Protein AF-0000000083322445 (afdb_homodimer)

Radius of gyration: 27.55 Å; Cα contacts (8 Å, |Δi|>4): 1233; chains: 2; bounding box: 50×74×55 Å

Organism: Lactobacillus gasseri (NCBI:txid1596)

pLDDT: mean 95.84, std 4.79, range [69.06, 98.88]

InterPro domains:
  IPR000150 Cof family [TIGR00099] (4-263)
  IPR006379 HAD-superfamily hydrolase, subfamily IIB [TIGR01484] (4-236)
  IPR023214 HAD superfamily [G3DSA:3.40.50.1000] (3-263)
  IPR036412 HAD-like superfamily [SSF56784] (1-267)

Sequence (536 aa):
MIKLIALDTDGTLLNSENKILPSTKAAIKKALDQGIKVVLCSGRPIAGLAHFMKELGIEGDNQYAVTLNGAITRNADGKIMTQDLVNNELYRELTKFAKEQKVPFNIVDPDSRIITADHDVDYFELLQAWENTAPLFIRTPDEMPNDFQISKGCFVGDKALLDQFEPILRAKFGQDLYIVRADDHFLECLHPNVNKGSGLKELGKKIGVSTDEMMAFGDERNDISMFDIVGTAVAMGNGSQEAKDHADFVTASNDDDGIAKALDKFVFMIKLIALDTDGTLLNSENKILPSTKAAIKKALDQGIKVVLCSGRPIAGLAHFMKELGIEGDNQYAVTLNGAITRNADGKIMTQDLVNNELYRELTKFAKEQKVPFNIVDPDSRIITADHDVDYFELLQAWENTAPLFIRTPDEMPNDFQISKGCFVGDKALLDQFEPILRAKFGQDLYIVRADDHFLECLHPNVNKGSGLKELGKKIGVSTDEMMAFGDERNDISMFDIVGTAVAMGNGSQEAKDHADFVTASNDDDGIAKALDKFVF

Foldseek 3Di:
DAQEEEEEQPQTCAAPVGDGDPLNLVLLVVCVVVNREYEYQYLAACLLCLVVCVVSVQADQLHKYQYNQQQWIHHNVGHTQDHFWAWLVVVQVVLVVCVVLVWFKWFQANVRAIEHQDPPHDPVSVVSCVSSVHDYYHDHSVRDDNGGTTQKMKTFDAQVSCVVCVVVCCVVCVVQWDWDDPDSTIIMTGGNQGHSQSSVCSNCVRNVHAQLNYEYEDAEPSCLSNLVGHNFYEYEPNHDPVSVVSGPYYAYTSVPSRNSVVCVVPPD/DAQEEEEEQPFTCAAPVGDGDPLNLVLLVVCVVVNREYEYQYLAACLLCLVVCVVSVQADQQHKYQYNQQQWIHHNVGHTQDHFWAWLVVVQVVLVVCVVLVFFKWFQANVRAIEHQDPPHDPVSVVSCVSSVHDYYHDHSVRDDNGGTTQKMKTFDAQVVCVVCVVVCCVVCVVQWDWDDPDSTIIMTGGNQGHSQSSVCSNCVRNVHAQLNYEYEDAEDSCLSNLVGHNFYEYEPNHDPVSVVSGPYYFYTSVPSRNSVVCVVPPD

Nearest PDB structures (foldseek):
  3mpo-assembly2_B  TM=9.526E-01  e=1.558E-34  Levilactobacillus brevis ATCC 367
  1rkq-assembly2_B  TM=8.877E-01  e=1.226E-33  Escherichia coli
  3mpo-assembly3_C  TM=9.533E-01  e=1.358E-31  Levilactobacillus brevis ATCC 367
  3niw-assembly1_A  TM=8.645E-01  e=8.411E-30  Bacteroides thetaiotaomicron
  4qjb-assembly2_B  TM=8.734E-01  e=1.546E-24  Plasmodium falciparum 3D7

Structure (mmCIF, N/CA/C/O backbone):
data_AF-0000000083322445-model_v1
#
loop_
_entity.id
_entity.type
_entity.pdbx_description
1 polymer 'Sugar phosphatase YidA'
#
loop_
_atom_site.group_PDB
_atom_site.id
_atom_site.type_symbol
_atom_site.label_atom_id
_atom_site.label_alt_id
_atom_site.label_comp_id
_atom_site.label_asym_id
_atom_site.label_entity_id
_atom_site.label_seq_id
_atom_site.pdbx_PDB_ins_code
_atom_site.Cartn_x
_atom_site.Cartn_y
_atom_site.Cartn_z
_atom_site.occupancy
_atom_site.B_iso_or_equiv
_atom_site.auth_seq_id
_atom_site.auth_comp_id
_atom_site.auth_asym_id
_atom_site.auth_atom_id
_atom_site.pdbx_PDB_model_num
ATOM 1 N N . MET A 1 1 ? 13.703 39.5 16.469 1 92.12 1 MET A N 1
ATOM 2 C CA . MET A 1 1 ? 14.453 38.25 16.516 1 92.12 1 MET A CA 1
ATOM 3 C C . MET A 1 1 ? 13.555 37.062 16.188 1 92.12 1 MET A C 1
ATOM 5 O O . MET A 1 1 ? 12.406 37.031 16.641 1 92.12 1 MET A O 1
ATOM 9 N N . ILE A 1 2 ? 14 36.219 15.414 1 97.94 2 ILE A N 1
ATOM 10 C CA . ILE A 1 2 ? 13.227 35.031 15.008 1 97.94 2 ILE A CA 1
ATOM 11 C C . ILE A 1 2 ? 13.133 34.062 16.172 1 97.94 2 ILE A C 1
ATOM 13 O O . ILE A 1 2 ? 14.148 33.688 16.781 1 97.94 2 ILE A O 1
ATOM 17 N N . LYS A 1 3 ? 11.945 33.656 16.453 1 98.56 3 LYS A N 1
ATOM 18 C CA . LYS A 1 3 ? 11.727 32.719 17.562 1 98.56 3 LYS A CA 1
ATOM 19 C C . LYS A 1 3 ? 11.172 31.391 17.062 1 98.56 3 LYS A C 1
ATOM 21 O O . LYS A 1 3 ? 11.164 30.406 17.797 1 98.56 3 LYS A O 1
ATOM 26 N N . LEU A 1 4 ? 10.695 31.359 15.875 1 98.81 4 LEU A N 1
ATOM 27 C CA . LEU A 1 4 ? 10.094 30.172 15.305 1 98.81 4 LEU A CA 1
ATOM 28 C C . LEU A 1 4 ? 10.367 30.078 13.805 1 98.81 4 LEU A C 1
ATOM 30 O O . LEU A 1 4 ? 10.219 31.062 13.086 1 98.81 4 LEU A O 1
ATOM 34 N N . ILE A 1 5 ? 10.836 28.938 13.383 1 98.88 5 ILE A N 1
ATOM 35 C CA . ILE A 1 5 ? 11.078 28.625 11.977 1 98.88 5 ILE A CA 1
ATOM 36 C C . ILE A 1 5 ? 10.094 27.562 11.5 1 98.88 5 ILE A C 1
ATOM 38 O O . ILE A 1 5 ? 10.102 26.438 12 1 98.88 5 ILE A O 1
ATOM 42 N N . ALA A 1 6 ? 9.227 27.891 10.594 1 98.88 6 ALA A N 1
ATOM 43 C CA . ALA A 1 6 ? 8.273 26.969 9.984 1 98.88 6 ALA A CA 1
ATOM 44 C C . ALA A 1 6 ? 8.789 26.438 8.648 1 98.88 6 ALA A C 1
ATOM 46 O O . ALA A 1 6 ? 9.172 27.219 7.773 1 98.88 6 ALA A O 1
ATOM 47 N N . LEU A 1 7 ? 8.789 25.156 8.5 1 98.81 7 LEU A N 1
ATOM 48 C CA . LEU A 1 7 ? 9.328 24.531 7.301 1 98.81 7 LEU A CA 1
ATOM 49 C C . LEU A 1 7 ? 8.273 23.656 6.625 1 98.81 7 LEU A C 1
ATOM 51 O O . LEU A 1 7 ? 7.77 22.703 7.227 1 98.81 7 LEU A O 1
ATOM 55 N N . ASP A 1 8 ? 7.961 23.969 5.402 1 98.19 8 ASP A N 1
ATOM 56 C CA . ASP A 1 8 ? 7.312 22.953 4.57 1 98.19 8 ASP A CA 1
ATOM 57 C C . ASP A 1 8 ? 8.195 21.719 4.426 1 98.19 8 ASP A C 1
ATOM 59 O O . ASP A 1 8 ? 9.406 21.781 4.641 1 98.19 8 ASP A O 1
ATOM 63 N N . THR A 1 9 ? 7.543 20.578 4.062 1 96.69 9 THR A N 1
ATOM 64 C CA . THR A 1 9 ? 8.297 19.328 4.047 1 96.69 9 THR A CA 1
ATOM 65 C C . THR A 1 9 ? 8.695 18.953 2.621 1 96.69 9 THR A C 1
ATOM 67 O O . THR A 1 9 ? 9.859 19.078 2.242 1 96.69 9 THR A O 1
ATOM 70 N N . ASP A 1 10 ? 7.723 18.719 1.801 1 93.19 10 ASP A N 1
ATOM 71 C CA . ASP A 1 10 ? 7.977 18.234 0.443 1 93.19 10 ASP A CA 1
ATOM 72 C C . ASP A 1 10 ? 8.438 19.391 -0.459 1 93.19 10 ASP A C 1
ATOM 74 O O . ASP A 1 10 ? 7.742 20.391 -0.583 1 93.19 10 ASP A O 1
ATOM 78 N N . GLY A 1 11 ? 9.617 19.203 -1.006 1 96.06 11 GLY A N 1
ATOM 79 C CA . GLY A 1 11 ? 10.156 20.234 -1.891 1 96.06 11 GLY A CA 1
ATOM 80 C C . GLY A 1 11 ? 10.859 21.344 -1.148 1 96.06 11 GLY A C 1
ATOM 81 O O . GLY A 1 11 ? 11.414 22.266 -1.77 1 96.06 11 GLY A O 1
ATOM 82 N N . THR A 1 12 ? 10.875 21.266 0.156 1 98.38 12 THR A N 1
ATOM 83 C CA . THR A 1 12 ? 11.477 22.281 1.001 1 98.38 12 THR A CA 1
ATOM 84 C C . THR A 1 12 ? 12.477 21.656 1.975 1 98.38 12 THR A C 1
ATOM 86 O O . THR A 1 12 ? 13.688 21.688 1.731 1 98.38 12 THR A O 1
ATOM 89 N N . LEU A 1 13 ? 11.984 20.984 3.002 1 98.56 13 LEU A N 1
ATOM 90 C CA . LEU A 1 13 ? 12.859 20.281 3.936 1 98.56 13 LEU A CA 1
ATOM 91 C C . LEU A 1 13 ? 13.594 19.141 3.24 1 98.56 13 LEU A C 1
ATOM 93 O O . LEU A 1 13 ? 14.789 18.938 3.459 1 98.56 13 LEU A O 1
ATOM 97 N N . LEU A 1 14 ? 12.805 18.453 2.41 1 97.94 14 LEU A N 1
ATOM 98 C CA . LEU A 1 14 ? 13.344 17.281 1.731 1 97.94 14 LEU A CA 1
ATOM 99 C C . LEU A 1 14 ? 13.914 17.641 0.367 1 97.94 14 LEU A C 1
ATOM 101 O O . LEU A 1 14 ? 13.305 18.422 -0.375 1 97.94 14 LEU A O 1
ATOM 105 N N . ASN A 1 15 ? 15.055 17.078 0.041 1 97.81 15 ASN A N 1
ATOM 106 C CA . ASN A 1 15 ? 15.625 17.281 -1.285 1 97.81 15 ASN A CA 1
ATOM 107 C C . ASN A 1 15 ? 14.945 16.422 -2.332 1 97.81 15 ASN A C 1
ATOM 109 O O . ASN A 1 15 ? 13.906 15.805 -2.059 1 97.81 15 ASN A O 1
ATOM 113 N N . SER A 1 16 ? 15.477 16.391 -3.547 1 95.56 16 SER A N 1
ATOM 114 C CA . SER A 1 16 ? 14.844 15.695 -4.66 1 95.56 16 SER A CA 1
ATOM 115 C C . SER A 1 16 ? 14.883 14.188 -4.453 1 95.56 16 SER A C 1
ATOM 117 O O . SER A 1 16 ? 14.164 13.445 -5.125 1 95.56 16 SER A O 1
ATOM 119 N N . GLU A 1 17 ? 15.711 13.727 -3.477 1 92.75 17 GLU A N 1
ATOM 120 C CA . GLU A 1 17 ? 15.789 12.312 -3.127 1 92.75 17 GLU A CA 1
ATOM 121 C C . GLU A 1 17 ? 14.992 12.016 -1.858 1 92.75 17 GLU A C 1
ATOM 123 O O . GLU A 1 17 ? 15.141 10.945 -1.266 1 92.75 17 GLU A O 1
ATOM 128 N N . ASN A 1 18 ? 14.266 13.016 -1.4 1 94.25 18 ASN A N 1
ATOM 129 C CA . ASN A 1 18 ? 13.43 12.891 -0.215 1 94.25 18 ASN A CA 1
ATOM 130 C C . ASN A 1 18 ? 14.258 12.688 1.047 1 94.25 18 ASN A C 1
ATOM 132 O O . ASN A 1 18 ? 13.875 11.93 1.938 1 94.25 18 ASN A O 1
ATOM 136 N N . LYS A 1 19 ? 15.367 13.258 1.021 1 96.5 19 LYS A N 1
ATOM 137 C CA . LYS A 1 19 ? 16.266 13.211 2.174 1 96.5 19 LYS A CA 1
ATOM 138 C C . LYS A 1 19 ? 16.516 14.609 2.729 1 96.5 19 LYS A C 1
ATOM 140 O O . LYS A 1 19 ? 16.391 15.602 2.01 1 96.5 19 LYS A O 1
ATOM 145 N N . ILE A 1 20 ? 16.844 14.656 4.012 1 98.5 20 ILE A N 1
ATOM 146 C CA . ILE A 1 20 ? 17.266 15.914 4.629 1 98.5 20 ILE A CA 1
ATOM 147 C C . ILE A 1 20 ? 18.766 16.109 4.445 1 98.5 20 ILE A C 1
ATOM 149 O O . ILE A 1 20 ? 19.562 15.234 4.805 1 98.5 20 ILE A O 1
ATOM 153 N N . LEU A 1 21 ? 19.141 17.25 3.918 1 98.44 21 LEU A N 1
ATOM 154 C CA . LEU A 1 21 ? 20.562 17.531 3.688 1 98.44 21 LEU A CA 1
ATOM 155 C C . LEU A 1 21 ? 21.312 17.688 5.008 1 98.44 21 LEU A C 1
ATOM 157 O O . LEU A 1 21 ? 20.766 18.234 5.973 1 98.44 21 LEU A O 1
ATOM 161 N N . PRO A 1 22 ? 22.578 17.297 5.016 1 98.38 22 PRO A N 1
ATOM 162 C CA . PRO A 1 22 ? 23.391 17.5 6.223 1 98.38 22 PRO A CA 1
ATOM 163 C C . PRO A 1 22 ? 23.469 18.953 6.656 1 98.38 22 PRO A C 1
ATOM 165 O O . PRO A 1 22 ? 23.422 19.25 7.852 1 98.38 22 PRO A O 1
ATOM 168 N N . SER A 1 23 ? 23.594 19.828 5.707 1 98.62 23 SER A N 1
ATOM 169 C CA . SER A 1 23 ? 23.656 21.25 6.016 1 98.62 23 SER A CA 1
ATOM 170 C C . SER A 1 23 ? 22.375 21.734 6.711 1 98.62 23 SER A C 1
ATOM 172 O O . SER A 1 23 ? 22.438 22.547 7.633 1 98.62 23 SER A O 1
ATOM 174 N N . THR A 1 24 ? 21.297 21.219 6.258 1 98.62 24 THR A N 1
ATOM 175 C CA . THR A 1 24 ? 20.016 21.562 6.859 1 98.62 24 THR A CA 1
ATOM 176 C C . THR A 1 24 ? 19.922 21.047 8.289 1 98.62 24 THR A C 1
ATOM 178 O O . THR A 1 24 ? 19.5 21.766 9.195 1 98.62 24 THR A O 1
ATOM 181 N N . LYS A 1 25 ? 20.328 19.844 8.508 1 98.56 25 LYS A N 1
ATOM 182 C CA . LYS A 1 25 ? 20.344 19.266 9.844 1 98.56 25 LYS A CA 1
ATOM 183 C C . LYS A 1 25 ? 21.172 20.109 10.805 1 98.56 25 LYS A C 1
ATOM 185 O O . LYS A 1 25 ? 20.734 20.391 11.922 1 98.56 25 LYS A O 1
ATOM 190 N N . ALA A 1 26 ? 22.312 20.469 10.32 1 98.56 26 ALA A N 1
ATOM 191 C CA . ALA A 1 26 ? 23.203 21.266 11.148 1 98.56 26 ALA A CA 1
ATOM 192 C C . ALA A 1 26 ? 22.594 22.625 11.477 1 98.56 26 ALA A C 1
ATOM 194 O O . ALA A 1 26 ? 22.672 23.094 12.609 1 98.56 26 ALA A O 1
ATOM 195 N N . ALA A 1 27 ? 22.031 23.234 10.523 1 98.69 27 ALA A N 1
ATOM 196 C CA . ALA A 1 27 ? 21.422 24.547 10.719 1 98.69 27 ALA A CA 1
ATOM 197 C C . ALA A 1 27 ? 20.25 24.469 11.688 1 98.69 27 ALA A C 1
ATOM 199 O O . ALA A 1 27 ? 20.094 25.344 12.539 1 98.69 27 ALA A O 1
ATOM 200 N N . ILE A 1 28 ? 19.422 23.453 11.57 1 98.62 28 ILE A N 1
ATOM 201 C CA . ILE A 1 28 ? 18.266 23.281 12.445 1 98.62 28 ILE A CA 1
ATOM 202 C C . ILE A 1 28 ? 18.734 23.016 13.875 1 98.62 28 ILE A C 1
ATOM 204 O O . ILE A 1 28 ? 18.172 23.578 14.82 1 98.62 28 ILE A O 1
ATOM 208 N N . LYS A 1 29 ? 19.734 22.203 13.977 1 98.38 29 LYS A N 1
ATOM 209 C CA . LYS A 1 29 ? 20.297 21.953 15.305 1 98.38 29 LYS A CA 1
ATOM 210 C C . LYS A 1 29 ? 20.781 23.25 15.945 1 98.38 29 LYS A C 1
ATOM 212 O O . LYS A 1 29 ? 20.547 23.484 17.141 1 98.38 29 LYS A O 1
ATOM 217 N N . LYS A 1 30 ? 21.5 24.016 15.18 1 98.5 30 LYS A N 1
ATOM 218 C CA . LYS A 1 30 ? 21.984 25.297 15.664 1 98.5 30 LYS A CA 1
ATOM 219 C C . LYS A 1 30 ? 20.844 26.188 16.141 1 98.5 30 LYS A C 1
ATOM 221 O O . LYS A 1 30 ? 20.922 26.828 17.188 1 98.5 30 LYS A O 1
ATOM 226 N N . ALA A 1 31 ? 19.766 26.219 15.406 1 98.5 31 ALA A N 1
ATOM 227 C CA . ALA A 1 31 ? 18.578 27 15.773 1 98.5 31 ALA A CA 1
ATOM 228 C C . ALA A 1 31 ? 17.969 26.484 17.078 1 98.5 31 ALA A C 1
ATOM 230 O O . ALA A 1 31 ? 17.672 27.266 17.984 1 98.5 31 ALA A O 1
ATOM 231 N N . LEU A 1 32 ? 17.766 25.172 17.156 1 98.25 32 LEU A N 1
ATOM 232 C CA . LEU A 1 32 ? 17.188 24.562 18.359 1 98.25 32 LEU A CA 1
ATOM 233 C C . LEU A 1 32 ? 18.047 24.859 19.578 1 98.25 32 LEU A C 1
ATOM 235 O O . LEU A 1 32 ? 17.516 25.156 20.656 1 98.25 32 LEU A O 1
ATOM 239 N N . ASP A 1 33 ? 19.375 24.812 19.375 1 97.69 33 ASP A N 1
ATOM 240 C CA . ASP A 1 33 ? 20.312 25.078 20.469 1 97.69 33 ASP A CA 1
ATOM 241 C C . ASP A 1 33 ? 20.172 26.516 20.969 1 97.69 33 ASP A C 1
ATOM 243 O O . ASP A 1 33 ? 20.516 26.828 22.109 1 97.69 33 ASP A O 1
ATOM 247 N N . GLN A 1 34 ? 19.688 27.359 20.156 1 97.5 34 GLN A N 1
ATOM 248 C CA . GLN A 1 34 ? 19.531 28.766 20.516 1 97.5 34 GLN A CA 1
ATOM 249 C C . GLN A 1 34 ? 18.141 29.031 21.078 1 97.5 34 GLN A C 1
ATOM 251 O O . GLN A 1 34 ? 17.766 30.188 21.328 1 97.5 34 GLN A O 1
ATOM 256 N N . GLY A 1 35 ? 17.359 28 21.156 1 96.88 35 GLY A N 1
ATOM 257 C CA . GLY A 1 35 ? 16.047 28.125 21.75 1 96.88 35 GLY A CA 1
ATOM 258 C C . GLY A 1 35 ? 14.969 28.484 20.734 1 96.88 35 GLY A C 1
ATOM 259 O O . GLY A 1 35 ? 13.828 28.75 21.109 1 96.88 35 GLY A O 1
ATOM 260 N N . ILE A 1 36 ? 15.312 28.547 19.484 1 98.31 36 ILE A N 1
ATOM 261 C CA . ILE A 1 36 ? 14.336 28.812 18.422 1 98.31 36 ILE A CA 1
ATOM 262 C C . ILE A 1 36 ? 13.516 27.547 18.156 1 98.31 36 ILE A C 1
ATOM 264 O O . ILE A 1 36 ? 14.062 26.453 18.078 1 98.31 36 ILE A O 1
ATOM 268 N N . LYS A 1 37 ? 12.242 27.688 18.062 1 98.56 37 LYS A N 1
ATOM 269 C CA . LYS A 1 37 ? 11.391 26.562 17.719 1 98.56 37 LYS A CA 1
ATOM 270 C C . LYS A 1 37 ? 11.438 26.281 16.219 1 98.56 37 LYS A C 1
ATOM 272 O O . LYS A 1 37 ? 11.445 27.203 15.406 1 98.56 37 LYS A O 1
ATOM 277 N N . VAL A 1 38 ? 11.523 25.016 15.883 1 98.69 38 VAL A N 1
ATOM 278 C CA . VAL A 1 38 ? 11.438 24.594 14.492 1 98.69 38 VAL A CA 1
ATOM 279 C C . VAL A 1 38 ? 10.195 23.734 14.281 1 98.69 38 VAL A C 1
ATOM 281 O O . VAL A 1 38 ? 10.047 22.688 14.898 1 98.69 38 VAL A O 1
ATOM 284 N N . VAL A 1 39 ? 9.328 24.188 13.391 1 98.69 39 VAL A N 1
ATOM 285 C CA . VAL A 1 39 ? 8.008 23.578 13.219 1 98.69 39 VAL A CA 1
ATOM 286 C C . VAL A 1 39 ? 7.859 23.062 11.789 1 98.69 39 VAL A C 1
ATOM 288 O O . VAL A 1 39 ? 7.91 23.844 10.836 1 98.69 39 VAL A O 1
ATOM 291 N N . LEU A 1 40 ? 7.711 21.781 11.648 1 98.25 40 LEU A N 1
ATOM 292 C CA . LEU A 1 40 ? 7.328 21.25 10.336 1 98.25 40 LEU A CA 1
ATOM 293 C C . LEU A 1 40 ? 5.863 21.562 10.039 1 98.25 40 LEU A C 1
ATOM 295 O O . LEU A 1 40 ? 4.988 21.281 10.867 1 98.25 40 LEU A O 1
ATOM 299 N N . CYS A 1 41 ? 5.652 22.172 8.93 1 97.62 41 CYS A N 1
ATOM 300 C CA . CYS A 1 41 ? 4.32 22.516 8.453 1 97.62 41 CYS A CA 1
ATOM 301 C C . CYS A 1 41 ? 3.992 21.766 7.164 1 97.62 41 CYS A C 1
ATOM 303 O O . CYS A 1 41 ? 4.465 22.141 6.09 1 97.62 41 CYS A O 1
ATOM 305 N N . SER A 1 42 ? 3.082 20.828 7.23 1 95 42 SER A N 1
ATOM 306 C CA . SER A 1 42 ? 2.926 19.891 6.125 1 95 42 SER A CA 1
ATOM 307 C C . SER A 1 42 ? 1.472 19.453 5.973 1 95 42 SER A C 1
ATOM 309 O O . SER A 1 42 ? 0.666 19.625 6.891 1 95 42 SER A O 1
ATOM 311 N N . GLY A 1 43 ? 1.142 19.031 4.812 1 91.69 43 GLY A N 1
ATOM 312 C CA . GLY A 1 43 ? -0.136 18.375 4.59 1 91.69 43 GLY A CA 1
ATOM 313 C C . GLY A 1 43 ? -0.187 16.969 5.16 1 91.69 43 GLY A C 1
ATOM 314 O O . GLY A 1 43 ? -1.267 16.391 5.305 1 91.69 43 GLY A O 1
ATOM 315 N N . ARG A 1 44 ? 0.895 16.375 5.562 1 87.69 44 ARG A N 1
ATOM 316 C CA . ARG A 1 44 ? 0.99 15.023 6.117 1 87.69 44 ARG A CA 1
ATOM 317 C C . ARG A 1 44 ? 0.443 14.977 7.539 1 87.69 44 ARG A C 1
ATOM 319 O O . ARG A 1 44 ? 0.603 15.93 8.305 1 87.69 44 ARG A O 1
ATOM 326 N N . PRO A 1 45 ? -0.204 13.828 7.867 1 88.62 45 PRO A N 1
ATOM 327 C CA . PRO A 1 45 ? -0.451 13.609 9.297 1 88.62 45 PRO A CA 1
ATOM 328 C C . PRO A 1 45 ? 0.835 13.398 10.094 1 88.62 45 PRO A C 1
ATOM 330 O O . PRO A 1 45 ? 1.912 13.266 9.508 1 88.62 45 PRO A O 1
ATOM 333 N N . ILE A 1 46 ? 0.767 13.414 11.367 1 90.62 46 ILE A N 1
ATOM 334 C CA . ILE A 1 46 ? 1.938 13.312 12.227 1 90.62 46 ILE A CA 1
ATOM 335 C C . ILE A 1 46 ? 2.658 11.992 11.961 1 90.62 46 ILE A C 1
ATOM 337 O O . ILE A 1 46 ? 3.889 11.922 12.031 1 90.62 46 ILE A O 1
ATOM 341 N N . ALA A 1 47 ? 1.911 11.016 11.57 1 84.38 47 ALA A N 1
ATOM 342 C CA . ALA A 1 47 ? 2.508 9.711 11.266 1 84.38 47 ALA A CA 1
ATOM 343 C C . ALA A 1 47 ? 3.512 9.82 10.125 1 84.38 47 ALA A C 1
ATOM 345 O O . ALA A 1 47 ? 4.508 9.094 10.094 1 84.38 47 ALA A O 1
ATOM 346 N N . GLY A 1 48 ? 3.312 10.727 9.25 1 84.88 48 GLY A N 1
ATOM 347 C CA . GLY A 1 48 ? 4.207 10.93 8.117 1 84.88 48 GLY A CA 1
ATOM 348 C C . GLY A 1 48 ? 5.336 11.898 8.414 1 84.88 48 GLY A C 1
ATOM 349 O O . GLY A 1 48 ? 6.238 12.078 7.59 1 84.88 48 GLY A O 1
ATOM 350 N N . LEU A 1 49 ? 5.379 12.477 9.586 1 90.94 49 LEU A N 1
ATOM 351 C CA . LEU A 1 49 ? 6.34 13.531 9.891 1 90.94 49 LEU A CA 1
ATOM 352 C C . LEU A 1 49 ? 7.25 13.117 11.039 1 90.94 49 LEU A C 1
ATOM 354 O O . LEU A 1 49 ? 8.367 13.633 11.172 1 90.94 49 LEU A O 1
ATOM 358 N N . ALA A 1 50 ? 6.762 12.266 11.859 1 90.88 50 ALA A N 1
ATOM 359 C CA . ALA A 1 50 ? 7.395 11.945 13.141 1 90.88 50 ALA A CA 1
ATOM 360 C C . ALA A 1 50 ? 8.852 11.531 12.938 1 90.88 50 ALA A C 1
ATOM 362 O O . ALA A 1 50 ? 9.727 11.93 13.711 1 90.88 50 ALA A O 1
ATOM 363 N N . HIS A 1 51 ? 9.125 10.766 11.93 1 91.56 51 HIS A N 1
ATOM 364 C CA . HIS A 1 51 ? 10.492 10.281 11.719 1 91.56 51 HIS A CA 1
ATOM 365 C C . HIS A 1 51 ? 11.414 11.422 11.297 1 91.56 51 HIS A C 1
ATOM 367 O O . HIS A 1 51 ? 12.594 11.43 11.664 1 91.56 51 HIS A O 1
ATOM 373 N N . PHE A 1 52 ? 10.93 12.359 10.57 1 96.25 52 PHE A N 1
ATOM 374 C CA . PHE A 1 52 ? 11.727 13.523 10.211 1 96.25 52 PHE A CA 1
ATOM 375 C C . PHE A 1 52 ? 11.992 14.398 11.43 1 96.25 52 PHE A C 1
ATOM 377 O O . PHE A 1 52 ? 13.102 14.922 11.594 1 96.25 52 PHE A O 1
ATOM 384 N N . MET A 1 53 ? 10.984 14.562 12.242 1 97.44 53 MET A N 1
ATOM 385 C CA . MET A 1 53 ? 11.156 15.336 13.469 1 97.44 53 MET A CA 1
ATOM 386 C C . MET A 1 53 ? 12.234 14.719 14.352 1 97.44 53 MET A C 1
ATOM 388 O O . MET A 1 53 ? 13.109 15.43 14.852 1 97.44 53 MET A O 1
ATOM 392 N N . LYS A 1 54 ? 12.164 13.438 14.445 1 96.88 54 LYS A N 1
ATOM 393 C CA . LYS A 1 54 ? 13.18 12.727 15.227 1 96.88 54 LYS A CA 1
ATOM 394 C C . LYS A 1 54 ? 14.57 12.922 14.633 1 96.88 54 LYS A C 1
ATOM 396 O O . LYS A 1 54 ? 15.531 13.18 15.359 1 96.88 54 LYS A O 1
ATOM 401 N N . GLU A 1 55 ? 14.625 12.812 13.359 1 97.56 55 GLU A N 1
ATOM 402 C CA . GLU A 1 55 ? 15.891 12.977 12.648 1 97.56 55 GLU A CA 1
ATOM 403 C C . GLU A 1 55 ? 16.484 14.359 12.875 1 97.56 55 GLU A C 1
ATOM 405 O O . GLU A 1 55 ? 17.703 14.531 12.906 1 97.56 55 GLU A O 1
ATOM 410 N N . LEU A 1 56 ? 15.672 15.32 13.109 1 98.38 56 LEU A N 1
ATOM 411 C CA . LEU A 1 56 ? 16.094 16.719 13.234 1 98.38 56 LEU A CA 1
ATOM 412 C C . LEU A 1 56 ? 16.266 17.109 14.695 1 98.38 56 LEU A C 1
ATOM 414 O O . LEU A 1 56 ? 16.719 18.203 15 1 98.38 56 LEU A O 1
ATOM 418 N N . GLY A 1 57 ? 15.883 16.25 15.562 1 97.44 57 GLY A N 1
ATOM 419 C CA . GLY A 1 57 ? 15.953 16.547 16.984 1 97.44 57 GLY A CA 1
ATOM 420 C C . GLY A 1 57 ? 14.82 17.438 17.469 1 97.44 57 GLY A C 1
ATOM 421 O O . GLY A 1 57 ? 14.945 18.109 18.484 1 97.44 57 GLY A O 1
ATOM 422 N N . ILE A 1 58 ? 13.766 17.5 16.703 1 97.94 58 ILE A N 1
ATOM 423 C CA . ILE A 1 58 ? 12.562 18.219 17.109 1 97.94 58 ILE A CA 1
ATOM 424 C C . ILE A 1 58 ? 11.727 17.359 18.047 1 97.94 58 ILE A C 1
ATOM 426 O O . ILE A 1 58 ? 10.883 16.578 17.594 1 97.94 58 ILE A O 1
ATOM 430 N N . GLU A 1 59 ? 11.953 17.484 19.281 1 96.12 59 GLU A N 1
ATOM 431 C CA . GLU A 1 59 ? 11.375 16.578 20.281 1 96.12 59 GLU A CA 1
ATOM 432 C C . GLU A 1 59 ? 10.961 17.344 21.531 1 96.12 59 GLU A C 1
ATOM 434 O O . GLU A 1 59 ? 11.398 18.469 21.766 1 96.12 59 GLU A O 1
ATOM 439 N N . GLY A 1 60 ? 10.078 16.719 22.266 1 94 60 GLY A N 1
ATOM 440 C CA . GLY A 1 60 ? 9.695 17.266 23.562 1 94 60 GLY A CA 1
ATOM 441 C C . GLY A 1 60 ? 8.438 18.109 23.5 1 94 60 GLY A C 1
ATOM 442 O O . GLY A 1 60 ? 7.879 18.328 22.422 1 94 60 GLY A O 1
ATOM 443 N N . ASP A 1 61 ? 8.016 18.625 24.641 1 95.06 61 ASP A N 1
ATOM 444 C CA . ASP A 1 61 ? 6.734 19.312 24.766 1 95.06 61 ASP A CA 1
ATOM 445 C C . ASP A 1 61 ? 6.863 20.781 24.375 1 95.06 61 ASP A C 1
ATOM 447 O O . ASP A 1 61 ? 5.867 21.516 24.328 1 95.06 61 ASP A O 1
ATOM 451 N N . ASN A 1 62 ? 8.047 21.172 24 1 96.5 62 ASN A N 1
ATOM 452 C CA . ASN A 1 62 ? 8.25 22.562 23.625 1 96.5 62 ASN A CA 1
ATOM 453 C C . ASN A 1 62 ? 8.586 22.703 22.141 1 96.5 62 ASN A C 1
ATOM 455 O O . ASN A 1 62 ? 9.086 23.734 21.703 1 96.5 62 ASN A O 1
ATOM 459 N N . GLN A 1 63 ? 8.484 21.703 21.406 1 98 63 GLN A N 1
ATOM 460 C CA . GLN A 1 63 ? 8.562 21.688 19.953 1 98 63 GLN A CA 1
ATOM 461 C C . GLN A 1 63 ? 7.23 21.266 19.344 1 98 63 GLN A C 1
ATOM 463 O O . GLN A 1 63 ? 6.418 20.609 20 1 98 63 GLN A O 1
ATOM 468 N N . TYR A 1 64 ? 7.027 21.672 18.109 1 98.19 64 TYR A N 1
ATOM 469 C CA . TYR A 1 64 ? 5.668 21.562 17.578 1 98.19 64 TYR A CA 1
ATOM 470 C C . TYR A 1 64 ? 5.684 21.172 16.109 1 98.19 64 TYR A C 1
ATOM 472 O O . TYR A 1 64 ? 6.734 21.188 15.469 1 98.19 64 TYR A O 1
ATOM 480 N N . ALA A 1 65 ? 4.527 20.781 15.633 1 97.94 65 ALA A N 1
ATOM 481 C CA . ALA A 1 65 ? 4.266 20.531 14.219 1 97.94 65 ALA A CA 1
ATOM 482 C C . ALA A 1 65 ? 2.881 21.031 13.82 1 97.94 65 ALA A C 1
ATOM 484 O O . ALA A 1 65 ? 1.947 21 14.625 1 97.94 65 ALA A O 1
ATOM 485 N N . VAL A 1 66 ? 2.812 21.562 12.672 1 97.81 66 VAL A N 1
ATOM 486 C CA . VAL A 1 66 ? 1.556 21.875 12 1 97.81 66 VAL A CA 1
ATOM 487 C C . VAL A 1 66 ? 1.245 20.797 10.953 1 97.81 66 VAL A C 1
ATOM 489 O O . VAL A 1 66 ? 1.928 20.703 9.938 1 97.81 66 VAL A O 1
ATOM 492 N N . THR A 1 67 ? 0.183 20.016 11.203 1 95.12 67 THR A N 1
ATOM 493 C CA . THR A 1 67 ? -0.103 18.844 10.375 1 95.12 67 THR A CA 1
ATOM 494 C C . THR A 1 67 ? -1.4 19.047 9.594 1 95.12 67 THR A C 1
ATOM 496 O O . THR A 1 67 ? -2.193 19.938 9.914 1 95.12 67 THR A O 1
ATOM 499 N N . LEU A 1 68 ? -1.513 18.281 8.523 1 93.5 68 LEU A N 1
ATOM 500 C CA . LEU A 1 68 ? -2.744 18.266 7.742 1 93.5 68 LEU A CA 1
ATOM 501 C C . LEU A 1 68 ? -3.104 19.672 7.262 1 93.5 68 LEU A C 1
ATOM 503 O O . LEU A 1 68 ? -4.227 20.141 7.477 1 93.5 68 LEU A O 1
ATOM 507 N N . ASN A 1 69 ? -2.086 20.328 6.801 1 93.12 69 ASN A N 1
ATOM 508 C CA . ASN A 1 69 ? -2.193 21.672 6.215 1 93.12 69 ASN A CA 1
ATOM 509 C C . ASN A 1 69 ? -2.684 22.688 7.23 1 93.12 69 ASN A C 1
ATOM 511 O O . ASN A 1 69 ? -3.268 23.703 6.863 1 93.12 69 ASN A O 1
ATOM 515 N N . GLY A 1 70 ? -2.543 22.344 8.492 1 96 70 GLY A N 1
ATOM 516 C CA . GLY A 1 70 ? -2.936 23.281 9.523 1 96 70 GLY A CA 1
ATOM 517 C C . GLY A 1 70 ? -4.164 22.844 10.297 1 96 70 GLY A C 1
ATOM 518 O O . GLY A 1 70 ? -4.562 23.5 11.266 1 96 70 GLY A O 1
ATOM 519 N N . ALA A 1 71 ? -4.723 21.75 9.961 1 97.06 71 ALA A N 1
ATOM 520 C CA . ALA A 1 71 ? -5.938 21.281 10.617 1 97.06 71 ALA A CA 1
ATOM 521 C C . ALA A 1 71 ? -5.668 20.922 12.078 1 97.06 71 ALA A C 1
ATOM 523 O O . ALA A 1 71 ? -6.535 21.094 12.938 1 97.06 71 ALA A O 1
ATOM 524 N N . ILE A 1 72 ? -4.5 20.391 12.258 1 97.19 72 ILE A N 1
ATOM 525 C CA . ILE A 1 72 ? -4.129 20 13.617 1 97.19 72 ILE A CA 1
ATOM 526 C C . ILE A 1 72 ? -2.693 20.422 13.906 1 97.19 72 ILE A C 1
ATOM 528 O O . ILE A 1 72 ? -1.782 20.125 13.125 1 97.19 72 ILE A O 1
ATOM 532 N N . THR A 1 73 ? -2.496 21.141 14.953 1 97.88 73 THR A N 1
ATOM 533 C CA . THR A 1 73 ? -1.16 21.422 15.469 1 97.88 73 THR A CA 1
ATOM 534 C C . THR A 1 73 ? -0.913 20.641 16.766 1 97.88 73 THR A C 1
ATOM 536 O O . THR A 1 73 ? -1.838 20.422 17.547 1 97.88 73 THR A O 1
ATOM 539 N N . ARG A 1 74 ? 0.282 20.219 16.906 1 96.75 74 ARG A N 1
ATOM 540 C CA . ARG A 1 74 ? 0.636 19.391 18.047 1 96.75 74 ARG A CA 1
ATOM 541 C C . ARG A 1 74 ? 2.039 19.719 18.547 1 96.75 74 ARG A C 1
ATOM 543 O O . ARG A 1 74 ? 2.871 20.219 17.797 1 96.75 74 ARG A O 1
ATOM 550 N N . ASN A 1 75 ? 2.236 19.453 19.828 1 97.06 75 ASN A N 1
ATOM 551 C CA . ASN A 1 75 ? 3.635 19.422 20.25 1 97.06 75 ASN A CA 1
ATOM 552 C C . ASN A 1 75 ? 4.293 18.094 19.891 1 97.06 75 ASN A C 1
ATOM 554 O O . ASN A 1 75 ? 3.619 17.156 19.453 1 97.06 75 ASN A O 1
ATOM 558 N N . ALA A 1 76 ? 5.602 18 20.031 1 95.62 76 ALA A N 1
ATOM 559 C CA . ALA A 1 76 ? 6.363 16.844 19.562 1 95.62 76 ALA A CA 1
ATOM 560 C C . ALA A 1 76 ? 6.086 15.609 20.422 1 95.62 76 ALA A C 1
ATOM 562 O O . ALA A 1 76 ? 6.375 14.484 20.016 1 95.62 76 ALA A O 1
ATOM 563 N N . ASP A 1 77 ? 5.469 15.812 21.547 1 94.25 77 ASP A N 1
ATOM 564 C CA . ASP A 1 77 ? 5.117 14.695 22.406 1 94.25 77 ASP A CA 1
ATOM 565 C C . ASP A 1 77 ? 3.719 14.172 22.094 1 94.25 77 ASP A C 1
ATOM 567 O O . ASP A 1 77 ? 3.283 13.164 22.656 1 94.25 77 ASP A O 1
ATOM 571 N N . GLY A 1 78 ? 3.027 14.883 21.266 1 92.75 78 GLY A N 1
ATOM 572 C CA . GLY A 1 78 ? 1.78 14.32 20.766 1 92.75 78 GLY A CA 1
ATOM 573 C C . GLY A 1 78 ? 0.556 15.094 21.219 1 92.75 78 GLY A C 1
ATOM 574 O O . GLY A 1 78 ? -0.554 14.844 20.75 1 92.75 78 GLY A O 1
ATOM 575 N N . LYS A 1 79 ? 0.699 16.031 22.125 1 94.81 79 LYS A N 1
ATOM 576 C CA . LYS A 1 79 ? -0.439 16.797 22.609 1 94.81 79 LYS A CA 1
ATOM 577 C C . LYS A 1 79 ? -0.979 17.719 21.516 1 94.81 79 LYS A C 1
ATOM 579 O O . LYS A 1 79 ? -0.222 18.469 20.891 1 94.81 79 LYS A O 1
ATOM 584 N N . ILE A 1 80 ? -2.271 17.703 21.359 1 95.81 80 ILE A N 1
ATOM 585 C CA . ILE A 1 80 ? -2.914 18.594 20.391 1 95.81 80 ILE A CA 1
ATOM 586 C C . ILE A 1 80 ? -2.959 20.016 20.938 1 95.81 80 ILE A C 1
ATOM 588 O O . ILE A 1 80 ? -3.404 20.234 22.062 1 95.81 80 ILE A O 1
ATOM 592 N N . MET A 1 81 ? -2.48 20.938 20.141 1 97.12 81 MET A N 1
ATOM 593 C CA . MET A 1 81 ? -2.488 22.344 20.531 1 97.12 81 MET A CA 1
ATOM 594 C C . MET A 1 81 ? -3.727 23.062 20 1 97.12 81 MET A C 1
ATOM 596 O O . MET A 1 81 ? -4.352 23.859 20.703 1 97.12 81 MET A O 1
ATOM 600 N N . THR A 1 82 ? -4.023 22.844 18.734 1 97.12 82 THR A N 1
ATOM 601 C CA . THR A 1 82 ? -5.191 23.391 18.062 1 97.12 82 THR A CA 1
ATOM 602 C C . THR A 1 82 ? -5.746 22.406 17.047 1 97.12 82 THR A C 1
ATOM 604 O O . THR A 1 82 ? -5.031 21.5 16.594 1 97.12 82 THR A O 1
ATOM 607 N N . GLN A 1 83 ? -7.02 22.5 16.766 1 97.06 83 GLN A N 1
ATOM 608 C CA . GLN A 1 83 ? -7.605 21.641 15.734 1 97.06 83 GLN A CA 1
ATOM 609 C C . GLN A 1 83 ? -8.805 22.328 15.086 1 97.06 83 GLN A C 1
ATOM 611 O O . GLN A 1 83 ? -9.594 22.984 15.758 1 97.06 83 GLN A O 1
ATOM 616 N N . ASP A 1 84 ? -8.883 22.328 13.859 1 97.88 84 ASP A N 1
ATOM 617 C CA . ASP A 1 84 ? -10.016 22.672 13.008 1 97.88 84 ASP A CA 1
ATOM 618 C C . ASP A 1 84 ? -10.5 21.469 12.203 1 97.88 84 ASP A C 1
ATOM 620 O O . ASP A 1 84 ? -9.867 21.094 11.211 1 97.88 84 ASP A O 1
ATOM 624 N N . LEU A 1 85 ? -11.633 20.938 12.641 1 98.12 85 LEU A N 1
ATOM 625 C CA . LEU A 1 85 ? -12.078 19.672 12.078 1 98.12 85 LEU A CA 1
ATOM 626 C C . LEU A 1 85 ? -13.359 19.859 11.266 1 98.12 85 LEU A C 1
ATOM 628 O O . LEU A 1 85 ? -14.055 20.859 11.422 1 98.12 85 LEU A O 1
ATOM 632 N N . VAL A 1 86 ? -13.594 18.984 10.359 1 98.31 86 VAL A N 1
ATOM 633 C CA . VAL A 1 86 ? -14.836 18.906 9.586 1 98.31 86 VAL A CA 1
ATOM 634 C C . VAL A 1 86 ? -15.914 18.203 10.414 1 98.31 86 VAL A C 1
ATOM 636 O O . VAL A 1 86 ? -15.68 17.125 10.961 1 98.31 86 VAL A O 1
ATOM 639 N N . ASN A 1 87 ? -17.078 18.812 10.539 1 97.81 87 ASN A N 1
ATOM 640 C CA . ASN A 1 87 ? -18.109 18.266 11.422 1 97.81 87 ASN A CA 1
ATOM 641 C C . ASN A 1 87 ? -18.766 17.031 10.828 1 97.81 87 ASN A C 1
ATOM 643 O O . ASN A 1 87 ? -18.531 16.688 9.664 1 97.81 87 ASN A O 1
ATOM 647 N N . ASN A 1 88 ? -19.531 16.391 11.648 1 98.06 88 ASN A N 1
ATOM 648 C CA . ASN A 1 88 ? -20.141 15.125 11.273 1 98.06 88 ASN A CA 1
ATOM 649 C C . ASN A 1 88 ? -21.109 15.289 10.102 1 98.06 88 ASN A C 1
ATOM 651 O O . ASN A 1 88 ? -21.172 14.422 9.227 1 98.06 88 ASN A O 1
ATOM 655 N N . GLU A 1 89 ? -21.844 16.328 10.055 1 98.06 89 GLU A N 1
ATOM 656 C CA . GLU A 1 89 ? -22.797 16.562 8.977 1 98.06 89 GLU A CA 1
ATOM 657 C C . GLU A 1 89 ? -22.109 16.594 7.617 1 98.06 89 GLU A C 1
ATOM 659 O O . GLU A 1 89 ? -22.547 15.914 6.684 1 98.06 89 GLU A O 1
ATOM 664 N N . LEU A 1 90 ? -21.062 17.312 7.547 1 98.25 90 LEU A N 1
ATOM 665 C CA . LEU A 1 90 ? -20.328 17.422 6.293 1 98.25 90 LEU A CA 1
ATOM 666 C C . LEU A 1 90 ? -19.641 16.094 5.953 1 98.25 90 LEU A C 1
ATOM 668 O O . LEU A 1 90 ? -19.578 15.711 4.785 1 98.25 90 LEU A O 1
ATOM 672 N N . TYR A 1 91 ? -19.188 15.391 6.984 1 98.44 91 TYR A N 1
ATOM 673 C CA . TYR A 1 91 ? -18.609 14.062 6.781 1 98.44 91 TYR A CA 1
ATOM 674 C C . TYR A 1 91 ? -19.625 13.133 6.117 1 98.44 91 TYR A C 1
ATOM 676 O O . TYR A 1 91 ? -19.312 12.477 5.125 1 98.44 91 TYR A O 1
ATOM 684 N N . ARG A 1 92 ? -20.781 13.094 6.613 1 98.62 92 ARG A N 1
ATOM 685 C CA . ARG A 1 92 ? -21.859 12.258 6.074 1 98.62 92 ARG A CA 1
ATOM 686 C C . ARG A 1 92 ? -22.203 12.672 4.652 1 98.62 92 ARG A C 1
ATOM 688 O O . ARG A 1 92 ? -22.391 11.82 3.777 1 98.62 92 ARG A O 1
ATOM 695 N N . GLU A 1 93 ? -22.266 13.961 4.402 1 98.5 93 GLU A N 1
ATOM 696 C CA . GLU A 1 93 ? -22.609 14.469 3.074 1 98.5 93 GLU A CA 1
ATOM 697 C C . GLU A 1 93 ? -21.531 14.109 2.057 1 98.5 93 GLU A C 1
ATOM 699 O O . GLU A 1 93 ? -21.844 13.727 0.926 1 98.5 93 GLU A O 1
ATOM 704 N N . LEU A 1 94 ? -20.281 14.266 2.465 1 98.75 94 LEU A N 1
ATOM 705 C CA . LEU A 1 94 ? -19.188 13.922 1.579 1 98.75 94 LEU A CA 1
ATOM 706 C C . LEU A 1 94 ? -19.219 12.445 1.215 1 98.75 94 LEU A C 1
ATOM 708 O O . LEU A 1 94 ? -19.016 12.086 0.052 1 98.75 94 LEU A O 1
ATOM 712 N N . THR A 1 95 ? -19.469 11.617 2.232 1 98.69 95 THR A N 1
ATOM 713 C CA . THR A 1 95 ? -19.516 10.172 2.012 1 98.69 95 THR A CA 1
ATOM 714 C C . THR A 1 95 ? -20.641 9.82 1.043 1 98.69 95 THR A C 1
ATOM 716 O O . THR A 1 95 ? -20.438 9.047 0.104 1 98.69 95 THR A O 1
ATOM 719 N N . LYS A 1 96 ? -21.797 10.406 1.259 1 98.56 96 LYS A N 1
ATOM 720 C CA . LYS A 1 96 ? -22.953 10.18 0.39 1 98.56 96 LYS A CA 1
ATOM 721 C C . LYS A 1 96 ? -22.672 10.664 -1.03 1 98.56 96 LYS A C 1
ATOM 723 O O . LYS A 1 96 ? -22.984 9.969 -2 1 98.56 96 LYS A O 1
ATOM 728 N N . PHE A 1 97 ? -22.094 11.789 -1.127 1 98.69 97 PHE A N 1
ATOM 729 C CA . PHE A 1 97 ? -21.781 12.391 -2.422 1 98.69 97 PHE A CA 1
ATOM 730 C C . PHE A 1 97 ? -20.812 11.523 -3.203 1 98.69 97 PHE A C 1
ATOM 732 O O . PHE A 1 97 ? -20.969 11.328 -4.41 1 98.69 97 PHE A O 1
ATOM 739 N N . ALA A 1 98 ? -19.812 11.023 -2.561 1 98.56 98 ALA A N 1
ATOM 740 C CA . ALA A 1 98 ? -18.828 10.148 -3.186 1 98.56 98 ALA A CA 1
ATOM 741 C C . ALA A 1 98 ? -19.484 8.906 -3.781 1 98.56 98 ALA A C 1
ATOM 743 O O . ALA A 1 98 ? -19.172 8.516 -4.906 1 98.56 98 ALA A O 1
ATOM 744 N N . LYS A 1 99 ? -20.375 8.359 -2.998 1 97.75 99 LYS A N 1
ATOM 745 C CA . LYS A 1 99 ? -21.109 7.18 -3.459 1 97.75 99 LYS A CA 1
ATOM 746 C C . LYS A 1 99 ? -21.953 7.5 -4.688 1 97.75 99 LYS A C 1
ATOM 748 O O . LYS A 1 99 ? -21.938 6.746 -5.664 1 97.75 99 LYS A O 1
ATOM 753 N N . GLU A 1 100 ? -22.609 8.586 -4.652 1 97.81 100 GLU A N 1
ATOM 754 C CA . GLU A 1 100 ? -23.469 9.008 -5.754 1 97.81 100 GLU A CA 1
ATOM 755 C C . GLU A 1 100 ? -22.672 9.25 -7.023 1 97.81 100 GLU A C 1
ATOM 757 O O . GLU A 1 100 ? -23.109 8.922 -8.125 1 97.81 100 GLU A O 1
ATOM 762 N N . GLN A 1 101 ? -21.5 9.828 -6.898 1 97.75 101 GLN A N 1
ATOM 763 C CA . GLN A 1 101 ? -20.656 10.203 -8.039 1 97.75 101 GLN A CA 1
ATOM 764 C C . GLN A 1 101 ? -19.734 9.055 -8.438 1 97.75 101 GLN A C 1
ATOM 766 O O . GLN A 1 101 ? -19.016 9.156 -9.43 1 97.75 101 GLN A O 1
ATOM 771 N N . LYS A 1 102 ? -19.719 7.965 -7.625 1 96.69 102 LYS A N 1
ATOM 772 C CA . LYS A 1 102 ? -18.891 6.785 -7.867 1 96.69 102 LYS A CA 1
ATOM 773 C C . LYS A 1 102 ? -17.406 7.141 -7.891 1 96.69 102 LYS A C 1
ATOM 775 O O . LYS A 1 102 ? -16.688 6.734 -8.797 1 96.69 102 LYS A O 1
ATOM 780 N N . VAL A 1 103 ? -16.984 7.98 -6.98 1 98.19 103 VAL A N 1
ATOM 781 C CA . VAL A 1 103 ? -15.594 8.344 -6.781 1 98.19 103 VAL A CA 1
ATOM 782 C C . VAL A 1 103 ? -15.102 7.801 -5.441 1 98.19 103 VAL A C 1
ATOM 784 O O . VAL A 1 103 ? -15.742 8.016 -4.406 1 98.19 103 VAL A O 1
ATOM 787 N N . PRO A 1 104 ? -14.031 7.062 -5.434 1 97.56 104 PRO A N 1
ATOM 788 C CA . PRO A 1 104 ? -13.523 6.535 -4.164 1 97.56 104 PRO A CA 1
ATOM 789 C C . PRO A 1 104 ? -13.242 7.629 -3.139 1 97.56 104 PRO A C 1
ATOM 791 O O . PRO A 1 104 ? -12.758 8.703 -3.494 1 97.56 104 PRO A O 1
ATOM 794 N N . PHE A 1 105 ? -13.625 7.324 -1.867 1 98.19 105 PHE A N 1
ATOM 795 C CA . PHE A 1 105 ? -13.555 8.344 -0.828 1 98.19 105 PHE A CA 1
ATOM 796 C C . PHE A 1 105 ? -13.164 7.727 0.51 1 98.19 105 PHE A C 1
ATOM 798 O O . PHE A 1 105 ? -13.703 6.688 0.901 1 98.19 105 PHE A O 1
ATOM 805 N N . ASN A 1 106 ? -12.227 8.312 1.193 1 97.19 106 ASN A N 1
ATOM 806 C CA . ASN A 1 106 ? -11.867 7.973 2.566 1 97.19 106 ASN A CA 1
ATOM 807 C C . ASN A 1 106 ? -11.672 9.227 3.416 1 97.19 106 ASN A C 1
ATOM 809 O O . ASN A 1 106 ? -11.641 10.344 2.891 1 97.19 106 ASN A O 1
ATOM 813 N N . ILE A 1 107 ? -11.609 9.008 4.707 1 96.62 107 ILE A N 1
ATOM 814 C CA . ILE A 1 107 ? -11.312 10.117 5.605 1 96.62 107 ILE A CA 1
ATOM 815 C C . ILE A 1 107 ? -10.078 9.789 6.441 1 96.62 107 ILE A C 1
ATOM 817 O O . ILE A 1 107 ? -9.664 8.633 6.527 1 96.62 107 ILE A O 1
ATOM 821 N N . VAL A 1 108 ? -9.492 10.805 6.926 1 93.81 108 VAL A N 1
ATOM 822 C CA . VAL A 1 108 ? -8.469 10.734 7.965 1 93.81 108 VAL A CA 1
ATOM 823 C C . VAL A 1 108 ? -9 11.359 9.25 1 93.81 108 VAL A C 1
ATOM 825 O O . VAL A 1 108 ? -9.516 12.484 9.242 1 93.81 108 VAL A O 1
ATOM 828 N N . ASP A 1 109 ? -8.914 10.602 10.25 1 92.44 109 ASP A N 1
ATOM 829 C CA . ASP A 1 109 ? -9.414 11.164 11.508 1 92.44 109 ASP A CA 1
ATOM 830 C C . ASP A 1 109 ? -8.289 11.812 12.305 1 92.44 109 ASP A C 1
ATOM 832 O O . ASP A 1 109 ? -7.133 11.812 11.875 1 92.44 109 ASP A O 1
ATOM 836 N N . PRO A 1 110 ? -8.578 12.484 13.445 1 90 110 PRO A N 1
ATOM 837 C CA . PRO A 1 110 ? -7.57 13.234 14.188 1 90 110 PRO A CA 1
ATOM 838 C C . PRO A 1 110 ? -6.43 12.352 14.695 1 90 110 PRO A C 1
ATOM 840 O O . PRO A 1 110 ? -5.336 12.852 14.969 1 90 110 PRO A O 1
ATOM 843 N N . ASP A 1 111 ? -6.684 11.109 14.797 1 85.5 111 ASP A N 1
ATOM 844 C CA . ASP A 1 111 ? -5.66 10.172 15.242 1 85.5 111 ASP A CA 1
ATOM 845 C C . ASP A 1 111 ? -4.938 9.539 14.055 1 85.5 111 ASP A C 1
ATOM 847 O O . ASP A 1 111 ? -4.242 8.531 14.211 1 85.5 111 ASP A O 1
ATOM 851 N N . SER A 1 112 ? -5.145 10.039 12.898 1 86.56 112 SER A N 1
ATOM 852 C CA . SER A 1 112 ? -4.457 9.664 11.672 1 86.56 112 SER A CA 1
ATOM 853 C C . SER A 1 112 ? -4.965 8.328 11.148 1 86.56 112 SER A C 1
ATOM 855 O O . SER A 1 112 ? -4.309 7.688 10.32 1 86.56 112 SER A O 1
ATOM 857 N N . ARG A 1 113 ? -6.098 7.906 11.688 1 91 113 ARG A N 1
ATOM 858 C CA . ARG A 1 113 ? -6.688 6.695 11.133 1 91 113 ARG A CA 1
ATOM 859 C C . ARG A 1 113 ? -7.309 6.969 9.766 1 91 113 ARG A C 1
ATOM 861 O O . ARG A 1 113 ? -7.922 8.016 9.555 1 91 113 ARG A O 1
ATOM 868 N N . ILE A 1 114 ? -7.129 6.008 8.836 1 93.56 114 ILE A N 1
ATOM 869 C CA . ILE A 1 114 ? -7.781 6.07 7.527 1 93.56 114 ILE A CA 1
ATOM 870 C C . ILE A 1 114 ? -9.031 5.199 7.535 1 93.56 114 ILE A C 1
ATOM 872 O O . ILE A 1 114 ? -8.969 4.004 7.828 1 93.56 114 ILE A O 1
ATOM 876 N N . ILE A 1 115 ? -10.148 5.797 7.211 1 96.06 115 ILE A N 1
ATOM 877 C CA . ILE A 1 115 ? -11.445 5.133 7.293 1 96.06 115 ILE A CA 1
ATOM 878 C C . ILE A 1 115 ? -12.203 5.324 5.984 1 96.06 115 ILE A C 1
ATOM 880 O O . ILE A 1 115 ? -12.234 6.422 5.426 1 96.06 115 ILE A O 1
ATOM 884 N N . THR A 1 116 ? -12.758 4.309 5.414 1 97.38 116 THR A N 1
ATOM 885 C CA . THR A 1 116 ? -13.609 4.406 4.23 1 97.38 116 THR A CA 1
ATOM 886 C C . THR A 1 116 ? -14.875 3.568 4.402 1 97.38 116 THR A C 1
ATOM 888 O O . THR A 1 116 ? -14.883 2.592 5.152 1 97.38 116 THR A O 1
ATOM 891 N N . ALA A 1 117 ? -15.93 4 3.75 1 97.81 117 ALA A N 1
ATOM 892 C CA . ALA A 1 117 ? -17.172 3.225 3.715 1 97.81 117 ALA A CA 1
ATOM 893 C C . ALA A 1 117 ? -17.156 2.238 2.551 1 97.81 117 ALA A C 1
ATOM 895 O O . ALA A 1 117 ? -18.047 1.393 2.441 1 97.81 117 ALA A O 1
ATOM 896 N N . ASP A 1 118 ? -16.234 2.35 1.712 1 95.81 118 ASP A N 1
ATOM 897 C CA . ASP A 1 118 ? -16.172 1.542 0.498 1 95.81 118 ASP A CA 1
ATOM 898 C C . ASP A 1 118 ? -15.734 0.113 0.811 1 95.81 118 ASP A C 1
ATOM 900 O O . ASP A 1 118 ? -14.781 -0.098 1.563 1 95.81 118 ASP A O 1
ATOM 904 N N . HIS A 1 119 ? -16.453 -0.799 0.233 1 96.19 119 HIS A N 1
ATOM 905 C CA . HIS A 1 119 ? -16.062 -2.199 0.351 1 96.19 119 HIS A CA 1
ATOM 906 C C . HIS A 1 119 ? -15.211 -2.633 -0.835 1 96.19 119 HIS A C 1
ATOM 908 O O . HIS A 1 119 ? -14.602 -3.709 -0.81 1 96.19 119 HIS A O 1
ATOM 914 N N . ASP A 1 120 ? -15.227 -1.892 -1.864 1 94.62 120 ASP A N 1
ATOM 915 C CA . ASP A 1 120 ? -14.25 -1.952 -2.947 1 94.62 120 ASP A CA 1
ATOM 916 C C . ASP A 1 120 ? -13.203 -0.847 -2.809 1 94.62 120 ASP A C 1
ATOM 918 O O . ASP A 1 120 ? -13.422 0.278 -3.266 1 94.62 120 ASP A O 1
ATOM 922 N N . VAL A 1 121 ? -12.148 -1.194 -2.168 1 93.12 121 VAL A N 1
ATOM 923 C CA . VAL A 1 121 ? -11.172 -0.186 -1.777 1 93.12 121 VAL A CA 1
ATOM 924 C C . VAL A 1 121 ? -10.25 0.123 -2.957 1 93.12 121 VAL A C 1
ATOM 926 O O . VAL A 1 121 ? -9.594 -0.773 -3.49 1 93.12 121 VAL A O 1
ATOM 929 N N . ASP A 1 122 ? -10.219 1.348 -3.273 1 91.62 122 ASP A N 1
ATOM 930 C CA . ASP A 1 122 ? -9.43 1.797 -4.418 1 91.62 122 ASP A CA 1
ATOM 931 C C . ASP A 1 122 ? -7.93 1.723 -4.117 1 91.62 122 ASP A C 1
ATOM 933 O O . ASP A 1 122 ? -7.516 1.895 -2.969 1 91.62 122 ASP A O 1
ATOM 937 N N . TYR A 1 123 ? -7.215 1.569 -5.137 1 88.06 123 TYR A N 1
ATOM 938 C CA . TYR A 1 123 ? -5.762 1.464 -5.055 1 88.06 123 TYR A CA 1
ATOM 939 C C . TYR A 1 123 ? -5.168 2.67 -4.336 1 88.06 123 TYR A C 1
ATOM 941 O O . TYR A 1 123 ? -4.25 2.527 -3.525 1 88.06 123 TYR A O 1
ATOM 949 N N . PHE A 1 124 ? -5.672 3.775 -4.613 1 89.62 124 PHE A N 1
ATOM 950 C CA . PHE A 1 124 ? -5.086 4.988 -4.059 1 89.62 124 PHE A CA 1
ATOM 951 C C . PHE A 1 124 ? -5.461 5.148 -2.588 1 89.62 124 PHE A C 1
ATOM 953 O O . PHE A 1 124 ? -4.746 5.801 -1.826 1 89.62 124 PHE A O 1
ATOM 960 N N . GLU A 1 125 ? -6.566 4.562 -2.15 1 89.75 125 GLU A N 1
ATOM 961 C CA . GLU A 1 125 ? -6.863 4.5 -0.722 1 89.75 125 GLU A CA 1
ATOM 962 C C . GLU A 1 125 ? -5.848 3.627 0.013 1 89.75 125 GLU A C 1
ATOM 964 O O . GLU A 1 125 ? -5.402 3.973 1.109 1 89.75 125 GLU A O 1
ATOM 969 N N . LEU A 1 126 ? -5.551 2.594 -0.634 1 86.94 126 LEU A N 1
ATOM 970 C CA . LEU A 1 126 ? -4.574 1.673 -0.068 1 86.94 126 LEU A CA 1
ATOM 971 C C . LEU A 1 126 ? -3.201 2.332 0.035 1 86.94 126 LEU A C 1
ATOM 973 O O . LEU A 1 126 ? -2.52 2.199 1.053 1 86.94 126 LEU A O 1
ATOM 977 N N . LEU A 1 127 ? -2.895 2.936 -1.034 1 82.12 127 LEU A N 1
ATOM 978 C CA . LEU A 1 127 ? -1.611 3.627 -1.079 1 82.12 127 LEU A CA 1
ATOM 979 C C . LEU A 1 127 ? -1.499 4.637 0.058 1 82.12 127 LEU A C 1
ATOM 981 O O . LEU A 1 127 ? -0.457 4.73 0.711 1 82.12 127 LEU A O 1
ATOM 985 N N . GLN A 1 128 ? -2.504 5.324 0.266 1 83.25 128 GLN A N 1
ATOM 986 C CA . GLN A 1 128 ? -2.508 6.309 1.342 1 83.25 128 GLN A CA 1
ATOM 987 C C . GLN A 1 128 ? -2.303 5.645 2.699 1 83.25 128 GLN A C 1
ATOM 989 O O . GLN A 1 128 ? -1.529 6.133 3.525 1 83.25 128 GLN A O 1
ATOM 994 N N . ALA A 1 129 ? -3.035 4.645 2.926 1 83.06 129 ALA A N 1
ATOM 995 C CA . ALA A 1 129 ? -2.914 3.92 4.188 1 83.06 129 ALA A CA 1
ATOM 996 C C . ALA A 1 129 ? -1.508 3.355 4.363 1 83.06 129 ALA A C 1
ATOM 998 O O . ALA A 1 129 ? -0.926 3.445 5.449 1 83.06 129 ALA A O 1
ATOM 999 N N . TRP A 1 130 ? -1.011 2.828 3.305 1 76.88 130 TRP A N 1
ATOM 1000 C CA . TRP A 1 130 ? 0.324 2.238 3.328 1 76.88 130 TRP A CA 1
ATOM 1001 C C . TRP A 1 130 ? 1.379 3.291 3.65 1 76.88 130 TRP A C 1
ATOM 1003 O O . TRP A 1 130 ? 2.24 3.074 4.504 1 76.88 130 TRP A O 1
ATOM 1013 N N . GLU A 1 131 ? 1.316 4.41 3.004 1 71.31 131 GLU A N 1
ATOM 1014 C CA . GLU A 1 131 ? 2.287 5.484 3.188 1 71.31 131 GLU A CA 1
ATOM 1015 C C . GLU A 1 131 ? 2.262 6.012 4.621 1 71.31 131 GLU A C 1
ATOM 1017 O O . GLU A 1 131 ? 3.283 6.465 5.137 1 71.31 131 GLU A O 1
ATOM 1022 N N . ASN A 1 132 ? 1.165 5.863 5.246 1 69.06 132 ASN A N 1
ATOM 1023 C CA . ASN A 1 132 ? 1.018 6.387 6.598 1 69.06 132 ASN A CA 1
ATOM 1024 C C . ASN A 1 132 ? 1.219 5.301 7.648 1 69.06 132 ASN A C 1
ATOM 1026 O O . ASN A 1 132 ? 1.071 5.551 8.844 1 69.06 132 ASN A O 1
ATOM 1030 N N . THR A 1 133 ? 1.605 4.078 7.168 1 69.19 133 THR A N 1
ATOM 1031 C CA . THR A 1 133 ? 1.791 2.916 8.031 1 69.19 133 THR A CA 1
ATOM 1032 C C . THR A 1 133 ? 0.608 2.756 8.977 1 69.19 133 THR A C 1
ATOM 1034 O O . THR A 1 133 ? 0.793 2.52 10.18 1 69.19 133 THR A O 1
ATOM 1037 N N . ALA A 1 134 ? -0.547 3.059 8.508 1 69.94 134 ALA A N 1
ATOM 1038 C CA . ALA A 1 134 ? -1.759 3.02 9.32 1 69.94 134 ALA A CA 1
ATOM 1039 C C . ALA A 1 134 ? -2.719 1.942 8.828 1 69.94 134 ALA A C 1
ATOM 1041 O O . ALA A 1 134 ? -2.779 1.66 7.629 1 69.94 134 ALA A O 1
ATOM 1042 N N . PRO A 1 135 ? -3.393 1.246 9.867 1 77.44 135 PRO A N 1
ATOM 1043 C CA . PRO A 1 135 ? -4.473 0.359 9.43 1 77.44 135 PRO A CA 1
ATOM 1044 C C . PRO A 1 135 ? -5.594 1.105 8.711 1 77.44 135 PRO A C 1
ATOM 1046 O O . PRO A 1 135 ? -5.77 2.309 8.914 1 77.44 135 PRO A O 1
ATOM 1049 N N . LEU A 1 136 ? -6.254 0.41 7.766 1 92.12 136 LEU A N 1
ATOM 1050 C CA . LEU A 1 136 ? -7.445 0.9 7.082 1 92.12 136 LEU A CA 1
ATOM 1051 C C . LEU A 1 136 ? -8.711 0.329 7.715 1 92.12 136 LEU A C 1
ATOM 1053 O O . LEU A 1 136 ? -8.805 -0.878 7.949 1 92.12 136 LEU A O 1
ATOM 1057 N N . PHE A 1 137 ? -9.602 1.187 8.062 1 95.69 137 PHE A N 1
ATOM 1058 C CA . PHE A 1 137 ? -10.859 0.772 8.664 1 95.69 137 PHE A CA 1
ATOM 1059 C C . PHE A 1 137 ? -12.016 0.946 7.691 1 95.69 137 PHE A C 1
ATOM 1061 O O . PHE A 1 137 ? -12.125 1.979 7.027 1 95.69 137 PHE A O 1
ATOM 1068 N N . ILE A 1 138 ? -12.797 -0.052 7.633 1 97.31 138 ILE A N 1
ATOM 1069 C CA . ILE A 1 138 ? -14.008 0.01 6.82 1 97.31 138 ILE A CA 1
ATOM 1070 C C . ILE A 1 138 ? -15.211 0.306 7.715 1 97.31 138 ILE A C 1
ATOM 1072 O O . ILE A 1 138 ? -15.68 -0.567 8.445 1 97.31 138 ILE A O 1
ATOM 1076 N N . ARG A 1 139 ? -15.672 1.543 7.66 1 98.12 139 ARG A N 1
ATOM 1077 C CA . ARG A 1 139 ? -16.812 1.999 8.453 1 98.12 139 ARG A CA 1
ATOM 1078 C C . ARG A 1 139 ? -17.656 2.986 7.672 1 98.12 139 ARG A C 1
ATOM 1080 O O . ARG A 1 139 ? -17.141 3.859 6.98 1 98.12 139 ARG A O 1
ATOM 1087 N N . THR A 1 140 ? -18.969 2.814 7.797 1 97.75 140 THR A N 1
ATOM 1088 C CA . THR A 1 140 ? -19.859 3.875 7.355 1 97.75 140 THR A CA 1
ATOM 1089 C C . THR A 1 140 ? -19.984 4.957 8.422 1 97.75 140 THR A C 1
ATOM 1091 O O . THR A 1 140 ? -19.672 4.719 9.594 1 97.75 140 THR A O 1
ATOM 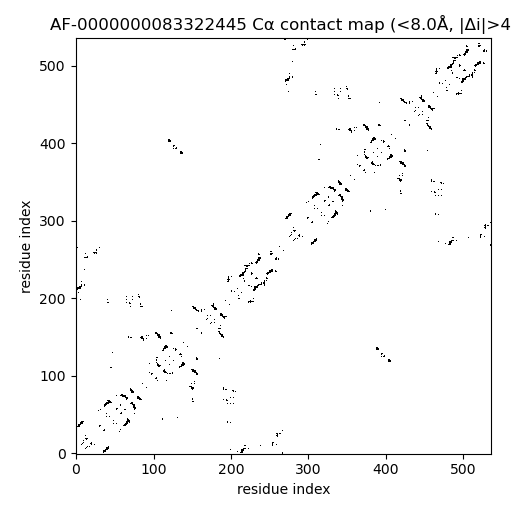1094 N N . PRO A 1 141 ? -20.422 6.18 7.957 1 98 141 PRO A N 1
ATOM 1095 C CA . PRO A 1 141 ? -20.641 7.211 8.977 1 98 141 PRO A CA 1
ATOM 1096 C C . PRO A 1 141 ? -21.578 6.758 10.086 1 98 141 PRO A C 1
ATOM 1098 O O . PRO A 1 141 ? -21.422 7.152 11.242 1 98 141 PRO A O 1
ATOM 1101 N N . ASP A 1 142 ? -22.531 5.902 9.797 1 97.88 142 ASP A N 1
ATOM 1102 C CA . ASP A 1 142 ? -23.516 5.434 10.773 1 97.88 142 ASP A CA 1
ATOM 1103 C C . ASP A 1 142 ? -22.859 4.531 11.82 1 97.88 142 ASP A C 1
ATOM 1105 O O . ASP A 1 142 ? -23.406 4.316 12.898 1 97.88 142 ASP A O 1
ATOM 1109 N N . GLU A 1 143 ? -21.734 3.951 11.508 1 97.56 143 GLU A N 1
ATOM 1110 C CA . GLU A 1 143 ? -21.016 3.078 12.43 1 97.56 143 GLU A CA 1
ATOM 1111 C C . GLU A 1 143 ? -20.094 3.879 13.336 1 97.56 143 GLU A C 1
ATOM 1113 O O . GLU A 1 143 ? -19.438 3.316 14.219 1 97.56 143 GLU A O 1
ATOM 1118 N N . MET A 1 144 ? -20.047 5.191 13.102 1 96.88 144 MET A N 1
ATOM 1119 C CA . MET A 1 144 ? -19.234 6.094 13.898 1 96.88 144 MET A CA 1
ATOM 1120 C C . MET A 1 144 ? -20.078 6.855 14.906 1 96.88 144 MET A C 1
ATOM 1122 O O . MET A 1 144 ? -21.297 6.969 14.742 1 96.88 144 MET A O 1
ATOM 1126 N N . PRO A 1 145 ? -19.438 7.367 15.945 1 96.19 145 PRO A N 1
ATOM 1127 C CA . PRO A 1 145 ? -20.203 8.188 16.891 1 96.19 145 PRO A CA 1
ATOM 1128 C C . PRO A 1 145 ? -20.906 9.367 16.219 1 96.19 145 PRO A C 1
ATOM 1130 O O . PRO A 1 145 ? -20.406 9.906 15.227 1 96.19 145 PRO A O 1
ATOM 1133 N N . ASN A 1 146 ? -22.016 9.805 16.766 1 94.44 146 ASN A N 1
ATOM 1134 C CA . ASN A 1 146 ? -22.812 10.883 16.203 1 94.44 146 ASN A CA 1
ATOM 1135 C C . ASN A 1 146 ? -22.047 12.203 16.203 1 94.44 146 ASN A C 1
ATOM 1137 O O . ASN A 1 146 ? -22.359 13.109 15.422 1 94.44 146 ASN A O 1
ATOM 1141 N N . ASP A 1 147 ? -21.141 12.344 17.094 1 95.69 147 ASP A N 1
ATOM 1142 C CA . ASP A 1 147 ? -20.375 13.586 17.188 1 95.69 147 ASP A CA 1
ATOM 1143 C C . ASP A 1 147 ? -19 13.438 16.547 1 95.69 147 ASP A C 1
ATOM 1145 O O . ASP A 1 147 ? -18.109 14.25 16.797 1 95.69 147 ASP A O 1
ATOM 1149 N N . PHE A 1 148 ? -18.875 12.391 15.766 1 96.94 148 PHE A N 1
ATOM 1150 C CA . PHE A 1 148 ? -17.594 12.109 15.109 1 96.94 148 PHE A CA 1
ATOM 1151 C C . PHE A 1 148 ? -17.219 13.227 14.148 1 96.94 148 PHE A C 1
ATOM 1153 O O . PHE A 1 148 ? -18.062 13.703 13.383 1 96.94 148 PHE A O 1
ATOM 1160 N N . GLN A 1 149 ? -15.945 13.75 14.258 1 97.81 149 GLN A N 1
ATOM 1161 C CA . GLN A 1 149 ? -15.391 14.75 13.352 1 97.81 149 GLN A CA 1
ATOM 1162 C C . GLN A 1 149 ? -14.125 14.227 12.672 1 97.81 149 GLN A C 1
ATOM 1164 O O . GLN A 1 149 ? -13.445 13.352 13.203 1 97.81 149 GLN A O 1
ATOM 1169 N N . ILE A 1 150 ? -13.867 14.773 11.508 1 97.5 150 ILE A N 1
ATOM 1170 C CA . ILE A 1 150 ? -12.719 14.266 10.766 1 97.5 150 ILE A CA 1
ATOM 1171 C C . ILE A 1 150 ? -11.734 15.406 10.492 1 97.5 150 ILE A C 1
ATOM 1173 O O . ILE A 1 150 ? -12.125 16.578 10.438 1 97.5 150 ILE A O 1
ATOM 1177 N N . SER A 1 151 ? -10.477 15.047 10.359 1 96.25 151 SER A N 1
ATOM 1178 C CA . SER A 1 151 ? -9.469 16.047 10.016 1 96.25 151 SER A CA 1
ATOM 1179 C C . SER A 1 151 ? -9.555 16.422 8.539 1 96.25 151 SER A C 1
ATOM 1181 O O . SER A 1 151 ? -9.367 17.578 8.18 1 96.25 151 SER A O 1
ATOM 1183 N N . LYS A 1 152 ? -9.82 15.398 7.727 1 96.62 152 LYS A N 1
ATOM 1184 C CA . LYS A 1 152 ? -10.016 15.688 6.309 1 96.62 152 LYS A CA 1
ATOM 1185 C C . LYS A 1 152 ? -10.703 14.523 5.605 1 96.62 152 LYS A C 1
ATOM 1187 O O . LYS A 1 152 ? -10.641 13.383 6.062 1 96.62 152 LYS A O 1
ATOM 1192 N N . GLY A 1 153 ? -11.445 14.898 4.582 1 97.44 153 GLY A N 1
ATOM 1193 C CA . GLY A 1 153 ? -11.891 13.945 3.58 1 97.44 153 GLY A CA 1
ATOM 1194 C C . GLY A 1 153 ? -10.984 13.891 2.363 1 97.44 153 GLY A C 1
ATOM 1195 O O . GLY A 1 153 ? -10.383 14.898 1.987 1 97.44 153 GLY A O 1
ATOM 1196 N N . CYS A 1 154 ? -10.969 12.727 1.765 1 97.19 154 CYS A N 1
ATOM 1197 C CA . CYS A 1 154 ? -10.078 12.547 0.624 1 97.19 154 CYS A CA 1
ATOM 1198 C C . CYS A 1 154 ? -10.781 11.781 -0.498 1 97.19 154 CYS A C 1
ATOM 1200 O O . CYS A 1 154 ? -11.094 10.602 -0.351 1 97.19 154 CYS A O 1
ATOM 1202 N N . PHE A 1 155 ? -11 12.477 -1.573 1 98.44 155 PHE A N 1
ATOM 1203 C CA . PHE A 1 155 ? -11.367 11.805 -2.812 1 98.44 155 PHE A CA 1
ATOM 1204 C C . PHE A 1 155 ? -10.125 11.352 -3.568 1 98.44 155 PHE A C 1
ATOM 1206 O O . PHE A 1 155 ? -9.172 12.125 -3.732 1 98.44 155 PHE A O 1
ATOM 1213 N N . VAL A 1 156 ? -10.195 10.094 -4.047 1 96.81 156 VAL A N 1
ATOM 1214 C CA . VAL A 1 156 ? -8.984 9.555 -4.66 1 96.81 156 VAL A CA 1
ATOM 1215 C C . VAL A 1 156 ? -9.32 8.938 -6.016 1 96.81 156 VAL A C 1
ATOM 1217 O O . VAL A 1 156 ? -10.484 8.625 -6.289 1 96.81 156 VAL A O 1
ATOM 1220 N N . GLY A 1 157 ? -8.32 8.836 -6.906 1 94.62 157 GLY A N 1
ATOM 1221 C CA . GLY A 1 157 ? -8.477 8.242 -8.227 1 94.62 157 GLY A CA 1
ATOM 1222 C C . GLY A 1 157 ? -7.418 8.703 -9.211 1 94.62 157 GLY A C 1
ATOM 1223 O O . GLY A 1 157 ? -6.504 9.445 -8.852 1 94.62 157 GLY A O 1
ATOM 1224 N N . ASP A 1 158 ? -7.469 8.195 -10.406 1 93.62 158 ASP A N 1
ATOM 1225 C CA . ASP A 1 158 ? -6.527 8.641 -11.422 1 93.62 158 ASP A CA 1
ATOM 1226 C C . ASP A 1 158 ? -6.73 10.125 -11.742 1 93.62 158 ASP A C 1
ATOM 1228 O O . ASP A 1 158 ? -7.762 10.703 -11.398 1 93.62 158 ASP A O 1
ATOM 1232 N N . LYS A 1 159 ? -5.762 10.695 -12.352 1 96.25 159 LYS A N 1
ATOM 1233 C CA . LYS A 1 159 ? -5.75 12.125 -12.625 1 96.25 159 LYS A CA 1
ATOM 1234 C C . LYS A 1 159 ? -6.969 12.539 -13.445 1 96.25 159 LYS A C 1
ATOM 1236 O O . LYS A 1 159 ? -7.605 13.555 -13.148 1 96.25 159 LYS A O 1
ATOM 1241 N N . ALA A 1 160 ? -7.266 11.797 -14.484 1 97.25 160 ALA A N 1
ATOM 1242 C CA . ALA A 1 160 ? -8.375 12.148 -15.375 1 97.25 160 ALA A CA 1
ATOM 1243 C C . ALA A 1 160 ? -9.695 12.172 -14.617 1 97.25 160 ALA A C 1
ATOM 1245 O O . ALA A 1 160 ? -10.508 13.078 -14.797 1 97.25 160 ALA A O 1
ATOM 1246 N N . LEU A 1 161 ? -9.922 11.203 -13.797 1 96.88 161 LEU A N 1
ATOM 1247 C CA . LEU A 1 161 ? -11.133 11.117 -13 1 96.88 161 LEU A CA 1
ATOM 1248 C C . LEU A 1 161 ? -11.273 12.336 -12.086 1 96.88 161 LEU A C 1
ATOM 1250 O O . LEU A 1 161 ? -12.32 12.977 -12.047 1 96.88 161 LEU A O 1
ATOM 1254 N N . LEU A 1 162 ? -10.227 12.672 -11.375 1 97.75 162 LEU A N 1
ATOM 1255 C CA . LEU A 1 162 ? -10.305 13.75 -10.398 1 97.75 162 LEU A CA 1
ATOM 1256 C C . LEU A 1 162 ? -10.391 15.109 -11.094 1 97.75 162 LEU A C 1
ATOM 1258 O O . LEU A 1 162 ? -11.031 16.031 -10.586 1 97.75 162 LEU A O 1
ATOM 1262 N N . ASP A 1 163 ? -9.734 15.227 -12.258 1 97.81 163 ASP A N 1
ATOM 1263 C CA . ASP A 1 163 ? -9.859 16.453 -13.039 1 97.81 163 ASP A CA 1
ATOM 1264 C C . ASP A 1 163 ? -11.312 16.734 -13.391 1 97.81 163 ASP A C 1
ATOM 1266 O O . ASP A 1 163 ? -11.766 17.891 -13.344 1 97.81 163 ASP A O 1
ATOM 1270 N N . GLN A 1 164 ? -11.992 15.711 -13.781 1 97.94 164 GLN A N 1
ATOM 1271 C CA . GLN A 1 164 ? -13.398 15.844 -14.141 1 97.94 164 GLN A CA 1
ATOM 1272 C C . GLN A 1 164 ? -14.266 16.062 -12.906 1 97.94 164 GLN A C 1
ATOM 1274 O O . GLN A 1 164 ? -15.258 16.797 -12.961 1 97.94 164 GLN A O 1
ATOM 1279 N N . PHE A 1 165 ? -13.93 15.547 -11.844 1 98.25 165 PHE A N 1
ATOM 1280 C CA . PHE A 1 165 ? -14.734 15.523 -10.625 1 98.25 165 PHE A CA 1
ATOM 1281 C C . PHE A 1 165 ? -14.539 16.812 -9.828 1 98.25 165 PHE A C 1
ATOM 1283 O O . PHE A 1 165 ? -15.477 17.281 -9.18 1 98.25 165 PHE A O 1
ATOM 1290 N N . GLU A 1 166 ? -13.375 17.391 -9.797 1 98.19 166 GLU A N 1
ATOM 1291 C CA . GLU A 1 166 ? -13.016 18.5 -8.922 1 98.19 166 GLU A CA 1
ATOM 1292 C C . GLU A 1 166 ? -13.969 19.688 -9.102 1 98.19 166 GLU A C 1
ATOM 1294 O O . GLU A 1 166 ? -14.469 20.234 -8.125 1 98.19 166 GLU A O 1
ATOM 1299 N N . PRO A 1 167 ? -14.297 20.109 -10.344 1 98.19 167 PRO A N 1
ATOM 1300 C CA . PRO A 1 167 ? -15.227 21.234 -10.477 1 98.19 167 PRO A CA 1
ATOM 1301 C C . PRO A 1 167 ? -16.594 20.938 -9.867 1 98.19 167 PRO A C 1
ATOM 1303 O O . PRO A 1 167 ? -17.234 21.844 -9.32 1 98.19 167 PRO A O 1
ATOM 1306 N N . ILE A 1 168 ? -17.031 19.75 -9.969 1 98.44 168 ILE A N 1
ATOM 1307 C CA . ILE A 1 168 ? -18.312 19.328 -9.414 1 98.44 168 ILE A CA 1
ATOM 1308 C C . ILE A 1 168 ? -18.266 19.406 -7.891 1 98.44 168 ILE A C 1
ATOM 1310 O O . ILE A 1 168 ? -19.203 19.922 -7.266 1 98.44 168 ILE A O 1
ATOM 1314 N N . LEU A 1 169 ? -17.203 18.922 -7.305 1 98.62 169 LEU A N 1
ATOM 1315 C CA . LEU A 1 169 ? -17.016 18.969 -5.859 1 98.62 169 LEU A CA 1
ATOM 1316 C C . LEU A 1 169 ? -17 20.406 -5.352 1 98.62 169 LEU A C 1
ATOM 1318 O O . LEU A 1 169 ? -17.656 20.734 -4.359 1 98.62 169 LEU A O 1
ATOM 1322 N N . ARG A 1 170 ? -16.234 21.266 -6.012 1 97.94 170 ARG A N 1
ATOM 1323 C CA . ARG A 1 170 ? -16.109 22.656 -5.602 1 97.94 170 ARG A CA 1
ATOM 1324 C C . ARG A 1 170 ? -17.438 23.391 -5.695 1 97.94 170 ARG A C 1
ATOM 1326 O O . ARG A 1 170 ? -17.75 24.25 -4.867 1 97.94 170 ARG A O 1
ATOM 1333 N N . ALA A 1 171 ? -18.188 23.094 -6.691 1 98.06 171 ALA A N 1
ATOM 1334 C CA . ALA A 1 171 ? -19.5 23.719 -6.848 1 98.06 171 ALA A CA 1
ATOM 1335 C C . ALA A 1 171 ? -20.406 23.375 -5.676 1 98.06 171 ALA A C 1
ATOM 1337 O O . ALA A 1 171 ? -21.172 24.219 -5.211 1 98.06 171 ALA A O 1
ATOM 1338 N N . LYS A 1 172 ? -20.266 22.203 -5.207 1 98 172 LYS A N 1
ATOM 1339 C CA . LYS A 1 172 ? -21.172 21.734 -4.172 1 98 172 LYS A CA 1
ATOM 1340 C C . LYS A 1 172 ? -20.688 22.141 -2.781 1 98 172 LYS A C 1
ATOM 1342 O O . LYS A 1 172 ? -21.484 22.516 -1.923 1 98 172 LYS A O 1
ATOM 1347 N N . PHE A 1 173 ? -19.375 22.031 -2.537 1 98.25 173 PHE A N 1
ATOM 1348 C CA . PHE A 1 173 ? -18.891 22.109 -1.166 1 98.25 173 PHE A CA 1
ATOM 1349 C C . PHE A 1 173 ? -17.906 23.266 -1.004 1 98.25 173 PHE A C 1
ATOM 1351 O O . PHE A 1 173 ? -17.438 23.531 0.102 1 98.25 173 PHE A O 1
ATOM 1358 N N . GLY A 1 174 ? -17.562 23.969 -2.057 1 96.44 174 GLY A N 1
ATOM 1359 C CA . GLY A 1 174 ? -16.5 24.969 -2.055 1 96.44 174 GLY A CA 1
ATOM 1360 C C . GLY A 1 174 ? -16.75 26.094 -1.08 1 96.44 174 GLY A C 1
ATOM 1361 O O . GLY A 1 174 ? -15.812 26.781 -0.656 1 96.44 174 GLY A O 1
ATOM 1362 N N . GLN A 1 175 ? -17.969 26.359 -0.671 1 95.94 175 GLN A N 1
ATOM 1363 C CA . GLN A 1 175 ? -18.297 27.422 0.272 1 95.94 175 GLN A CA 1
ATOM 1364 C C . GLN A 1 175 ? -18.156 26.938 1.714 1 95.94 175 GLN A C 1
ATOM 1366 O O . GLN A 1 175 ? -18 27.75 2.631 1 95.94 175 GLN A O 1
ATOM 1371 N N . ASP A 1 176 ? -18.219 25.688 1.916 1 97.38 176 ASP A N 1
ATOM 1372 C CA . ASP A 1 176 ? -18.297 25.109 3.26 1 97.38 176 ASP A CA 1
ATOM 1373 C C . ASP A 1 176 ? -16.969 24.484 3.662 1 97.38 176 ASP A C 1
ATOM 1375 O O . ASP A 1 176 ? -16.703 24.25 4.848 1 97.38 176 ASP A O 1
ATOM 1379 N N . LEU A 1 177 ? -16.125 24.188 2.66 1 97.75 177 LEU A N 1
ATOM 1380 C CA . LEU A 1 177 ? -14.891 23.453 2.918 1 97.75 177 LEU A CA 1
ATOM 1381 C C . LEU A 1 177 ? -13.719 24.078 2.18 1 97.75 177 LEU A C 1
ATOM 1383 O O . LEU A 1 177 ? -13.906 24.766 1.167 1 97.75 177 LEU A O 1
ATOM 1387 N N . TYR A 1 178 ? -12.508 23.906 2.723 1 94.62 178 TYR A N 1
ATOM 1388 C CA . TYR A 1 178 ? -11.266 24.141 2 1 94.62 178 TYR A CA 1
ATOM 1389 C C . TYR A 1 178 ? -10.883 22.938 1.157 1 94.62 178 TYR A C 1
ATOM 1391 O O . TYR A 1 178 ? -10.594 21.859 1.694 1 94.62 178 TYR A O 1
ATOM 1399 N N . ILE A 1 179 ? -10.969 23.078 -0.157 1 95.12 179 ILE A N 1
ATOM 1400 C CA . ILE A 1 179 ? -10.703 21.969 -1.067 1 95.12 179 ILE A CA 1
ATOM 1401 C C . ILE A 1 179 ? -9.336 22.156 -1.722 1 95.12 179 ILE A C 1
ATOM 1403 O O . ILE A 1 179 ? -9.07 23.188 -2.346 1 95.12 179 ILE A O 1
ATOM 1407 N N . VAL A 1 180 ? -8.5 21.125 -1.557 1 91.25 180 VAL A N 1
ATOM 1408 C CA . VAL A 1 180 ? -7.125 21.219 -2.041 1 91.25 180 VAL A CA 1
ATOM 1409 C C . VAL A 1 180 ? -6.789 19.984 -2.883 1 91.25 180 VAL A C 1
ATOM 1411 O O . VAL A 1 180 ? -7.066 18.859 -2.477 1 91.25 180 VAL A O 1
ATOM 1414 N N . ARG A 1 181 ? -6.266 20.219 -4.051 1 91.56 181 ARG A N 1
ATOM 1415 C CA . ARG A 1 181 ? -5.668 19.156 -4.84 1 91.56 181 ARG A CA 1
ATOM 1416 C C . ARG A 1 181 ? -4.242 18.859 -4.383 1 91.56 181 ARG A C 1
ATOM 1418 O O . ARG A 1 181 ? -3.299 19.531 -4.816 1 91.56 181 ARG A O 1
ATOM 1425 N N . ALA A 1 182 ? -4.055 17.891 -3.574 1 86.5 182 ALA A N 1
ATOM 1426 C CA . ALA A 1 182 ? -2.746 17.594 -2.992 1 86.5 182 ALA A CA 1
ATOM 1427 C C . ALA A 1 182 ? -1.781 17.062 -4.051 1 86.5 182 ALA A C 1
ATOM 1429 O O . ALA A 1 182 ? -0.584 17.359 -4.008 1 86.5 182 ALA A O 1
ATOM 1430 N N . ASP A 1 183 ? -2.197 16.25 -4.926 1 86.62 183 ASP A N 1
ATOM 1431 C CA . ASP A 1 183 ? -1.472 15.789 -6.105 1 86.62 183 ASP A CA 1
ATOM 1432 C C . ASP A 1 183 ? -2.43 15.242 -7.16 1 86.62 183 ASP A C 1
ATOM 1434 O O . ASP A 1 183 ? -3.635 15.5 -7.102 1 86.62 183 ASP A O 1
ATOM 1438 N N . ASP A 1 184 ? -1.928 14.539 -8.117 1 92.81 184 ASP A N 1
ATOM 1439 C CA . ASP A 1 184 ? -2.729 14.086 -9.25 1 92.81 184 ASP A CA 1
ATOM 1440 C C . ASP A 1 184 ? -3.803 13.094 -8.797 1 92.81 184 ASP A C 1
ATOM 1442 O O . ASP A 1 184 ? -4.801 12.891 -9.5 1 92.81 184 ASP A O 1
ATOM 1446 N N . HIS A 1 185 ? -3.688 12.516 -7.621 1 94.88 185 HIS A N 1
ATOM 1447 C CA . HIS A 1 185 ? -4.539 11.383 -7.277 1 94.88 185 HIS A CA 1
ATOM 1448 C C . HIS A 1 185 ? -5.297 11.633 -5.98 1 94.88 185 HIS A C 1
ATOM 1450 O O . HIS A 1 185 ? -6.059 10.773 -5.523 1 94.88 185 HIS A O 1
ATOM 1456 N N . PHE A 1 186 ? -5.152 12.859 -5.438 1 94.31 186 PHE A N 1
ATOM 1457 C CA . PHE A 1 186 ? -5.754 13.148 -4.145 1 94.31 186 PHE A CA 1
ATOM 1458 C C . PHE A 1 186 ? -6.414 14.523 -4.148 1 94.31 186 PHE A C 1
ATOM 1460 O O . PHE A 1 186 ? -5.75 15.531 -4.387 1 94.31 186 PHE A O 1
ATOM 1467 N N . LEU A 1 187 ? -7.652 14.555 -3.916 1 96.75 187 LEU A N 1
ATOM 1468 C CA . LEU A 1 187 ? -8.469 15.75 -3.74 1 96.75 187 LEU A CA 1
ATOM 1469 C C . LEU A 1 187 ? -9.055 15.805 -2.332 1 96.75 187 LEU A C 1
ATOM 1471 O O . LEU A 1 187 ? -9.914 14.992 -1.981 1 96.75 187 LEU A O 1
ATOM 1475 N N . GLU A 1 188 ? -8.602 16.797 -1.59 1 96.44 188 GLU A N 1
ATOM 1476 C CA . GLU A 1 188 ? -8.844 16.781 -0.15 1 96.44 188 GLU A CA 1
ATOM 1477 C C . GLU A 1 188 ? -9.82 17.875 0.269 1 96.44 188 GLU A C 1
ATOM 1479 O O . GLU A 1 188 ? -9.852 18.953 -0.338 1 96.44 188 GLU A O 1
ATOM 1484 N N . CYS A 1 189 ? -10.617 17.562 1.242 1 98 189 CYS A N 1
ATOM 1485 C CA . CYS A 1 189 ? -11.586 18.484 1.832 1 98 189 CYS A CA 1
ATOM 1486 C C . CYS A 1 189 ? -11.289 18.703 3.311 1 98 189 CYS A C 1
ATOM 1488 O O . CYS A 1 189 ? -11.336 17.766 4.105 1 98 189 CYS A O 1
ATOM 1490 N N . LEU A 1 190 ? -11.047 19.891 3.652 1 97.81 190 LEU A N 1
ATOM 1491 C CA . LEU A 1 190 ? -10.727 20.266 5.031 1 97.81 190 LEU A CA 1
ATOM 1492 C C . LEU A 1 190 ? -11.648 21.375 5.523 1 97.81 190 LEU A C 1
ATOM 1494 O O . LEU A 1 190 ? -12.406 21.938 4.746 1 97.81 190 LEU A O 1
ATOM 1498 N N . HIS A 1 191 ? -11.57 21.609 6.863 1 98.06 191 HIS A N 1
ATOM 1499 C CA . HIS A 1 191 ? -12.297 22.734 7.438 1 98.06 191 HIS A CA 1
ATOM 1500 C C . HIS A 1 191 ? -11.961 24.047 6.723 1 98.06 191 HIS A C 1
ATOM 1502 O O . HIS A 1 191 ? -10.805 24.266 6.336 1 98.06 191 HIS A O 1
ATOM 1508 N N . PRO A 1 192 ? -12.906 24.906 6.547 1 95.88 192 PRO A N 1
ATOM 1509 C CA . PRO A 1 192 ? -12.672 26.109 5.754 1 95.88 192 PRO A CA 1
ATOM 1510 C C . PRO A 1 192 ? -11.609 27.016 6.367 1 95.88 192 PRO A C 1
ATOM 1512 O O . PRO A 1 192 ? -10.977 27.797 5.652 1 95.88 192 PRO A O 1
ATOM 1515 N N . ASN A 1 193 ? -11.367 26.906 7.574 1 95.56 193 ASN A N 1
ATOM 1516 C CA . ASN A 1 193 ? -10.375 27.75 8.25 1 95.56 193 ASN A CA 1
ATOM 1517 C C . ASN A 1 193 ? -8.961 27.203 8.07 1 95.56 193 ASN A C 1
ATOM 1519 O O . ASN A 1 193 ? -7.984 27.844 8.438 1 95.56 193 ASN A O 1
ATOM 1523 N N . VAL A 1 194 ? -8.914 26.062 7.449 1 96.38 194 VAL A N 1
ATOM 1524 C CA . VAL A 1 194 ? -7.641 25.359 7.438 1 96.38 194 VAL A CA 1
ATOM 1525 C C . VAL A 1 194 ? -6.777 25.859 6.285 1 96.38 194 VAL A C 1
ATOM 1527 O O . VAL A 1 194 ? -7.25 25.984 5.152 1 96.38 194 VAL A O 1
ATOM 1530 N N . ASN A 1 195 ? -5.613 26.172 6.547 1 94.19 195 ASN A N 1
ATOM 1531 C CA . ASN A 1 195 ? -4.43 26.281 5.707 1 94.19 195 ASN A CA 1
ATOM 1532 C C . ASN A 1 195 ? -3.154 26.359 6.543 1 94.19 195 ASN A C 1
ATOM 1534 O O . ASN A 1 195 ? -3.215 26.484 7.766 1 94.19 195 ASN A O 1
ATOM 1538 N N . LYS A 1 196 ? -2.061 26.25 5.863 1 96.19 196 LYS A N 1
ATOM 1539 C CA . LYS A 1 196 ? -0.815 26.203 6.625 1 96.19 196 LYS A CA 1
ATOM 1540 C C . LYS A 1 196 ? -0.622 27.484 7.438 1 96.19 196 LYS A C 1
ATOM 1542 O O . LYS A 1 196 ? -0.193 27.438 8.594 1 96.19 196 LYS A O 1
ATOM 1547 N N . GLY A 1 197 ? -0.966 28.641 6.906 1 97.38 197 GLY A N 1
ATOM 1548 C CA . GLY A 1 197 ? -0.818 29.922 7.578 1 97.38 197 GLY A CA 1
ATOM 1549 C C . GLY A 1 197 ? -1.686 30.062 8.812 1 97.38 197 GLY A C 1
ATOM 1550 O O . GLY A 1 197 ? -1.201 30.438 9.883 1 97.38 197 GLY A O 1
ATOM 1551 N N . SER A 1 198 ? -2.951 29.781 8.688 1 97.25 198 SER A N 1
ATOM 1552 C CA . SER A 1 198 ? -3.859 29.875 9.82 1 97.25 198 SER A CA 1
ATOM 1553 C C . SER A 1 198 ? -3.445 28.938 10.945 1 97.25 198 SER A C 1
ATOM 1555 O O . SER A 1 198 ? -3.496 29.297 12.125 1 97.25 198 SER A O 1
ATOM 1557 N N . GLY A 1 199 ? -3.043 27.688 10.594 1 97.75 199 GLY A N 1
ATOM 1558 C CA . GLY A 1 199 ? -2.543 26.75 11.586 1 97.75 199 GLY A CA 1
ATOM 1559 C C . GLY A 1 199 ? -1.333 27.281 12.344 1 97.75 199 GLY A C 1
ATOM 1560 O O . GLY A 1 199 ? -1.278 27.188 13.57 1 97.75 199 GLY A O 1
ATOM 1561 N N . LEU A 1 200 ? -0.418 27.859 11.578 1 98.31 200 LEU A N 1
ATOM 1562 C CA . LEU A 1 200 ? 0.793 28.422 12.172 1 98.31 200 LEU A CA 1
ATOM 1563 C C . LEU A 1 200 ? 0.462 29.594 13.086 1 98.31 200 LEU A C 1
ATOM 1565 O O . LEU A 1 200 ? 1.013 29.703 14.18 1 98.31 200 LEU A O 1
ATOM 1569 N N . LYS A 1 201 ? -0.406 30.406 12.648 1 98.5 201 LYS A N 1
ATOM 1570 C CA . LYS A 1 201 ? -0.832 31.562 13.43 1 98.5 201 LYS A CA 1
ATOM 1571 C C . LYS A 1 201 ? -1.49 31.125 14.734 1 98.5 201 LYS A C 1
ATOM 1573 O O . LYS A 1 201 ? -1.185 31.672 15.805 1 98.5 201 LYS A O 1
ATOM 1578 N N . GLU A 1 202 ? -2.379 30.203 14.656 1 98.25 202 GLU A N 1
ATOM 1579 C CA . GLU A 1 202 ? -3.055 29.688 15.852 1 98.25 202 GLU A CA 1
ATOM 1580 C C . GLU A 1 202 ? -2.059 29.078 16.828 1 98.25 202 GLU A C 1
ATOM 1582 O O . GLU A 1 202 ? -2.154 29.297 18.031 1 98.25 202 GLU A O 1
ATOM 1587 N N . LEU A 1 203 ? -1.14 28.328 16.281 1 98.38 203 LEU A N 1
ATOM 1588 C CA . LEU A 1 203 ? -0.105 27.75 17.141 1 98.38 203 LEU A CA 1
ATOM 1589 C C . LEU A 1 203 ? 0.703 28.844 17.828 1 98.38 203 LEU A C 1
ATOM 1591 O O . LEU A 1 203 ? 0.931 28.781 19.031 1 98.38 203 LEU A O 1
ATOM 1595 N N . GLY A 1 204 ? 1.139 29.812 17.047 1 98.44 204 GLY A N 1
ATOM 1596 C CA . GLY A 1 204 ? 1.872 30.922 17.609 1 98.44 204 GLY A CA 1
ATOM 1597 C C . GLY A 1 204 ? 1.159 31.578 18.781 1 98.44 204 GLY A C 1
ATOM 1598 O O . GLY A 1 204 ? 1.77 31.844 19.828 1 98.44 204 GLY A O 1
ATOM 1599 N N . LYS A 1 205 ? -0.114 31.828 18.625 1 98.12 205 LYS A N 1
ATOM 1600 C CA . LYS A 1 205 ? -0.925 32.406 19.672 1 98.12 205 LYS A CA 1
ATOM 1601 C C . LYS A 1 205 ? -0.907 31.547 20.938 1 98.12 205 LYS A C 1
ATOM 1603 O O . LYS A 1 205 ? -0.806 32.062 22.047 1 98.12 205 LYS A O 1
ATOM 1608 N N . LYS A 1 206 ? -0.974 30.281 20.781 1 97.69 206 LYS A N 1
ATOM 1609 C CA . LYS A 1 206 ? -1.011 29.344 21.906 1 97.69 206 LYS A CA 1
ATOM 1610 C C . LYS A 1 206 ? 0.315 29.328 22.656 1 97.69 206 LYS A C 1
ATOM 1612 O O . LYS A 1 206 ? 0.341 29.141 23.875 1 97.69 206 LYS A O 1
ATOM 1617 N N . ILE A 1 207 ? 1.386 29.562 21.922 1 97.75 207 ILE A N 1
ATOM 1618 C CA . ILE A 1 207 ? 2.676 29.328 22.562 1 97.75 207 ILE A CA 1
ATOM 1619 C C . ILE A 1 207 ? 3.369 30.672 22.812 1 97.75 207 ILE A C 1
ATOM 1621 O O . ILE A 1 207 ? 4.496 30.703 23.312 1 97.75 207 ILE A O 1
ATOM 1625 N N . GLY A 1 208 ? 2.74 31.734 22.391 1 97.81 208 GLY A N 1
ATOM 1626 C CA . GLY A 1 208 ? 3.232 33.062 22.703 1 97.81 208 GLY A CA 1
ATOM 1627 C C . GLY A 1 208 ? 4.301 33.562 21.75 1 97.81 208 GLY A C 1
ATOM 1628 O O . GLY A 1 208 ? 5.238 34.25 22.156 1 97.81 208 GLY A O 1
ATOM 1629 N N . VAL A 1 209 ? 4.223 33.188 20.5 1 98.38 209 VAL A N 1
ATOM 1630 C CA . VAL A 1 209 ? 5.133 33.688 19.469 1 98.38 209 VAL A CA 1
ATOM 1631 C C . VAL A 1 209 ? 4.355 34.5 18.438 1 98.38 209 VAL A C 1
ATOM 1633 O O . VAL A 1 209 ? 3.42 34 17.812 1 98.38 209 VAL A O 1
ATOM 1636 N N . SER A 1 210 ? 4.691 35.719 18.266 1 98.12 210 SER A N 1
ATOM 1637 C CA . SER A 1 210 ? 4.012 36.562 17.297 1 98.12 210 SER A CA 1
ATOM 1638 C C . SER A 1 210 ? 4.48 36.281 15.875 1 98.12 210 SER A C 1
ATOM 1640 O O . SER A 1 210 ? 5.578 35.781 15.672 1 98.12 210 SER A O 1
ATOM 1642 N N . THR A 1 211 ? 3.693 36.625 14.906 1 97.94 211 THR A N 1
ATOM 1643 C CA . THR A 1 211 ? 3.982 36.281 13.516 1 97.94 211 THR A CA 1
ATOM 1644 C C . THR A 1 211 ? 5.227 37.031 13.031 1 97.94 211 THR A C 1
ATOM 1646 O O . THR A 1 211 ? 5.969 36.5 12.188 1 97.94 211 THR A O 1
ATOM 1649 N N . ASP A 1 212 ? 5.453 38.219 13.586 1 97.88 212 ASP A N 1
ATOM 1650 C CA . ASP A 1 212 ? 6.629 39 13.188 1 97.88 212 ASP A CA 1
ATOM 1651 C C . ASP A 1 212 ? 7.914 38.312 13.672 1 97.88 212 ASP A C 1
ATOM 1653 O O . ASP A 1 212 ? 9.008 38.656 13.203 1 97.88 212 ASP A O 1
ATOM 1657 N N . GLU A 1 213 ? 7.773 37.375 14.562 1 98.5 213 GLU A N 1
ATOM 1658 C CA . GLU A 1 213 ? 8.914 36.656 15.102 1 98.5 213 GLU A CA 1
ATOM 1659 C C . GLU A 1 213 ? 9.094 35.312 14.391 1 98.5 213 GLU A C 1
ATOM 1661 O O . GLU A 1 213 ? 9.945 34.5 14.781 1 98.5 213 GLU A O 1
ATOM 1666 N N . MET A 1 214 ? 8.336 35.062 13.328 1 98.75 214 MET A N 1
ATOM 1667 C CA . MET A 1 214 ? 8.359 33.781 12.625 1 98.75 214 MET A CA 1
ATOM 1668 C C . MET A 1 214 ? 9.039 33.938 11.266 1 98.75 214 MET A C 1
ATOM 1670 O O . MET A 1 214 ? 8.914 34.969 10.609 1 98.75 214 MET A O 1
ATOM 1674 N N . MET A 1 215 ? 9.742 32.906 10.898 1 98.81 215 MET A N 1
ATOM 1675 C CA . MET A 1 215 ? 10.281 32.719 9.555 1 98.81 215 MET A CA 1
ATOM 1676 C C . MET A 1 215 ? 9.703 31.453 8.922 1 98.81 215 MET A C 1
ATOM 1678 O O . MET A 1 215 ? 9.555 30.422 9.594 1 98.81 215 MET A O 1
ATOM 1682 N N . ALA A 1 216 ? 9.305 31.5 7.684 1 98.88 216 ALA A N 1
ATOM 1683 C CA . ALA A 1 216 ? 8.703 30.344 7.02 1 98.88 216 ALA A CA 1
ATOM 1684 C C . ALA A 1 216 ? 9.43 30.031 5.711 1 98.88 216 ALA A C 1
ATOM 1686 O O . ALA A 1 216 ? 9.852 30.953 4.992 1 98.88 216 ALA A O 1
ATOM 1687 N N . PHE A 1 217 ? 9.609 28.781 5.465 1 98.88 217 PHE A N 1
ATOM 1688 C CA . PHE A 1 217 ? 10.156 28.281 4.211 1 98.88 217 PHE A CA 1
ATOM 1689 C C . PHE A 1 217 ? 9.109 27.484 3.445 1 98.88 217 PHE A C 1
ATOM 1691 O O . PHE A 1 217 ? 8.391 26.656 4.031 1 98.88 217 PHE A O 1
ATOM 1698 N N . GLY A 1 218 ? 8.984 27.672 2.168 1 98.5 218 GLY A N 1
ATOM 1699 C CA . GLY A 1 218 ? 8.07 26.938 1.317 1 98.5 218 GLY A CA 1
ATOM 1700 C C . GLY A 1 218 ? 8.422 27.016 -0.156 1 98.5 218 GLY A C 1
ATOM 1701 O O . GLY A 1 218 ? 9.344 27.75 -0.539 1 98.5 218 GLY A O 1
ATOM 1702 N N . ASP A 1 219 ? 7.715 26.188 -0.986 1 97.69 219 ASP A N 1
ATOM 1703 C CA . ASP A 1 219 ? 8.07 26.156 -2.4 1 97.69 219 ASP A CA 1
ATOM 1704 C C . ASP A 1 219 ? 6.832 26.266 -3.285 1 97.69 219 ASP A C 1
ATOM 1706 O O . ASP A 1 219 ? 6.941 26.531 -4.48 1 97.69 219 ASP A O 1
ATOM 1710 N N . GLU A 1 220 ? 5.684 26.016 -2.695 1 94.19 220 GLU A N 1
ATOM 1711 C CA . GLU A 1 220 ? 4.508 25.938 -3.559 1 94.19 220 GLU A CA 1
ATOM 1712 C C . GLU A 1 220 ? 3.389 26.844 -3.066 1 94.19 220 GLU A C 1
ATOM 1714 O O . GLU A 1 220 ? 3.533 27.516 -2.045 1 94.19 220 GLU A O 1
ATOM 1719 N N . ARG A 1 221 ? 2.256 26.859 -3.803 1 91.06 221 ARG A N 1
ATOM 1720 C CA . ARG A 1 221 ? 1.115 27.734 -3.586 1 91.06 221 ARG A CA 1
ATOM 1721 C C . ARG A 1 221 ? 0.541 27.547 -2.186 1 91.06 221 ARG A C 1
ATOM 1723 O O . ARG A 1 221 ? 0.109 28.516 -1.555 1 91.06 221 ARG A O 1
ATOM 1730 N N . ASN A 1 222 ? 0.519 26.359 -1.656 1 90.12 222 ASN A N 1
ATOM 1731 C CA . ASN A 1 222 ? -0.08 26.094 -0.35 1 90.12 222 ASN A CA 1
ATOM 1732 C C . ASN A 1 222 ? 0.772 26.672 0.778 1 90.12 222 ASN A C 1
ATOM 1734 O O . ASN A 1 222 ? 0.326 26.75 1.925 1 90.12 222 ASN A O 1
ATOM 1738 N N . ASP A 1 223 ? 1.913 27.172 0.431 1 96.19 223 ASP A N 1
ATOM 1739 C CA . ASP A 1 223 ? 2.785 27.781 1.431 1 96.19 223 ASP A CA 1
ATOM 1740 C C . ASP A 1 223 ? 2.545 29.281 1.528 1 96.19 223 ASP A C 1
ATOM 1742 O O . ASP A 1 223 ? 2.98 29.938 2.484 1 96.19 223 ASP A O 1
ATOM 1746 N N . ILE A 1 224 ? 1.901 29.844 0.585 1 96.88 224 ILE A N 1
ATOM 1747 C CA . ILE A 1 224 ? 1.719 31.281 0.51 1 96.88 224 ILE A CA 1
ATOM 1748 C C . ILE A 1 224 ? 0.958 31.781 1.741 1 96.88 224 ILE A C 1
ATOM 1750 O O . ILE A 1 224 ? 1.232 32.875 2.258 1 96.88 224 ILE A O 1
ATOM 1754 N N . SER A 1 225 ? 0.087 30.953 2.223 1 96.31 225 SER A N 1
ATOM 1755 C CA . SER A 1 225 ? -0.652 31.344 3.42 1 96.31 225 SER A CA 1
ATOM 1756 C C . SER A 1 225 ? 0.281 31.516 4.609 1 96.31 225 SER A C 1
ATOM 1758 O O . SER A 1 225 ? 0.019 32.344 5.492 1 96.31 225 SER A O 1
ATOM 1760 N N . MET A 1 226 ? 1.324 30.766 4.695 1 97.75 226 MET A N 1
ATOM 1761 C CA . MET A 1 226 ? 2.334 30.984 5.73 1 97.75 226 MET A CA 1
ATOM 1762 C C . MET A 1 226 ? 3.125 32.25 5.469 1 97.75 226 MET A C 1
ATOM 1764 O O . MET A 1 226 ? 3.357 33.031 6.387 1 97.75 226 MET A O 1
ATOM 1768 N N . PHE A 1 227 ? 3.469 32.5 4.172 1 98.44 227 PHE A N 1
ATOM 1769 C CA . PHE A 1 227 ? 4.266 33.656 3.785 1 98.44 227 PHE A CA 1
ATOM 1770 C C . PHE A 1 227 ? 3.545 34.938 4.137 1 98.44 227 PHE A C 1
ATOM 1772 O O . PHE A 1 227 ? 4.168 35.906 4.594 1 98.44 227 PHE A O 1
ATOM 1779 N N . ASP A 1 228 ? 2.316 34.906 4.051 1 97.81 228 ASP A N 1
ATOM 1780 C CA . ASP A 1 228 ? 1.506 36.094 4.207 1 97.81 228 ASP A CA 1
ATOM 1781 C C . ASP A 1 228 ? 1.445 36.531 5.668 1 97.81 228 ASP A C 1
ATOM 1783 O O . ASP A 1 228 ? 1.111 37.688 5.965 1 97.81 228 ASP A O 1
ATOM 1787 N N . ILE A 1 229 ? 1.816 35.719 6.543 1 97.5 229 ILE A N 1
ATOM 1788 C CA . ILE A 1 229 ? 1.55 36.094 7.93 1 97.5 229 ILE A CA 1
ATOM 1789 C C . ILE A 1 229 ? 2.867 36.219 8.695 1 97.5 229 ILE A C 1
ATOM 1791 O O . ILE A 1 229 ? 2.928 36.875 9.734 1 97.5 229 ILE A O 1
ATOM 1795 N N . VAL A 1 230 ? 3.939 35.656 8.242 1 98.56 230 VAL A N 1
ATOM 1796 C CA . VAL A 1 230 ? 5.168 35.594 9.023 1 98.56 230 VAL A CA 1
ATOM 1797 C C . VAL A 1 230 ? 5.984 36.875 8.797 1 98.56 230 VAL A C 1
ATOM 1799 O O . VAL A 1 230 ? 5.766 37.594 7.82 1 98.56 230 VAL A O 1
ATOM 1802 N N . GLY A 1 231 ? 6.91 37.094 9.695 1 98.31 231 GLY A N 1
ATOM 1803 C CA . GLY A 1 231 ? 7.805 38.25 9.57 1 98.31 231 GLY A CA 1
ATOM 1804 C C . GLY A 1 231 ? 8.812 38.094 8.453 1 98.31 231 GLY A C 1
ATOM 1805 O O . GLY A 1 231 ? 9.242 39.094 7.855 1 98.31 231 GLY A O 1
ATOM 1806 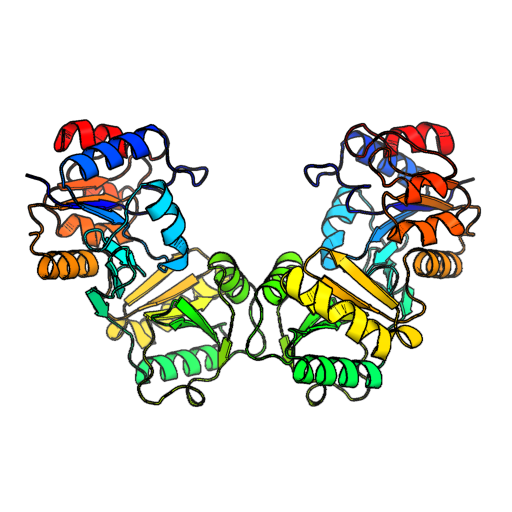N N . THR A 1 232 ? 9.25 36.906 8.156 1 98.56 232 THR A N 1
ATOM 1807 C CA . THR A 1 232 ? 10.203 36.625 7.082 1 98.56 232 THR A CA 1
ATOM 1808 C C . THR A 1 232 ? 9.766 35.406 6.293 1 98.56 232 THR A C 1
ATOM 1810 O O . THR A 1 232 ? 9.742 34.281 6.832 1 98.56 232 THR A O 1
ATOM 1813 N N . ALA A 1 233 ? 9.445 35.594 5.059 1 98.81 233 ALA A N 1
ATOM 1814 C CA . ALA A 1 233 ? 9.047 34.531 4.164 1 98.81 233 ALA A CA 1
ATOM 1815 C C . ALA A 1 233 ? 10.156 34.188 3.18 1 98.81 233 ALA A C 1
ATOM 1817 O O . ALA A 1 233 ? 10.664 35.062 2.473 1 98.81 233 ALA A O 1
ATOM 1818 N N . VAL A 1 234 ? 10.547 32.906 3.129 1 98.88 234 VAL A N 1
ATOM 1819 C CA . VAL A 1 234 ? 11.625 32.469 2.256 1 98.88 234 VAL A CA 1
ATOM 1820 C C . VAL A 1 234 ? 11.109 31.438 1.27 1 98.88 234 VAL A C 1
ATOM 1822 O O . VAL A 1 234 ? 10.617 30.375 1.675 1 98.88 234 VAL A O 1
ATOM 1825 N N . ALA A 1 235 ? 11.219 31.625 0.01 1 98.88 235 ALA A N 1
ATOM 1826 C CA . ALA A 1 235 ? 10.875 30.656 -1.027 1 98.88 235 ALA A CA 1
ATOM 1827 C C . ALA A 1 235 ? 12.117 29.891 -1.478 1 98.88 235 ALA A C 1
ATOM 1829 O O . ALA A 1 235 ? 13.195 30.469 -1.638 1 98.88 235 ALA A O 1
ATOM 1830 N N . MET A 1 236 ? 11.883 28.656 -1.67 1 98.81 236 MET A N 1
ATOM 1831 C CA . MET A 1 236 ? 12.969 27.812 -2.164 1 98.81 236 MET A CA 1
ATOM 1832 C C . MET A 1 236 ? 13.266 28.109 -3.629 1 98.81 236 MET A C 1
ATOM 1834 O O . MET A 1 236 ? 12.352 28.422 -4.402 1 98.81 236 MET A O 1
ATOM 1838 N N . GLY A 1 237 ? 14.531 27.938 -3.982 1 98.69 237 GLY A N 1
ATOM 1839 C CA . GLY A 1 237 ? 14.93 28.156 -5.359 1 98.69 237 GLY A CA 1
ATOM 1840 C C . GLY A 1 237 ? 14.188 27.281 -6.348 1 98.69 237 GLY A C 1
ATOM 1841 O O . GLY A 1 237 ? 13.938 27.688 -7.484 1 98.69 237 GLY A O 1
ATOM 1842 N N . ASN A 1 238 ? 13.852 26.141 -5.91 1 98.5 238 ASN A N 1
ATOM 1843 C CA . ASN A 1 238 ? 13.109 25.203 -6.754 1 98.5 238 ASN A CA 1
ATOM 1844 C C . ASN A 1 238 ? 11.609 25.484 -6.707 1 98.5 238 ASN A C 1
ATOM 1846 O O . ASN A 1 238 ? 10.82 24.766 -7.332 1 98.5 238 ASN A O 1
ATOM 1850 N N . GLY A 1 239 ? 11.164 26.453 -6.02 1 97.5 239 GLY A N 1
ATOM 1851 C CA . GLY A 1 239 ? 9.75 26.703 -5.828 1 97.5 239 GLY A CA 1
ATOM 1852 C C . GLY A 1 239 ? 9.086 27.328 -7.035 1 97.5 239 GLY A C 1
ATOM 1853 O O . GLY A 1 239 ? 9.758 27.734 -7.984 1 97.5 239 GLY A O 1
ATOM 1854 N N . SER A 1 240 ? 7.828 27.375 -7.008 1 96.88 240 SER A N 1
ATOM 1855 C CA . SER A 1 240 ? 7.047 27.984 -8.07 1 96.88 240 SER A CA 1
ATOM 1856 C C . SER A 1 240 ? 7.238 29.5 -8.102 1 96.88 240 SER A C 1
ATOM 1858 O O . SER A 1 240 ? 7.598 30.094 -7.086 1 96.88 240 SER A O 1
ATOM 1860 N N . GLN A 1 241 ? 6.988 30.047 -9.258 1 97.88 241 GLN A N 1
ATOM 1861 C CA . GLN A 1 241 ? 7.066 31.5 -9.375 1 97.88 241 GLN A CA 1
ATOM 1862 C C . GLN A 1 241 ? 6.059 32.188 -8.453 1 97.88 241 GLN A C 1
ATOM 1864 O O . GLN A 1 241 ? 6.352 33.219 -7.863 1 97.88 241 GLN A O 1
ATOM 1869 N N . GLU A 1 242 ? 4.973 31.594 -8.328 1 97.25 242 GLU A N 1
ATOM 1870 C CA . GLU A 1 242 ? 3.936 32.156 -7.461 1 97.25 242 GLU A CA 1
ATOM 1871 C C . GLU A 1 242 ? 4.414 32.25 -6.016 1 97.25 242 GLU A C 1
ATOM 1873 O O . GLU A 1 242 ? 4.191 33.25 -5.34 1 97.25 242 GLU A O 1
ATOM 1878 N N . ALA A 1 243 ? 4.988 31.234 -5.547 1 97.5 243 ALA A N 1
ATOM 1879 C CA . ALA A 1 243 ? 5.527 31.234 -4.191 1 97.5 243 ALA A CA 1
ATOM 1880 C C . ALA A 1 243 ? 6.625 32.281 -4.043 1 97.5 243 ALA A C 1
ATOM 1882 O O . ALA A 1 243 ? 6.66 33.031 -3.055 1 97.5 243 ALA A O 1
ATOM 1883 N N . LYS A 1 244 ? 7.496 32.375 -5.02 1 98.5 244 LYS A N 1
ATOM 1884 C CA . LYS A 1 244 ? 8.602 33.312 -5 1 98.5 244 LYS A CA 1
ATOM 1885 C C . LYS A 1 244 ? 8.094 34.75 -4.969 1 98.5 244 LYS A C 1
ATOM 1887 O O . LYS A 1 244 ? 8.672 35.594 -4.293 1 98.5 244 LYS A O 1
ATOM 1892 N N . ASP A 1 245 ? 7.016 34.969 -5.637 1 98.12 245 ASP A N 1
ATOM 1893 C CA . ASP A 1 245 ? 6.445 36.312 -5.711 1 98.12 245 ASP A CA 1
ATOM 1894 C C . ASP A 1 245 ? 5.895 36.75 -4.355 1 98.12 245 ASP A C 1
ATOM 1896 O O . ASP A 1 245 ? 5.703 37.938 -4.113 1 98.12 245 ASP A O 1
ATOM 1900 N N . HIS A 1 246 ? 5.684 35.844 -3.473 1 97.94 246 HIS A N 1
ATOM 1901 C CA . HIS A 1 246 ? 5.094 36.156 -2.174 1 97.94 246 HIS A CA 1
ATOM 1902 C C . HIS A 1 246 ? 6.141 36.094 -1.067 1 97.94 246 HIS A C 1
ATOM 1904 O O . HIS A 1 246 ? 5.812 36.25 0.112 1 97.94 246 HIS A O 1
ATOM 1910 N N . ALA A 1 247 ? 7.355 35.906 -1.436 1 98.56 247 ALA A N 1
ATOM 1911 C CA . ALA A 1 247 ? 8.406 35.75 -0.436 1 98.56 247 ALA A CA 1
ATOM 1912 C C . ALA A 1 247 ? 9.219 37 -0.264 1 98.56 247 ALA A C 1
ATOM 1914 O O . ALA A 1 247 ? 9.266 37.844 -1.167 1 98.56 247 ALA A O 1
ATOM 1915 N N . ASP A 1 248 ? 9.852 37.188 0.849 1 98.44 248 ASP A N 1
ATOM 1916 C CA . ASP A 1 248 ? 10.781 38.281 1.104 1 98.44 248 ASP A CA 1
ATOM 1917 C C . ASP A 1 248 ? 12.156 37.969 0.515 1 98.44 248 ASP A C 1
ATOM 1919 O O . ASP A 1 248 ? 12.93 38.875 0.216 1 98.44 248 ASP A O 1
ATOM 1923 N N . PHE A 1 249 ? 12.453 36.688 0.363 1 98.62 249 PHE A N 1
ATOM 1924 C CA . PHE A 1 249 ? 13.75 36.219 -0.108 1 98.62 249 PHE A CA 1
ATOM 1925 C C . PHE A 1 249 ? 13.617 34.875 -0.823 1 98.62 249 PHE A C 1
ATOM 1927 O O . PHE A 1 249 ? 12.836 34.031 -0.411 1 98.62 249 PHE A O 1
ATOM 1934 N N . VAL A 1 250 ? 14.32 34.75 -1.881 1 98.88 250 VAL A N 1
ATOM 1935 C CA . VAL A 1 250 ? 14.438 33.469 -2.57 1 98.88 250 VAL A CA 1
ATOM 1936 C C . VAL A 1 250 ? 15.812 32.875 -2.301 1 98.88 250 VAL A C 1
ATOM 1938 O O . VAL A 1 250 ? 16.844 33.438 -2.666 1 98.88 250 VAL A O 1
ATOM 1941 N N . THR A 1 251 ? 15.812 31.797 -1.647 1 98.75 251 THR A N 1
ATOM 1942 C CA . THR A 1 251 ? 17.078 31.125 -1.335 1 98.75 251 THR A CA 1
ATOM 1943 C C . THR A 1 251 ? 17.438 30.125 -2.424 1 98.75 251 THR A C 1
ATOM 1945 O O . THR A 1 251 ? 16.828 30.109 -3.494 1 98.75 251 THR A O 1
ATOM 1948 N N . ALA A 1 252 ? 18.516 29.328 -2.188 1 98.62 252 ALA A N 1
ATOM 1949 C CA . ALA A 1 252 ? 18.906 28.281 -3.115 1 98.62 252 ALA A CA 1
ATOM 1950 C C . ALA A 1 252 ? 17.906 27.125 -3.082 1 98.62 252 ALA A C 1
ATOM 1952 O O . ALA A 1 252 ? 16.953 27.141 -2.301 1 98.62 252 ALA A O 1
ATOM 1953 N N . SER A 1 253 ? 18.125 26.109 -3.871 1 98.69 253 SER A N 1
ATOM 1954 C CA . SER A 1 253 ? 17.172 25.016 -3.992 1 98.69 253 SER A CA 1
ATOM 1955 C C . SER A 1 253 ? 17.281 24.047 -2.814 1 98.69 253 SER A C 1
ATOM 1957 O O . SER A 1 253 ? 18.219 24.125 -2.023 1 98.69 253 SER A O 1
ATOM 1959 N N . ASN A 1 254 ? 16.297 23.156 -2.754 1 98.5 254 ASN A N 1
ATOM 1960 C CA . ASN A 1 254 ? 16.281 22.125 -1.721 1 98.5 254 ASN A CA 1
ATOM 1961 C C . ASN A 1 254 ? 17.406 21.094 -1.937 1 98.5 254 ASN A C 1
ATOM 1963 O O . ASN A 1 254 ? 17.672 20.281 -1.06 1 98.5 254 ASN A O 1
ATOM 1967 N N . ASP A 1 255 ? 18.109 21.219 -3.023 1 98.5 255 ASP A N 1
ATOM 1968 C CA . ASP A 1 255 ? 19.266 20.375 -3.301 1 98.5 255 ASP A CA 1
ATOM 1969 C C . ASP A 1 255 ? 20.562 21.141 -3.072 1 98.5 255 ASP A C 1
ATOM 1971 O O . ASP A 1 255 ? 21.656 20.547 -3.088 1 98.5 255 ASP A O 1
ATOM 1975 N N . ASP A 1 256 ? 20.5 22.422 -2.84 1 98.44 256 ASP A N 1
ATOM 1976 C CA . ASP A 1 256 ? 21.688 23.266 -2.834 1 98.44 256 ASP A CA 1
ATOM 1977 C C . ASP A 1 256 ? 21.781 24.078 -1.536 1 98.44 256 ASP A C 1
ATOM 1979 O O . ASP A 1 256 ? 22.078 25.266 -1.559 1 98.44 256 ASP A O 1
ATOM 1983 N N . ASP A 1 257 ? 21.391 23.469 -0.442 1 98.38 257 ASP A N 1
ATOM 1984 C CA . ASP A 1 257 ? 21.578 23.984 0.914 1 98.38 257 ASP A CA 1
ATOM 1985 C C . ASP A 1 257 ? 20.75 25.25 1.146 1 98.38 257 ASP A C 1
ATOM 1987 O O . ASP A 1 257 ? 21.156 26.141 1.896 1 98.38 257 ASP A O 1
ATOM 1991 N N . GLY A 1 258 ? 19.672 25.344 0.498 1 98.75 258 GLY A N 1
ATOM 1992 C CA . GLY A 1 258 ? 18.844 26.531 0.538 1 98.75 258 GLY A CA 1
ATOM 1993 C C . GLY A 1 258 ? 18.438 26.938 1.945 1 98.75 258 GLY A C 1
ATOM 1994 O O . GLY A 1 258 ? 18.516 28.109 2.307 1 98.75 258 GLY A O 1
ATOM 1995 N N . ILE A 1 259 ? 18 26 2.766 1 98.81 259 ILE A N 1
ATOM 1996 C CA . ILE A 1 259 ? 17.547 26.297 4.121 1 98.81 259 ILE A CA 1
ATOM 1997 C C . ILE A 1 259 ? 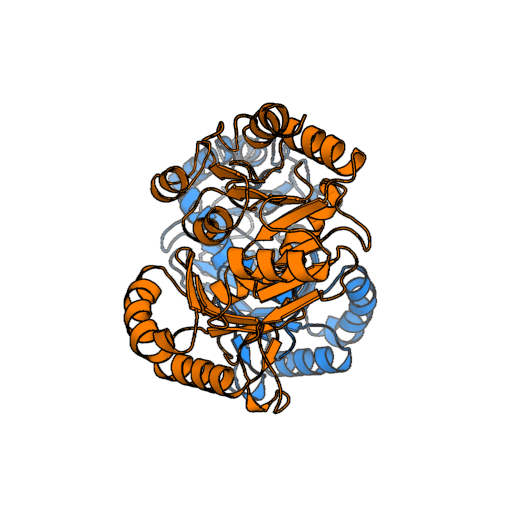18.734 26.812 4.953 1 98.81 259 ILE A C 1
ATOM 1999 O O . ILE A 1 259 ? 18.625 27.844 5.609 1 98.81 259 ILE A O 1
ATOM 2003 N N . ALA A 1 260 ? 19.859 26.125 4.883 1 98.81 260 ALA A N 1
ATOM 2004 C CA . ALA A 1 260 ? 21.047 26.5 5.66 1 98.81 260 ALA A CA 1
ATOM 2005 C C . ALA A 1 260 ? 21.531 27.906 5.285 1 98.81 260 ALA A C 1
ATOM 2007 O O . ALA A 1 260 ? 21.844 28.703 6.16 1 98.81 260 ALA A O 1
ATOM 2008 N N . LYS A 1 261 ? 21.578 28.172 4.031 1 98.75 261 LYS A N 1
ATOM 2009 C CA . LYS A 1 261 ? 22.047 29.469 3.547 1 98.75 261 LYS A CA 1
ATOM 2010 C C . LYS A 1 261 ? 21.141 30.594 4.051 1 98.75 261 LYS A C 1
ATOM 2012 O O . LYS A 1 261 ? 21.641 31.625 4.504 1 98.75 261 LYS A O 1
ATOM 2017 N N . ALA A 1 262 ? 19.875 30.375 3.961 1 98.75 262 ALA A N 1
ATOM 2018 C CA . ALA A 1 262 ? 18.938 31.406 4.422 1 98.75 262 ALA A CA 1
ATOM 2019 C C . ALA A 1 262 ? 19.031 31.594 5.93 1 98.75 262 ALA A C 1
ATOM 2021 O O . ALA A 1 262 ? 18.969 32.719 6.422 1 98.75 262 ALA A O 1
ATOM 2022 N N . LEU A 1 263 ? 19.125 30.547 6.684 1 98.69 263 LEU A N 1
ATOM 2023 C CA . LEU A 1 263 ? 19.234 30.672 8.133 1 98.69 263 LEU A CA 1
ATOM 2024 C C . LEU A 1 263 ? 20.531 31.391 8.516 1 98.69 263 LEU A C 1
ATOM 2026 O O . LEU A 1 263 ? 20.547 32.188 9.445 1 98.69 263 LEU A O 1
ATOM 2030 N N . ASP A 1 264 ? 21.609 31.109 7.824 1 98.25 264 ASP A N 1
ATOM 2031 C CA . ASP A 1 264 ? 22.875 31.812 8.062 1 98.25 264 ASP A CA 1
ATOM 2032 C C . ASP A 1 264 ? 22.719 33.312 7.844 1 98.25 264 ASP A C 1
ATOM 2034 O O . ASP A 1 264 ? 23.297 34.125 8.578 1 98.25 264 ASP A O 1
ATOM 2038 N N . LYS A 1 265 ? 21.969 33.656 6.918 1 97.56 265 LYS A N 1
ATOM 2039 C CA . LYS A 1 265 ? 21.781 35.031 6.535 1 97.56 265 LYS A CA 1
ATOM 2040 C C . LYS A 1 265 ? 20.875 35.75 7.523 1 97.56 265 LYS A C 1
ATOM 2042 O O . LYS A 1 265 ? 21.141 36.906 7.891 1 97.56 265 LYS A O 1
ATOM 2047 N N . PHE A 1 266 ? 19.828 35.094 7.973 1 97.56 266 PHE A N 1
ATOM 2048 C CA . PHE A 1 266 ? 18.766 35.844 8.633 1 97.56 266 PHE A CA 1
ATOM 2049 C C . PHE A 1 266 ? 18.719 35.5 10.117 1 97.56 266 PHE A C 1
ATOM 2051 O O . PHE A 1 266 ? 18.125 36.25 10.906 1 97.56 266 PHE A O 1
ATOM 2058 N N . VAL A 1 267 ? 19.281 34.438 10.531 1 97.38 267 VAL A N 1
ATOM 2059 C CA . VAL A 1 267 ? 19.094 33.969 11.906 1 97.38 267 VAL A CA 1
ATOM 2060 C C . VAL A 1 267 ? 20.438 33.969 12.641 1 97.38 267 VAL A C 1
ATOM 2062 O O . VAL A 1 267 ? 20.516 34.406 13.789 1 97.38 267 VAL A O 1
ATOM 2065 N N . PHE A 1 268 ? 21.438 33.562 11.891 1 96.19 268 PHE A N 1
ATOM 2066 C CA . PHE A 1 268 ? 22.719 33.406 12.57 1 96.19 268 PHE A CA 1
ATOM 2067 C C . PHE A 1 268 ? 23.656 34.562 12.227 1 96.19 268 PHE A C 1
ATOM 2069 O O . PHE A 1 268 ? 24.406 35.031 13.078 1 96.19 268 PHE A O 1
ATOM 2076 N N . MET B 1 1 ? 17.094 -33.312 -25.188 1 91.94 1 MET B N 1
ATOM 2077 C CA . MET B 1 1 ? 17.172 -31.875 -25.469 1 91.94 1 MET B CA 1
ATOM 2078 C C . MET B 1 1 ? 16.203 -31.094 -24.609 1 91.94 1 MET B C 1
ATOM 2080 O O . MET B 1 1 ? 15.062 -31.516 -24.391 1 91.94 1 MET B O 1
ATOM 2084 N N . ILE B 1 2 ? 16.625 -30.047 -24.078 1 97.88 2 ILE B N 1
ATOM 2085 C CA . ILE B 1 2 ? 15.789 -29.219 -23.203 1 97.88 2 ILE B CA 1
ATOM 2086 C C . ILE B 1 2 ? 14.742 -28.484 -24.031 1 97.88 2 ILE B C 1
ATOM 2088 O O . ILE B 1 2 ? 15.078 -27.828 -25.031 1 97.88 2 ILE B O 1
ATOM 2092 N N . LYS B 1 3 ? 13.531 -28.578 -23.609 1 98.56 3 LYS B N 1
ATOM 2093 C CA . LYS B 1 3 ? 12.438 -27.938 -24.344 1 98.56 3 LYS B CA 1
ATOM 2094 C C . LYS B 1 3 ? 11.758 -26.875 -23.484 1 98.56 3 LYS B C 1
ATOM 2096 O O . LYS B 1 3 ? 11.008 -26.047 -24 1 98.56 3 LYS B O 1
ATOM 2101 N N . LEU B 1 4 ? 12 -26.891 -22.234 1 98.81 4 LEU B N 1
ATOM 2102 C CA . LEU B 1 4 ? 11.375 -25.953 -21.312 1 98.81 4 LEU B CA 1
ATOM 2103 C C . LEU B 1 4 ? 12.328 -25.594 -20.172 1 98.81 4 LEU B C 1
ATOM 2105 O O . LEU B 1 4 ? 12.961 -26.484 -19.594 1 98.81 4 LEU B O 1
ATOM 2109 N N . ILE B 1 5 ? 12.469 -24.312 -19.922 1 98.88 5 ILE B N 1
ATOM 2110 C CA . ILE B 1 5 ? 13.266 -23.781 -18.828 1 98.88 5 ILE B CA 1
ATOM 2111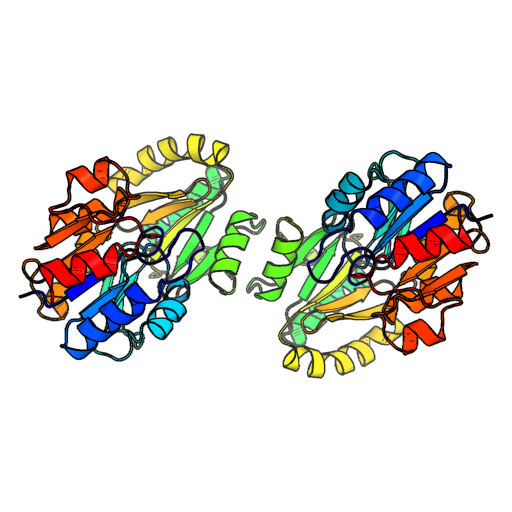 C C . ILE B 1 5 ? 12.344 -23.125 -17.797 1 98.88 5 ILE B C 1
ATOM 2113 O O . ILE B 1 5 ? 11.664 -22.141 -18.109 1 98.88 5 ILE B O 1
ATOM 2117 N N . ALA B 1 6 ? 12.273 -23.672 -16.609 1 98.88 6 ALA B N 1
ATOM 2118 C CA . ALA B 1 6 ? 11.5 -23.109 -15.5 1 98.88 6 ALA B CA 1
ATOM 2119 C C . ALA B 1 6 ? 12.391 -22.281 -14.586 1 98.88 6 ALA B C 1
ATOM 2121 O O . ALA B 1 6 ? 13.43 -22.75 -14.117 1 98.88 6 ALA B O 1
ATOM 2122 N N . LEU B 1 7 ? 11.977 -21.078 -14.328 1 98.81 7 LEU B N 1
ATOM 2123 C CA . LEU B 1 7 ? 12.773 -20.156 -13.516 1 98.81 7 LEU B CA 1
ATOM 2124 C C . LEU B 1 7 ? 11.984 -19.672 -12.305 1 98.81 7 LEU B C 1
ATOM 2126 O O . LEU B 1 7 ? 10.922 -19.062 -12.445 1 98.81 7 LEU B O 1
ATOM 2130 N N . ASP B 1 8 ? 12.484 -19.938 -11.133 1 98.19 8 ASP B N 1
ATOM 2131 C CA . ASP B 1 8 ? 12.031 -19.172 -9.984 1 98.19 8 ASP B CA 1
ATOM 2132 C C . ASP B 1 8 ? 12.305 -17.688 -10.18 1 98.19 8 ASP B C 1
ATOM 2134 O O . ASP B 1 8 ? 13.148 -17.297 -11 1 98.19 8 ASP B O 1
ATOM 2138 N N . THR B 1 9 ? 11.57 -16.844 -9.406 1 96.62 9 THR B N 1
ATOM 2139 C CA . THR B 1 9 ? 11.688 -15.406 -9.648 1 96.62 9 THR B CA 1
ATOM 2140 C C . THR B 1 9 ? 12.578 -14.75 -8.602 1 96.62 9 THR B C 1
ATOM 2142 O O . THR B 1 9 ? 13.719 -14.391 -8.891 1 96.62 9 THR B O 1
ATOM 2145 N N . ASP B 1 10 ? 12.156 -14.805 -7.375 1 93 10 ASP B N 1
ATOM 2146 C CA . ASP B 1 10 ? 12.867 -14.117 -6.305 1 93 10 ASP B CA 1
ATOM 2147 C C . ASP B 1 10 ? 14.117 -14.898 -5.895 1 93 10 ASP B C 1
ATOM 2149 O O . ASP B 1 10 ? 14.031 -16.078 -5.539 1 93 10 ASP B O 1
ATOM 2153 N N . GLY B 1 11 ? 15.25 -14.227 -6.027 1 95.94 11 GLY B N 1
ATOM 2154 C CA . GLY B 1 11 ? 16.5 -14.867 -5.664 1 95.94 11 GLY B CA 1
ATOM 2155 C C . GLY B 1 11 ? 17.094 -15.703 -6.781 1 95.94 11 GLY B C 1
ATOM 2156 O O . GLY B 1 11 ? 18.188 -16.266 -6.637 1 95.94 11 GLY B O 1
ATOM 2157 N N . THR B 1 12 ? 16.391 -15.758 -7.883 1 98.38 12 THR B N 1
ATOM 2158 C CA . THR B 1 12 ? 16.812 -16.562 -9.023 1 98.38 12 THR B CA 1
ATOM 2159 C C . THR B 1 12 ? 16.844 -15.727 -10.297 1 98.38 12 THR B C 1
ATOM 2161 O O . THR B 1 12 ? 17.906 -15.258 -10.711 1 98.38 12 THR B O 1
ATOM 2164 N N . LEU B 1 13 ? 15.688 -15.398 -10.844 1 98.56 13 LEU B N 1
ATOM 2165 C CA . LEU B 1 13 ? 15.609 -14.531 -12.008 1 98.56 13 LEU B CA 1
ATOM 2166 C C . LEU B 1 13 ? 16.094 -13.125 -11.672 1 98.56 13 LEU B C 1
ATOM 2168 O O . LEU B 1 13 ? 16.828 -12.508 -12.453 1 98.56 13 LEU B O 1
ATOM 2172 N N . LEU B 1 14 ? 15.656 -12.688 -10.492 1 97.94 14 LEU B N 1
ATOM 2173 C CA . LEU B 1 14 ? 15.961 -11.336 -10.062 1 97.94 14 LEU B CA 1
ATOM 2174 C C . LEU B 1 14 ? 17.25 -11.305 -9.242 1 97.94 14 LEU B C 1
ATOM 2176 O O . LEU B 1 14 ? 17.453 -12.156 -8.375 1 97.94 14 LEU B O 1
ATOM 2180 N N . ASN B 1 15 ? 18.078 -10.312 -9.5 1 97.81 15 ASN B N 1
ATOM 2181 C CA . ASN B 1 15 ? 19.266 -10.141 -8.688 1 97.81 15 ASN B CA 1
ATOM 2182 C C . ASN B 1 15 ? 18.953 -9.477 -7.352 1 97.81 15 ASN B C 1
ATOM 2184 O O . ASN B 1 15 ? 17.781 -9.328 -6.992 1 97.81 15 ASN B O 1
ATOM 2188 N N . SER B 1 16 ? 20 -9.133 -6.59 1 95.5 16 SER B N 1
ATOM 2189 C CA . SER B 1 16 ? 19.828 -8.602 -5.246 1 95.5 16 SER B CA 1
ATOM 2190 C C . SER B 1 16 ? 19.172 -7.223 -5.277 1 95.5 16 SER B C 1
ATOM 2192 O O . SER B 1 16 ? 18.688 -6.734 -4.258 1 95.5 16 SER B O 1
ATOM 2194 N N . GLU B 1 17 ? 19.125 -6.594 -6.48 1 92.75 17 GLU B N 1
ATOM 2195 C CA . GLU B 1 17 ? 18.469 -5.305 -6.664 1 92.75 17 GLU B CA 1
ATOM 2196 C C . GLU B 1 17 ? 17.094 -5.473 -7.293 1 92.75 17 GLU B C 1
ATOM 2198 O O . GLU B 1 17 ? 16.484 -4.5 -7.758 1 92.75 17 GLU B O 1
ATOM 2203 N N . ASN B 1 18 ? 16.672 -6.723 -7.422 1 94.19 18 ASN B N 1
ATOM 2204 C CA . ASN B 1 18 ? 15.375 -7.062 -7.977 1 94.19 18 ASN B CA 1
ATOM 2205 C C . ASN B 1 18 ? 15.289 -6.707 -9.461 1 94.19 18 ASN B C 1
ATOM 2207 O O . ASN B 1 18 ? 14.242 -6.254 -9.93 1 94.19 18 ASN B O 1
ATOM 2211 N N . LYS B 1 19 ? 16.375 -6.805 -10.07 1 96.5 19 LYS B N 1
ATOM 2212 C CA . LYS B 1 19 ? 16.438 -6.551 -11.508 1 96.5 19 LYS B CA 1
ATOM 2213 C C . LYS B 1 19 ? 16.875 -7.801 -12.266 1 96.5 19 LYS B C 1
ATOM 2215 O O . LYS B 1 19 ? 17.531 -8.68 -11.695 1 96.5 19 LYS B O 1
ATOM 2220 N N . ILE B 1 20 ? 16.484 -7.871 -13.531 1 98.5 20 ILE B N 1
ATOM 2221 C CA . ILE B 1 20 ? 16.969 -8.938 -14.406 1 98.5 20 ILE B CA 1
ATOM 2222 C C . ILE B 1 20 ? 18.281 -8.531 -15.055 1 98.5 20 ILE B C 1
ATOM 2224 O O . ILE B 1 20 ? 18.375 -7.469 -15.672 1 98.5 20 ILE B O 1
ATOM 2228 N N . LEU B 1 21 ? 19.281 -9.375 -14.93 1 98.44 21 LEU B N 1
ATOM 2229 C CA . LEU B 1 21 ? 20.594 -9.07 -15.5 1 98.44 21 LEU B CA 1
ATOM 2230 C C . LEU B 1 21 ? 20.547 -9.078 -17.016 1 98.44 21 LEU B C 1
ATOM 2232 O O . LEU B 1 21 ? 19.844 -9.898 -17.609 1 98.44 21 LEU B O 1
ATOM 2236 N N . PRO B 1 22 ? 21.375 -8.25 -17.641 1 98.31 22 PRO B N 1
ATOM 2237 C CA . PRO B 1 22 ? 21.453 -8.258 -19.094 1 98.31 22 PRO B CA 1
ATOM 2238 C C . PRO B 1 22 ? 21.844 -9.625 -19.656 1 98.31 22 PRO B C 1
ATOM 2240 O O . PRO B 1 22 ? 21.312 -10.047 -20.688 1 98.31 22 PRO B O 1
ATOM 2243 N N . SER B 1 23 ? 22.766 -10.273 -19.016 1 98.62 23 SER B N 1
ATOM 2244 C CA . SER B 1 23 ? 23.203 -11.594 -19.469 1 98.62 23 SER B CA 1
ATOM 2245 C C . SER B 1 23 ? 22.031 -12.586 -19.453 1 98.62 23 SER B C 1
ATOM 2247 O O . SER B 1 23 ? 21.906 -13.414 -20.359 1 98.62 23 SER B O 1
ATOM 2249 N N . THR B 1 24 ? 21.25 -12.469 -18.453 1 98.62 24 THR B N 1
ATOM 2250 C CA . THR B 1 24 ? 20.078 -13.336 -18.344 1 98.62 24 THR B CA 1
ATOM 2251 C C . THR B 1 24 ? 19.078 -13.055 -19.453 1 98.62 24 THR B C 1
ATOM 2253 O O . THR B 1 24 ? 18.547 -13.977 -20.078 1 98.62 24 THR B O 1
ATOM 2256 N N . LYS B 1 25 ? 18.812 -11.82 -19.719 1 98.56 25 LYS B N 1
ATOM 2257 C CA . LYS B 1 25 ? 17.906 -11.438 -20.797 1 98.56 25 LYS B CA 1
ATOM 2258 C C . LYS B 1 25 ? 18.359 -12.008 -22.125 1 98.56 25 LYS B C 1
ATOM 2260 O O . LYS B 1 25 ? 17.562 -12.562 -22.891 1 98.56 25 LYS B O 1
ATOM 2265 N N . ALA B 1 26 ? 19.641 -11.859 -22.344 1 98.56 26 ALA B N 1
ATOM 2266 C CA . ALA B 1 26 ? 20.219 -12.352 -23.594 1 98.56 26 ALA B CA 1
ATOM 2267 C C . ALA B 1 26 ? 20.078 -13.867 -23.703 1 98.56 26 ALA B C 1
ATOM 2269 O O . ALA B 1 26 ? 19.734 -14.398 -24.766 1 98.56 26 ALA B O 1
ATOM 2270 N N . ALA B 1 27 ? 20.375 -14.531 -22.672 1 98.69 27 ALA B N 1
ATOM 2271 C CA . ALA B 1 27 ? 20.312 -15.984 -22.656 1 98.69 27 ALA B CA 1
ATOM 2272 C C . ALA B 1 27 ? 18.875 -16.469 -22.875 1 98.69 27 ALA B C 1
ATOM 2274 O O . ALA B 1 27 ? 18.641 -17.438 -23.609 1 98.69 27 ALA B O 1
ATOM 2275 N N . ILE B 1 28 ? 17.906 -15.844 -22.234 1 98.62 28 ILE B N 1
ATOM 2276 C CA . ILE B 1 28 ? 16.516 -16.219 -22.359 1 98.62 28 ILE B CA 1
ATOM 2277 C C . ILE B 1 28 ? 16.031 -15.969 -23.781 1 98.62 28 ILE B C 1
ATOM 2279 O O . ILE B 1 28 ? 15.32 -16.797 -24.375 1 98.62 28 ILE B O 1
ATOM 2283 N N . LYS B 1 29 ? 16.438 -14.836 -24.312 1 98.31 29 LYS B N 1
ATOM 2284 C CA . LYS B 1 29 ? 16.094 -14.555 -25.688 1 98.31 29 LYS B CA 1
ATOM 2285 C C . LYS B 1 29 ? 16.609 -15.633 -26.625 1 98.31 29 LYS B C 1
ATOM 2287 O O . LYS B 1 29 ? 15.914 -16.062 -27.547 1 98.31 29 LYS B O 1
ATOM 2292 N N . LYS B 1 30 ? 17.859 -15.984 -26.438 1 98.5 30 LYS B N 1
ATOM 2293 C CA . LYS B 1 30 ? 18.469 -17.031 -27.234 1 98.5 30 LYS B CA 1
ATOM 2294 C C . LYS B 1 30 ? 17.672 -18.344 -27.141 1 98.5 30 LYS B C 1
ATOM 2296 O O . LYS B 1 30 ? 17.453 -19.016 -28.141 1 98.5 30 LYS B O 1
ATOM 2301 N N . ALA B 1 31 ? 17.234 -18.688 -25.969 1 98.5 31 ALA B N 1
ATOM 2302 C CA . ALA B 1 31 ? 16.438 -19.891 -25.75 1 98.5 31 ALA B CA 1
ATOM 2303 C C . ALA B 1 31 ? 15.109 -19.797 -26.484 1 98.5 31 ALA B C 1
ATOM 2305 O O . ALA B 1 31 ? 14.711 -20.719 -27.188 1 98.5 31 ALA B O 1
ATOM 2306 N N . LEU B 1 32 ? 14.398 -18.672 -26.312 1 98.25 32 LEU B N 1
ATOM 2307 C CA . LEU B 1 32 ? 13.109 -18.469 -26.953 1 98.25 32 LEU B CA 1
ATOM 2308 C C . LEU B 1 32 ? 13.25 -18.547 -28.469 1 98.25 32 LEU B C 1
ATOM 2310 O O . LEU B 1 32 ? 12.398 -19.141 -29.141 1 98.25 32 LEU B O 1
ATOM 2314 N N . ASP B 1 33 ? 14.359 -17.984 -28.984 1 97.62 33 ASP B N 1
ATOM 2315 C CA . ASP B 1 33 ? 14.609 -18 -30.422 1 97.62 33 ASP B CA 1
ATOM 2316 C C . ASP B 1 33 ? 14.797 -19.422 -30.938 1 97.62 33 ASP B C 1
ATOM 2318 O O . ASP B 1 33 ? 14.594 -19.703 -32.125 1 97.62 33 ASP B O 1
ATOM 2322 N N . GLN B 1 34 ? 15.164 -20.297 -30.094 1 97.5 34 GLN B N 1
ATOM 2323 C CA . GLN B 1 34 ? 15.383 -21.688 -30.469 1 97.5 34 GLN B CA 1
ATOM 2324 C C . GLN B 1 34 ? 14.125 -22.516 -30.266 1 97.5 34 GLN B C 1
ATOM 2326 O O . GLN B 1 34 ? 14.148 -23.734 -30.406 1 97.5 34 GLN B O 1
ATOM 2331 N N . GLY B 1 35 ? 13.102 -21.875 -29.812 1 96.88 35 GLY B N 1
ATOM 2332 C CA . GLY B 1 35 ? 11.828 -22.562 -29.656 1 96.88 35 GLY B CA 1
ATOM 2333 C C . GLY B 1 35 ? 11.656 -23.172 -28.266 1 96.88 35 GLY B C 1
ATOM 2334 O O . GLY B 1 35 ? 10.688 -23.891 -28.031 1 96.88 35 GLY B O 1
ATOM 2335 N N . ILE B 1 36 ? 12.594 -22.953 -27.391 1 98.25 36 ILE B N 1
ATOM 2336 C CA . ILE B 1 36 ? 12.492 -23.453 -26.016 1 98.25 36 ILE B CA 1
ATOM 2337 C C . ILE B 1 36 ? 11.523 -22.578 -25.219 1 98.25 36 ILE B C 1
ATOM 2339 O O . ILE B 1 36 ? 11.555 -21.344 -25.328 1 98.25 36 ILE B O 1
ATOM 2343 N N . LYS B 1 37 ? 10.648 -23.172 -24.5 1 98.56 37 LYS B N 1
ATOM 2344 C CA . LYS B 1 37 ? 9.75 -22.422 -23.625 1 98.56 37 LYS B CA 1
ATOM 2345 C C . LYS B 1 37 ? 10.453 -21.984 -22.344 1 98.56 37 LYS B C 1
ATOM 2347 O O . LYS B 1 37 ? 11.227 -22.734 -21.766 1 98.56 37 LYS B O 1
ATOM 2352 N N . VAL B 1 38 ? 10.219 -20.75 -21.984 1 98.69 38 VAL B N 1
ATOM 2353 C CA . VAL B 1 38 ? 10.719 -20.234 -20.703 1 98.69 38 VAL B CA 1
ATOM 2354 C C . VAL B 1 38 ? 9.547 -19.906 -19.797 1 98.69 38 VAL B C 1
ATOM 2356 O O . VAL B 1 38 ? 8.711 -19.047 -20.125 1 98.69 38 VAL B O 1
ATOM 2359 N N . VAL B 1 39 ? 9.5 -20.531 -18.625 1 98.69 39 VAL B N 1
ATOM 2360 C CA . VAL B 1 39 ? 8.352 -20.453 -17.734 1 98.69 39 VAL B CA 1
ATOM 2361 C C . VAL B 1 39 ? 8.773 -19.875 -16.391 1 98.69 39 VAL B C 1
ATOM 2363 O O . VAL B 1 39 ? 9.602 -20.469 -15.688 1 98.69 39 VAL B O 1
ATOM 2366 N N . LEU B 1 40 ? 8.242 -18.734 -16.062 1 98.25 40 LEU B N 1
ATOM 2367 C CA . LEU B 1 40 ? 8.422 -18.25 -14.695 1 98.25 40 LEU B CA 1
ATOM 2368 C C . LEU B 1 40 ? 7.57 -19.047 -13.719 1 98.25 40 LEU B C 1
ATOM 2370 O O . LEU B 1 40 ? 6.371 -19.219 -13.93 1 98.25 40 LEU B O 1
ATOM 2374 N N . CYS B 1 41 ? 8.219 -19.562 -12.727 1 97.62 41 CYS B N 1
ATOM 2375 C CA . CYS B 1 41 ? 7.57 -20.328 -11.664 1 97.62 41 CYS B CA 1
ATOM 2376 C C . CYS B 1 41 ? 7.699 -19.609 -10.328 1 97.62 41 CYS B C 1
ATOM 2378 O O . CYS B 1 41 ? 8.766 -19.625 -9.711 1 97.62 41 CYS B O 1
ATOM 2380 N N . SER B 1 42 ? 6.613 -19.109 -9.805 1 95.06 42 SER B N 1
ATOM 2381 C CA . SER B 1 42 ? 6.703 -18.172 -8.68 1 95.06 42 SER B CA 1
ATOM 2382 C C . SER B 1 42 ? 5.504 -18.312 -7.75 1 95.06 42 SER B C 1
ATOM 2384 O O . SER B 1 42 ? 4.477 -18.875 -8.133 1 95.06 42 SER B O 1
ATOM 2386 N N . GLY B 1 43 ? 5.691 -17.922 -6.551 1 91.75 43 GLY B N 1
ATOM 2387 C CA . GLY B 1 43 ? 4.574 -17.766 -5.629 1 91.75 43 GLY B CA 1
ATOM 2388 C C . GLY B 1 43 ? 3.707 -16.562 -5.938 1 91.75 43 GLY B C 1
ATOM 2389 O O . GLY B 1 43 ? 2.586 -16.453 -5.438 1 91.75 43 GLY B O 1
ATOM 2390 N N . ARG B 1 44 ? 4.102 -15.656 -6.781 1 87.81 44 ARG B N 1
ATOM 2391 C CA . ARG B 1 44 ? 3.379 -14.445 -7.156 1 87.81 44 ARG B CA 1
ATOM 2392 C C . ARG B 1 44 ? 2.207 -14.773 -8.078 1 87.81 44 ARG B C 1
ATOM 2394 O O . ARG B 1 44 ? 2.301 -15.672 -8.914 1 87.81 44 ARG B O 1
ATOM 2401 N N . PRO B 1 45 ? 1.105 -14.008 -7.895 1 88.69 45 PRO B N 1
ATOM 2402 C CA . PRO B 1 45 ? 0.097 -14.062 -8.953 1 88.69 45 PRO B CA 1
ATOM 2403 C C . PRO B 1 45 ? 0.591 -13.469 -10.273 1 88.69 45 PRO B C 1
ATOM 2405 O O . PRO B 1 45 ? 1.667 -12.867 -10.32 1 88.69 45 PRO B O 1
ATOM 2408 N N . ILE B 1 46 ? -0.116 -13.656 -11.32 1 90.69 46 ILE B N 1
ATOM 2409 C CA . ILE B 1 46 ? 0.292 -13.211 -12.648 1 90.69 46 ILE B CA 1
ATOM 2410 C C . ILE B 1 46 ? 0.485 -11.695 -12.648 1 90.69 46 ILE B C 1
ATOM 2412 O O . ILE B 1 46 ? 1.367 -11.172 -13.336 1 90.69 46 ILE B O 1
ATOM 2416 N N . ALA B 1 47 ? -0.26 -11.031 -11.82 1 84.69 47 ALA B N 1
ATOM 2417 C CA . ALA B 1 47 ? -0.142 -9.578 -11.734 1 84.69 47 ALA B CA 1
ATOM 2418 C C . ALA B 1 47 ? 1.261 -9.172 -11.297 1 84.69 47 ALA B C 1
ATOM 2420 O O . ALA B 1 47 ? 1.763 -8.117 -11.703 1 84.69 47 ALA B O 1
ATOM 2421 N N . GLY B 1 48 ? 1.904 -9.977 -10.547 1 85.25 48 GLY B N 1
ATOM 2422 C CA . GLY B 1 48 ? 3.25 -9.688 -10.07 1 85.25 48 GLY B CA 1
ATOM 2423 C C . GLY B 1 48 ? 4.332 -10.188 -11.016 1 85.25 48 GLY B C 1
ATOM 2424 O O . GLY B 1 48 ? 5.516 -9.906 -10.805 1 85.25 48 GLY B O 1
ATOM 2425 N N . LEU B 1 49 ? 3.979 -10.836 -12.094 1 91.06 49 LEU B N 1
ATOM 2426 C CA . LEU B 1 49 ? 4.961 -11.469 -12.969 1 91.06 49 LEU B CA 1
ATOM 2427 C C . LEU B 1 49 ? 4.91 -10.875 -14.375 1 91.06 49 LEU B C 1
ATOM 2429 O O . LEU B 1 49 ? 5.891 -10.938 -15.117 1 91.06 49 LEU B O 1
ATOM 2433 N N . ALA B 1 50 ? 3.783 -10.383 -14.727 1 90.94 50 ALA B N 1
ATOM 2434 C CA . ALA B 1 50 ? 3.488 -9.992 -16.094 1 90.94 50 ALA B CA 1
ATOM 2435 C C . ALA B 1 50 ? 4.555 -9.039 -16.641 1 90.94 50 ALA B C 1
ATOM 2437 O O . ALA B 1 50 ? 4.98 -9.164 -17.781 1 90.94 50 ALA B O 1
ATOM 2438 N N . HIS B 1 51 ? 4.992 -8.109 -15.844 1 91.62 51 HIS B N 1
ATOM 2439 C CA . HIS B 1 51 ? 5.961 -7.125 -16.312 1 91.62 51 HIS B CA 1
ATOM 2440 C C . HIS B 1 51 ? 7.32 -7.77 -16.562 1 91.62 51 HIS B C 1
ATOM 2442 O O . HIS B 1 51 ? 8.039 -7.379 -17.484 1 91.62 51 HIS B O 1
ATOM 2448 N N . PHE B 1 52 ? 7.691 -8.742 -15.797 1 96.19 52 PHE B N 1
ATOM 2449 C CA . PHE B 1 52 ? 8.93 -9.469 -16.031 1 96.19 52 PHE B CA 1
ATOM 2450 C C . PHE B 1 52 ? 8.836 -10.305 -17.297 1 96.19 52 PHE B C 1
ATOM 2452 O O . PHE B 1 52 ? 9.797 -10.383 -18.062 1 96.19 52 PHE B O 1
ATOM 2459 N N . MET B 1 53 ? 7.707 -10.93 -17.484 1 97.44 53 MET B N 1
ATOM 2460 C CA . MET B 1 53 ? 7.5 -11.719 -18.688 1 97.44 53 MET B CA 1
ATOM 2461 C C . MET B 1 53 ? 7.641 -10.844 -19.938 1 97.44 53 MET B C 1
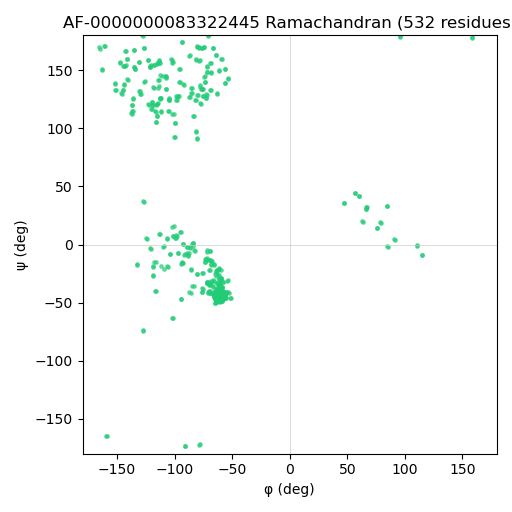ATOM 2463 O O . MET B 1 53 ? 8.32 -11.227 -20.891 1 97.44 53 MET B O 1
ATOM 2467 N N . LYS B 1 54 ? 7.047 -9.695 -19.844 1 96.88 54 LYS B N 1
ATOM 2468 C CA . LYS B 1 54 ? 7.152 -8.75 -20.953 1 96.88 54 LYS B CA 1
ATOM 2469 C C . LYS B 1 54 ? 8.602 -8.344 -21.188 1 96.88 54 LYS B C 1
ATOM 2471 O O . LYS B 1 54 ? 9.062 -8.297 -22.328 1 96.88 54 LYS B O 1
ATOM 2476 N N . GLU B 1 55 ? 9.258 -8.078 -20.125 1 97.56 55 GLU B N 1
ATOM 2477 C CA . GLU B 1 55 ? 10.656 -7.664 -20.188 1 97.56 55 GLU B CA 1
ATOM 2478 C C . GLU B 1 55 ? 11.523 -8.742 -20.844 1 97.56 55 GLU B C 1
ATOM 2480 O O . GLU B 1 55 ? 12.508 -8.438 -21.516 1 97.56 55 GLU B O 1
ATOM 2485 N N . LEU B 1 56 ? 11.141 -9.953 -20.719 1 98.31 56 LEU B N 1
ATOM 2486 C CA . LEU B 1 56 ? 11.93 -11.086 -21.203 1 98.31 56 LEU B CA 1
ATOM 2487 C C . LEU B 1 56 ? 11.453 -11.547 -22.562 1 98.31 56 LEU B C 1
ATOM 2489 O O . LEU B 1 56 ? 12.07 -12.422 -23.188 1 98.31 56 LEU B O 1
ATOM 2493 N N . GLY B 1 57 ? 10.391 -11.016 -23.016 1 97.44 57 GLY B N 1
ATOM 2494 C CA . GLY B 1 57 ? 9.828 -11.422 -24.297 1 97.44 57 GLY B CA 1
ATOM 2495 C C . GLY B 1 57 ? 9.047 -12.719 -24.219 1 97.44 57 GLY B C 1
ATOM 2496 O O . GLY B 1 57 ? 8.875 -13.406 -25.219 1 97.44 57 GLY B O 1
ATOM 2497 N N . ILE B 1 58 ? 8.656 -13.094 -23.031 1 97.88 58 ILE B N 1
ATOM 2498 C CA . ILE B 1 58 ? 7.797 -14.258 -22.828 1 97.88 58 ILE B CA 1
ATOM 2499 C C . ILE B 1 58 ? 6.344 -13.883 -23.094 1 97.88 58 ILE B C 1
ATOM 2501 O O . ILE B 1 58 ? 5.633 -13.438 -22.188 1 97.88 58 ILE B O 1
ATOM 2505 N N . GLU B 1 59 ? 5.926 -14.047 -24.281 1 96.06 59 GLU B N 1
ATOM 2506 C CA . GLU B 1 59 ? 4.629 -13.547 -24.719 1 96.06 59 GLU B CA 1
ATOM 2507 C C . GLU B 1 59 ? 3.951 -14.547 -25.672 1 96.06 59 GLU B C 1
ATOM 2509 O O . GLU B 1 59 ? 4.605 -15.438 -26.203 1 96.06 59 GLU B O 1
ATOM 2514 N N . GLY B 1 60 ? 2.666 -14.383 -25.766 1 94 60 GLY B N 1
ATOM 2515 C CA . GLY B 1 60 ? 1.917 -15.18 -26.719 1 94 60 GLY B CA 1
ATOM 2516 C C . GLY B 1 60 ? 1.3 -16.422 -26.125 1 94 60 GLY B C 1
ATOM 2517 O O . GLY B 1 60 ? 1.503 -16.719 -24.938 1 94 60 GLY B O 1
ATOM 2518 N N . ASP B 1 61 ? 0.581 -17.188 -26.922 1 95.06 61 ASP B N 1
ATOM 2519 C CA . ASP B 1 61 ? -0.208 -18.328 -26.453 1 95.06 61 ASP B CA 1
ATOM 2520 C C . ASP B 1 61 ? 0.651 -19.578 -26.328 1 95.06 61 ASP B C 1
ATOM 2522 O O . ASP B 1 61 ? 0.177 -20.625 -25.859 1 95.06 61 ASP B O 1
ATOM 2526 N N . ASN B 1 62 ? 1.902 -19.453 -26.672 1 96.44 62 ASN B N 1
ATOM 2527 C CA . ASN B 1 62 ? 2.781 -20.609 -26.594 1 96.44 62 ASN B CA 1
ATOM 2528 C C . ASN B 1 62 ? 3.854 -20.438 -25.516 1 96.44 62 ASN B C 1
ATOM 2530 O O . ASN B 1 62 ? 4.859 -21.141 -25.516 1 96.44 62 ASN B O 1
ATOM 2534 N N . GLN B 1 63 ? 3.762 -19.469 -24.75 1 97.94 63 GLN B N 1
ATOM 2535 C CA . GLN B 1 63 ? 4.566 -19.266 -23.547 1 97.94 63 GLN B CA 1
ATOM 2536 C C . GLN B 1 63 ? 3.701 -19.297 -22.281 1 97.94 63 GLN B C 1
ATOM 2538 O O . GLN B 1 63 ? 2.49 -19.078 -22.359 1 97.94 63 GLN B O 1
ATOM 2543 N N . TYR B 1 64 ? 4.34 -19.625 -21.172 1 98.19 64 TYR B N 1
ATOM 2544 C CA . TYR B 1 64 ? 3.527 -19.984 -20.016 1 98.19 64 TYR B CA 1
ATOM 2545 C C . TYR B 1 64 ? 4.152 -19.453 -18.734 1 98.19 64 TYR B C 1
ATOM 2547 O O . TYR B 1 64 ? 5.293 -18.984 -18.734 1 98.19 64 TYR B O 1
ATOM 2555 N N . ALA B 1 65 ? 3.361 -19.484 -17.688 1 98 65 ALA B N 1
ATOM 2556 C CA . ALA B 1 65 ? 3.801 -19.188 -16.328 1 98 65 ALA B CA 1
ATOM 2557 C C . ALA B 1 65 ? 3.133 -20.125 -15.328 1 98 65 ALA B C 1
ATOM 2559 O O . ALA B 1 65 ? 1.988 -20.547 -15.523 1 98 65 ALA B O 1
ATOM 2560 N N . VAL B 1 66 ? 3.871 -20.5 -14.359 1 97.81 66 VAL B N 1
ATOM 2561 C CA . VAL B 1 66 ? 3.371 -21.188 -13.18 1 97.81 66 VAL B CA 1
ATOM 2562 C C . VAL B 1 66 ? 3.266 -20.203 -12.016 1 97.81 66 VAL B C 1
ATOM 2564 O O . VAL B 1 66 ? 4.281 -19.734 -11.492 1 97.81 66 VAL B O 1
ATOM 2567 N N . THR B 1 67 ? 2.021 -19.906 -11.594 1 95.19 67 THR B N 1
ATOM 2568 C CA . THR B 1 67 ? 1.788 -18.844 -10.617 1 95.19 67 THR B CA 1
ATOM 2569 C C . THR B 1 67 ? 1.271 -19.438 -9.305 1 95.19 67 THR B C 1
ATOM 2571 O O . THR B 1 67 ? 0.832 -20.594 -9.258 1 95.19 67 THR B O 1
ATOM 2574 N N . LEU B 1 68 ? 1.452 -18.672 -8.25 1 93.56 68 LEU B N 1
ATOM 2575 C CA . LEU B 1 68 ? 0.907 -19.031 -6.945 1 93.56 68 LEU B CA 1
ATOM 2576 C C . LEU B 1 68 ? 1.407 -20.406 -6.508 1 93.56 68 LEU B C 1
ATOM 2578 O O . LEU B 1 68 ? 0.61 -21.281 -6.16 1 93.56 68 LEU B O 1
ATOM 2582 N N . ASN B 1 69 ? 2.676 -20.578 -6.719 1 93.25 69 ASN B N 1
ATOM 2583 C CA . ASN B 1 69 ? 3.4 -21.781 -6.309 1 93.25 69 ASN B CA 1
ATOM 2584 C C . ASN B 1 69 ? 2.883 -23.016 -7.031 1 93.25 69 ASN B C 1
ATOM 2586 O O . ASN B 1 69 ? 3.01 -24.141 -6.523 1 93.25 69 ASN B O 1
ATOM 2590 N N . GLY B 1 70 ? 2.209 -22.781 -8.133 1 96.06 70 GLY B N 1
ATOM 2591 C CA . GLY B 1 70 ? 1.73 -23.906 -8.906 1 96.06 70 GLY B CA 1
ATOM 2592 C C . GLY B 1 70 ? 0.221 -24.062 -8.875 1 96.06 70 GLY B C 1
ATOM 2593 O O . GLY B 1 70 ? -0.337 -24.922 -9.555 1 96.06 70 GLY B O 1
ATOM 2594 N N . ALA B 1 71 ? -0.445 -23.219 -8.188 1 97.12 71 ALA B N 1
ATOM 2595 C CA . ALA B 1 71 ? -1.897 -23.312 -8.062 1 97.12 71 ALA B CA 1
ATOM 2596 C C . ALA B 1 71 ? -2.582 -23.047 -9.398 1 97.12 71 ALA B C 1
ATOM 2598 O O . ALA B 1 71 ? -3.621 -23.641 -9.703 1 97.12 71 ALA B O 1
ATOM 2599 N N . ILE B 1 72 ? -1.979 -22.141 -10.102 1 97.25 72 ILE B N 1
ATOM 2600 C CA . ILE B 1 72 ? -2.543 -21.781 -11.406 1 97.25 72 ILE B CA 1
ATOM 2601 C C . ILE B 1 72 ? -1.427 -21.672 -12.438 1 97.25 72 ILE B C 1
ATOM 2603 O O . ILE B 1 72 ? -0.444 -20.953 -12.227 1 97.25 72 ILE B O 1
ATOM 2607 N N . THR B 1 73 ? -1.54 -22.391 -13.516 1 97.88 73 THR B N 1
ATOM 2608 C CA . THR B 1 73 ? -0.681 -22.188 -14.672 1 97.88 73 THR B CA 1
ATOM 2609 C C . THR B 1 73 ? -1.452 -21.531 -15.812 1 97.88 73 THR B C 1
ATOM 2611 O O . THR B 1 73 ? -2.652 -21.766 -15.977 1 97.88 73 THR B O 1
ATOM 2614 N N . ARG B 1 74 ? -0.77 -20.688 -16.5 1 96.88 74 ARG B N 1
ATOM 2615 C CA . ARG B 1 74 ? -1.406 -19.938 -17.578 1 96.88 74 ARG B CA 1
ATOM 2616 C C . ARG B 1 74 ? -0.46 -19.766 -18.766 1 96.88 74 ARG B C 1
ATOM 2618 O O . ARG B 1 74 ? 0.76 -19.828 -18.594 1 96.88 74 ARG B O 1
ATOM 2625 N N . ASN B 1 75 ? -1.069 -19.594 -19.922 1 97.06 75 ASN B N 1
ATOM 2626 C CA . ASN B 1 75 ? -0.22 -19.078 -21 1 97.06 75 ASN B CA 1
ATOM 2627 C C . ASN B 1 75 ? -0.044 -17.578 -20.891 1 97.06 75 ASN B C 1
ATOM 2629 O O . ASN B 1 75 ? -0.684 -16.922 -20.062 1 97.06 75 ASN B O 1
ATOM 2633 N N . ALA B 1 76 ? 0.852 -17 -21.688 1 95.69 76 ALA B N 1
ATOM 2634 C CA . ALA B 1 76 ? 1.236 -15.594 -21.547 1 95.69 76 ALA B CA 1
ATOM 2635 C C . ALA B 1 76 ? 0.111 -14.672 -22.016 1 95.69 76 ALA B C 1
ATOM 2637 O O . ALA B 1 76 ? 0.109 -13.484 -21.703 1 95.69 76 ALA B O 1
ATOM 2638 N N . ASP B 1 77 ? -0.867 -15.219 -22.656 1 94.19 77 ASP B N 1
ATOM 2639 C CA . ASP B 1 77 ? -2.01 -14.422 -23.094 1 94.19 77 ASP B CA 1
ATOM 2640 C C . ASP B 1 77 ? -3.117 -14.43 -22.047 1 94.19 77 ASP B C 1
ATOM 2642 O O . ASP B 1 77 ? -4.125 -13.734 -22.188 1 94.19 77 ASP B O 1
ATOM 2646 N N . GLY B 1 78 ? -2.951 -15.266 -21.062 1 92.75 78 GLY B N 1
ATOM 2647 C CA . GLY B 1 78 ? -3.865 -15.164 -19.938 1 92.75 78 GLY B CA 1
ATOM 2648 C C . GLY B 1 78 ? -4.754 -16.391 -19.766 1 92.75 78 GLY B C 1
ATOM 2649 O O . GLY B 1 78 ? -5.469 -16.516 -18.781 1 92.75 78 GLY B O 1
ATOM 2650 N N . LYS B 1 79 ? -4.746 -17.297 -20.703 1 94.88 79 LYS B N 1
ATOM 2651 C CA . LYS B 1 79 ? -5.57 -18.5 -20.609 1 94.88 79 LYS B CA 1
ATOM 2652 C C . LYS B 1 79 ? -5.074 -19.422 -19.5 1 94.88 79 LYS B C 1
ATOM 2654 O O . LYS B 1 79 ? -3.887 -19.75 -19.438 1 94.88 79 LYS B O 1
ATOM 2659 N N . ILE B 1 80 ? -5.992 -19.875 -18.703 1 95.94 80 ILE B N 1
ATOM 2660 C CA . ILE B 1 80 ? -5.652 -20.828 -17.641 1 95.94 80 ILE B CA 1
ATOM 2661 C C . ILE B 1 80 ? -5.426 -22.203 -18.234 1 95.94 80 ILE B C 1
ATOM 2663 O O . ILE B 1 80 ? -6.262 -22.703 -18.984 1 95.94 80 ILE B O 1
ATOM 2667 N N . MET B 1 81 ? -4.289 -22.781 -17.906 1 97.19 81 MET B N 1
ATOM 2668 C CA . MET B 1 81 ? -3.963 -24.125 -18.391 1 97.19 81 MET B CA 1
ATOM 2669 C C . MET B 1 81 ? -4.363 -25.172 -17.359 1 97.19 81 MET B C 1
ATOM 2671 O O . MET B 1 81 ? -4.91 -26.219 -17.719 1 97.19 81 MET B O 1
ATOM 2675 N N . THR B 1 82 ? -4.027 -24.953 -16.125 1 97.12 82 THR B N 1
ATOM 2676 C CA . THR B 1 82 ? -4.367 -25.812 -15 1 97.12 82 THR B CA 1
ATOM 2677 C C . THR B 1 82 ? -4.645 -25 -13.742 1 97.12 82 THR B C 1
ATOM 2679 O 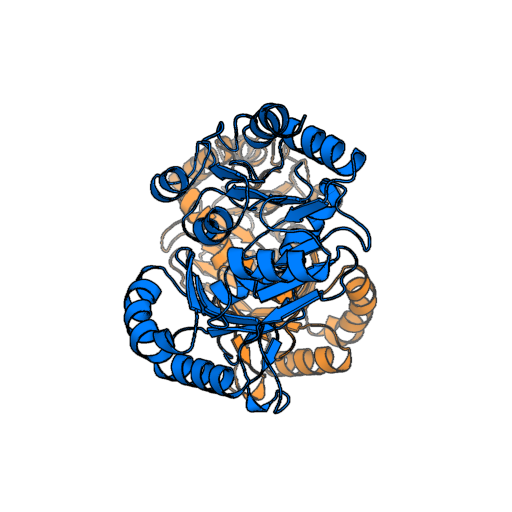O . THR B 1 82 ? -4.203 -23.844 -13.633 1 97.12 82 THR B O 1
ATOM 2682 N N . GLN B 1 83 ? -5.438 -25.531 -12.859 1 97.06 83 GLN B N 1
ATOM 2683 C CA . GLN B 1 83 ? -5.676 -24.859 -11.586 1 97.06 83 GLN B CA 1
ATOM 2684 C C . GLN B 1 83 ? -6 -25.859 -10.484 1 97.06 83 GLN B C 1
ATOM 2686 O O . GLN B 1 83 ? -6.707 -26.844 -10.719 1 97.06 83 GLN B O 1
ATOM 2691 N N . ASP B 1 84 ? -5.426 -25.75 -9.406 1 97.88 84 ASP B N 1
ATOM 2692 C CA . ASP B 1 84 ? -5.723 -26.406 -8.133 1 97.88 84 ASP B CA 1
ATOM 2693 C C . ASP B 1 84 ? -6.129 -25.391 -7.07 1 97.88 84 ASP B C 1
ATOM 2695 O O . ASP B 1 84 ? -5.281 -24.688 -6.516 1 97.88 84 ASP B O 1
ATOM 2699 N N . LEU B 1 85 ? -7.438 -25.391 -6.793 1 98.12 85 LEU B N 1
ATOM 2700 C CA . LEU B 1 85 ? -7.973 -24.328 -5.941 1 98.12 85 LEU B CA 1
ATOM 2701 C C . LEU B 1 85 ? -8.461 -24.891 -4.609 1 98.12 85 LEU B C 1
ATOM 2703 O O . LEU B 1 85 ? -8.703 -26.094 -4.496 1 98.12 85 LEU B O 1
ATOM 2707 N N . VAL B 1 86 ? -8.5 -24.078 -3.621 1 98.31 86 VAL B N 1
ATOM 2708 C CA . VAL B 1 86 ? -9.078 -24.391 -2.322 1 98.31 86 VAL B CA 1
ATOM 2709 C C . VAL B 1 86 ? -10.602 -24.25 -2.387 1 98.31 86 VAL B C 1
ATOM 2711 O O . VAL B 1 86 ? -11.109 -23.219 -2.85 1 98.31 86 VAL B O 1
ATOM 2714 N N . ASN B 1 87 ? -11.32 -25.25 -1.953 1 97.81 87 ASN B N 1
ATOM 2715 C CA . ASN B 1 87 ? -12.773 -25.234 -2.115 1 97.81 87 ASN B CA 1
ATOM 2716 C C . ASN B 1 87 ? -13.438 -24.281 -1.132 1 97.81 87 ASN B C 1
ATOM 2718 O O . ASN B 1 87 ? -12.789 -23.75 -0.232 1 97.81 87 ASN B O 1
ATOM 2722 N N . ASN B 1 88 ? -14.695 -24.078 -1.368 1 98.12 88 ASN B N 1
ATOM 2723 C CA . ASN B 1 88 ? -15.453 -23.109 -0.599 1 98.12 88 ASN B CA 1
ATOM 2724 C C . ASN B 1 88 ? -15.523 -23.484 0.878 1 98.12 88 ASN B C 1
ATOM 2726 O O . ASN B 1 88 ? -15.453 -22.625 1.75 1 98.12 88 ASN B O 1
ATOM 2730 N N . GLU B 1 89 ? -15.672 -24.719 1.187 1 98.06 89 GLU B N 1
ATOM 2731 C CA . GLU B 1 89 ? -15.766 -25.172 2.568 1 98.06 89 GLU B CA 1
ATOM 2732 C C . GLU B 1 89 ? -14.523 -24.781 3.365 1 98.06 89 GLU B C 1
ATOM 2734 O O . GLU B 1 89 ? -14.633 -24.219 4.457 1 98.06 89 GLU B O 1
ATOM 2739 N N . LEU B 1 90 ? -13.398 -25.031 2.805 1 98.31 90 LEU B N 1
ATOM 2740 C CA . LEU B 1 90 ? -12.148 -24.719 3.479 1 98.31 90 LEU B CA 1
ATOM 2741 C C . LEU B 1 90 ? -11.945 -23.203 3.559 1 98.31 90 LEU B C 1
ATOM 2743 O O . LEU B 1 90 ? -11.43 -22.703 4.559 1 98.31 90 LEU B O 1
ATOM 2747 N N . TYR B 1 91 ? -12.398 -22.5 2.529 1 98.44 91 TYR B N 1
ATOM 2748 C CA . TYR B 1 91 ? -12.359 -21.047 2.553 1 98.44 91 TYR B CA 1
ATOM 2749 C C . TYR B 1 91 ? -13.141 -20.5 3.74 1 98.44 91 TYR B C 1
ATOM 2751 O O . TYR B 1 91 ? -12.633 -19.656 4.492 1 98.44 91 TYR B O 1
ATOM 2759 N N . ARG B 1 92 ? -14.305 -20.969 3.926 1 98.62 92 ARG B N 1
ATOM 2760 C CA . ARG B 1 92 ? -15.156 -20.547 5.027 1 98.62 92 ARG B CA 1
ATOM 2761 C C . ARG B 1 92 ? -14.539 -20.891 6.375 1 98.62 92 ARG B C 1
ATOM 2763 O O . ARG B 1 92 ? -14.547 -20.078 7.301 1 98.62 92 ARG B O 1
ATOM 2770 N N . GLU B 1 93 ? -13.969 -22.078 6.473 1 98.5 93 GLU B N 1
ATOM 2771 C CA . GLU B 1 93 ? -13.352 -22.516 7.719 1 98.5 93 GLU B CA 1
ATOM 2772 C C . GLU B 1 93 ? -12.133 -21.672 8.062 1 98.5 93 GLU B C 1
ATOM 2774 O O . GLU B 1 93 ? -11.922 -21.312 9.219 1 98.5 93 GLU B O 1
ATOM 2779 N N . LEU B 1 94 ? -11.336 -21.391 7.059 1 98.75 94 LEU B N 1
ATOM 2780 C CA . LEU B 1 94 ? -10.148 -20.562 7.273 1 98.75 94 LEU B CA 1
ATOM 2781 C C . LEU B 1 94 ? -10.547 -19.172 7.762 1 98.75 94 LEU B C 1
ATOM 2783 O O . LEU B 1 94 ? -9.93 -18.641 8.688 1 98.75 94 LEU B O 1
ATOM 2787 N N . THR B 1 95 ? -11.578 -18.625 7.125 1 98.69 95 THR B N 1
ATOM 2788 C CA . THR B 1 95 ? -12.047 -17.297 7.5 1 98.69 95 THR B CA 1
ATOM 2789 C C . THR B 1 95 ? -12.539 -17.281 8.945 1 98.69 95 THR B C 1
ATOM 2791 O O . THR B 1 95 ? -12.188 -16.391 9.719 1 98.69 95 THR B O 1
ATOM 2794 N N . LYS B 1 96 ? -13.32 -18.297 9.289 1 98.56 96 LYS B N 1
ATOM 2795 C CA . LYS B 1 96 ? -13.844 -18.422 10.648 1 98.56 96 LYS B CA 1
ATOM 2796 C C . LYS B 1 96 ? -12.711 -18.609 11.656 1 98.56 96 LYS B C 1
ATOM 2798 O O . LYS B 1 96 ? -12.711 -17.969 12.719 1 98.56 96 LYS B O 1
ATOM 2803 N N . PHE B 1 97 ? -11.789 -19.406 11.32 1 98.69 97 PHE B N 1
ATOM 2804 C CA . PHE B 1 97 ? -10.664 -19.703 12.195 1 98.69 97 PHE B CA 1
ATOM 2805 C C . PHE B 1 97 ? -9.836 -18.453 12.445 1 98.69 97 PHE B C 1
ATOM 2807 O O . PHE B 1 97 ? -9.406 -18.203 13.57 1 98.69 97 PHE B O 1
ATOM 2814 N N . ALA B 1 98 ? -9.586 -17.672 11.438 1 98.56 98 ALA B N 1
ATOM 2815 C CA . ALA B 1 98 ? -8.836 -16.438 11.547 1 98.56 98 ALA B CA 1
ATOM 2816 C C . ALA B 1 98 ? -9.5 -15.477 12.539 1 98.56 98 ALA B C 1
ATOM 2818 O O . ALA B 1 98 ? -8.828 -14.867 13.375 1 98.56 98 ALA B O 1
ATOM 2819 N N . LYS B 1 99 ? -10.805 -15.398 12.398 1 97.75 99 LYS B N 1
ATOM 2820 C CA . LYS B 1 99 ? -11.562 -14.539 13.297 1 97.75 99 LYS B CA 1
ATOM 2821 C C . LYS B 1 99 ? -11.461 -15.016 14.742 1 97.75 99 LYS B C 1
ATOM 2823 O O . LYS B 1 99 ? -11.227 -14.211 15.648 1 97.75 99 LYS B O 1
ATOM 2828 N N . GLU B 1 100 ? -11.57 -16.266 14.93 1 97.75 100 GLU B N 1
ATOM 2829 C CA . GLU B 1 100 ? -11.508 -16.844 16.266 1 97.75 100 GLU B CA 1
ATOM 2830 C C . GLU B 1 100 ? -10.133 -16.625 16.891 1 97.75 100 GLU B C 1
ATOM 2832 O O . GLU B 1 100 ? -10.031 -16.375 18.094 1 97.75 100 GLU B O 1
ATOM 2837 N N . GLN B 1 101 ? -9.086 -16.75 16.109 1 97.75 101 GLN B N 1
ATOM 2838 C CA . GLN B 1 101 ? -7.715 -16.641 16.594 1 97.75 101 GLN B CA 1
ATOM 2839 C C . GLN B 1 101 ? -7.227 -15.203 16.594 1 97.75 101 GLN B C 1
ATOM 2841 O O . GLN B 1 101 ? -6.121 -14.906 17.047 1 97.75 101 GLN B O 1
ATOM 2846 N N . LYS B 1 102 ? -8.039 -14.273 16.016 1 96.69 102 LYS B N 1
ATOM 2847 C CA . LYS B 1 102 ? -7.727 -12.852 15.922 1 96.69 102 LYS B CA 1
ATOM 2848 C C . LYS B 1 102 ? -6.441 -12.625 15.133 1 96.69 102 LYS B C 1
ATOM 2850 O O . LYS B 1 102 ? -5.562 -11.875 15.57 1 96.69 102 LYS B O 1
ATOM 2855 N N . VAL B 1 103 ? -6.27 -13.336 14.062 1 98.19 103 VAL B N 1
ATOM 2856 C CA . VAL B 1 103 ? -5.164 -13.164 13.125 1 98.19 103 VAL B CA 1
ATOM 2857 C C . VAL B 1 103 ? -5.688 -12.625 11.797 1 98.19 103 VAL B C 1
ATOM 2859 O O . VAL B 1 103 ? -6.633 -13.172 11.227 1 98.19 103 VAL B O 1
ATOM 2862 N N . PRO B 1 104 ? -5.145 -11.547 11.312 1 97.5 104 PRO B N 1
ATOM 2863 C CA . PRO B 1 104 ? -5.613 -11.008 10.031 1 97.5 104 PRO B CA 1
ATOM 2864 C C . PRO B 1 104 ? -5.523 -12.023 8.898 1 97.5 104 PRO B C 1
ATOM 2866 O O . PRO B 1 104 ? -4.555 -12.781 8.82 1 97.5 104 PRO B O 1
ATOM 2869 N N . PHE B 1 105 ? -6.594 -12.023 8.055 1 98.19 105 PHE B N 1
ATOM 2870 C CA . PHE B 1 105 ? -6.691 -13.047 7.023 1 98.19 105 PHE B CA 1
ATOM 2871 C C . PHE B 1 105 ? -7.32 -12.484 5.758 1 98.19 105 PHE B C 1
ATOM 2873 O O . PHE B 1 105 ? -8.328 -11.773 5.82 1 98.19 105 PHE B O 1
ATOM 2880 N N . ASN B 1 106 ? -6.734 -12.742 4.621 1 97.19 106 ASN B N 1
ATOM 2881 C CA . ASN B 1 106 ? -7.297 -12.445 3.309 1 97.19 106 ASN B CA 1
ATOM 2882 C C . ASN B 1 106 ? -7.113 -13.617 2.346 1 97.19 106 ASN B C 1
ATOM 2884 O O . ASN B 1 106 ? -6.395 -14.57 2.652 1 97.19 106 ASN B O 1
ATOM 2888 N N . ILE B 1 107 ? -7.816 -13.531 1.243 1 96.69 107 ILE B N 1
ATOM 2889 C CA . ILE B 1 107 ? -7.637 -14.547 0.205 1 96.69 107 ILE B CA 1
ATOM 2890 C C . ILE B 1 107 ? -7.246 -13.867 -1.108 1 96.69 107 ILE B C 1
ATOM 2892 O O . ILE B 1 107 ? -7.418 -12.656 -1.265 1 96.69 107 ILE B O 1
ATOM 2896 N N . VAL B 1 108 ? -6.668 -14.633 -1.939 1 93.94 108 VAL B N 1
ATOM 2897 C CA . VAL B 1 108 ? -6.449 -14.297 -3.344 1 93.94 108 VAL B CA 1
ATOM 2898 C C . VAL B 1 108 ? -7.285 -15.219 -4.23 1 93.94 108 VAL B C 1
ATOM 2900 O O . VAL B 1 108 ? -7.246 -16.438 -4.086 1 93.94 108 VAL B O 1
ATOM 2903 N N . ASP B 1 109 ? -8.039 -14.586 -5.039 1 92.75 109 ASP B N 1
ATOM 2904 C CA . ASP B 1 109 ? -8.852 -15.43 -5.902 1 92.75 109 ASP B CA 1
ATOM 2905 C C . ASP B 1 109 ? -8.156 -15.688 -7.234 1 92.75 109 ASP B C 1
ATOM 2907 O O . ASP B 1 109 ? -7.047 -15.203 -7.469 1 92.75 109 ASP B O 1
ATOM 2911 N N . PRO B 1 110 ? -8.719 -16.547 -8.125 1 90.31 110 PRO B N 1
ATOM 2912 C CA . PRO B 1 110 ? -8.039 -16.938 -9.359 1 90.31 110 PRO B CA 1
ATOM 2913 C C . PRO B 1 110 ? -7.762 -15.758 -10.289 1 90.31 110 PRO B C 1
ATOM 2915 O O . PRO B 1 110 ? -6.875 -15.836 -11.141 1 90.31 110 PRO B O 1
ATOM 2918 N N . ASP B 1 111 ? -8.477 -14.711 -10.102 1 86 111 ASP B N 1
ATOM 2919 C CA . ASP B 1 111 ? -8.273 -13.516 -10.914 1 86 111 ASP B CA 1
ATOM 2920 C C . ASP B 1 111 ? -7.34 -12.531 -10.211 1 86 111 ASP B C 1
ATOM 2922 O O . ASP B 1 111 ? -7.266 -11.359 -10.594 1 86 111 ASP B O 1
ATOM 2926 N N . SER B 1 112 ? -6.715 -12.938 -9.18 1 86.88 112 SER B N 1
ATOM 2927 C CA . SER B 1 112 ? -5.695 -12.195 -8.445 1 86.88 112 SER B CA 1
ATOM 2928 C C . SER B 1 112 ? -6.316 -11.102 -7.586 1 86.88 112 SER B C 1
ATOM 2930 O O . SER B 1 112 ? -5.625 -10.18 -7.156 1 86.88 112 SER B O 1
ATOM 2932 N N . ARG B 1 113 ? -7.629 -11.211 -7.418 1 91.12 113 ARG B N 1
ATOM 2933 C CA . ARG B 1 113 ? -8.25 -10.258 -6.504 1 91.12 113 ARG B CA 1
ATOM 2934 C C . ARG B 1 113 ? -7.918 -10.594 -5.055 1 91.12 113 ARG B C 1
ATOM 2936 O O . ARG B 1 113 ? -7.887 -11.766 -4.672 1 91.12 113 ARG B O 1
ATOM 2943 N N . ILE B 1 114 ? -7.652 -9.539 -4.246 1 93.69 114 ILE B N 1
ATOM 2944 C CA . ILE B 1 114 ? -7.449 -9.695 -2.811 1 93.69 114 ILE B CA 1
ATOM 2945 C C . ILE B 1 114 ? -8.742 -9.367 -2.07 1 93.69 114 ILE B C 1
ATOM 2947 O O . ILE B 1 114 ? -9.297 -8.273 -2.223 1 93.69 114 ILE B O 1
ATOM 2951 N N . ILE B 1 115 ? -9.203 -10.297 -1.271 1 96.12 115 ILE B N 1
ATOM 2952 C CA . ILE B 1 115 ? -10.492 -10.188 -0.596 1 96.12 115 ILE B CA 1
ATOM 2953 C C . ILE B 1 115 ? -10.32 -10.5 0.889 1 96.12 115 ILE B C 1
ATOM 2955 O O . ILE B 1 115 ? -9.648 -11.469 1.252 1 96.12 115 ILE B O 1
ATOM 2959 N N . THR B 1 116 ? -10.836 -9.719 1.771 1 97.38 116 THR B N 1
ATOM 2960 C CA . THR B 1 116 ? -10.844 -10 3.203 1 97.38 116 THR B CA 1
ATOM 2961 C C . THR B 1 116 ? -12.219 -9.727 3.801 1 97.38 116 THR B C 1
ATOM 2963 O O . THR B 1 116 ? -12.984 -8.914 3.271 1 97.38 116 THR B O 1
ATOM 2966 N N . ALA B 1 117 ? -12.531 -10.453 4.852 1 97.75 117 ALA B N 1
ATOM 2967 C CA . ALA B 1 117 ? -13.758 -10.211 5.602 1 97.75 117 ALA B CA 1
ATOM 2968 C C . ALA B 1 117 ? -13.531 -9.172 6.699 1 97.75 117 ALA B C 1
ATOM 2970 O O . ALA B 1 117 ? -14.484 -8.727 7.344 1 97.75 117 ALA B O 1
ATOM 2971 N N . ASP B 1 118 ? -12.344 -8.828 6.914 1 95.81 118 ASP B N 1
ATOM 2972 C CA . ASP B 1 118 ? -11.984 -7.934 8.008 1 95.81 118 ASP B CA 1
ATOM 2973 C C . ASP B 1 118 ? -12.32 -6.484 7.668 1 95.81 118 ASP B C 1
ATOM 2975 O O . ASP B 1 118 ? -12.047 -6.02 6.559 1 95.81 118 ASP B O 1
ATOM 2979 N N . HIS B 1 119 ? -12.922 -5.852 8.625 1 96.06 119 HIS B N 1
ATOM 2980 C CA . HIS B 1 119 ? -13.203 -4.426 8.469 1 96.06 119 HIS B CA 1
ATOM 2981 C C . HIS B 1 119 ? -12.094 -3.58 9.078 1 96.06 119 HIS B C 1
ATOM 2983 O O . HIS B 1 119 ? -12.047 -2.365 8.875 1 96.06 119 HIS B O 1
ATOM 2989 N N . ASP B 1 120 ? -11.297 -4.16 9.875 1 94.56 120 ASP B N 1
ATOM 2990 C CA . ASP B 1 120 ? -10.008 -3.617 10.305 1 94.56 120 ASP B CA 1
ATOM 2991 C C . ASP B 1 120 ? -8.859 -4.25 9.523 1 94.56 120 ASP B C 1
ATOM 2993 O O . ASP B 1 120 ? -8.352 -5.309 9.898 1 94.56 120 ASP B O 1
ATOM 2997 N N . VAL B 1 121 ? -8.516 -3.594 8.469 1 93.06 121 VAL B N 1
ATOM 2998 C CA . VAL B 1 121 ? -7.578 -4.188 7.52 1 93.06 121 VAL B CA 1
ATOM 2999 C C . VAL B 1 121 ? -6.148 -3.998 8.016 1 93.06 121 VAL B C 1
ATOM 3001 O O . VAL B 1 121 ? -5.707 -2.867 8.242 1 93.06 121 VAL B O 1
ATOM 3004 N N . ASP B 1 122 ? -5.488 -5.074 8.125 1 91.56 122 ASP B N 1
ATOM 3005 C CA . ASP B 1 122 ? -4.125 -5.062 8.641 1 91.56 122 ASP B CA 1
ATOM 3006 C C . ASP B 1 122 ? -3.158 -4.461 7.625 1 91.56 122 ASP B C 1
ATOM 3008 O O . ASP B 1 122 ? -3.365 -4.582 6.418 1 91.56 122 ASP B O 1
ATOM 3012 N N . TYR B 1 123 ? -2.145 -3.941 8.148 1 88.06 123 TYR B N 1
ATOM 3013 C CA . TYR B 1 123 ? -1.112 -3.303 7.336 1 88.06 123 TYR B CA 1
ATOM 3014 C C . TYR B 1 123 ? -0.57 -4.266 6.285 1 88.06 123 TYR B C 1
ATOM 3016 O O . TYR B 1 123 ? -0.336 -3.873 5.141 1 88.06 123 TYR B O 1
ATOM 3024 N N . PHE B 1 124 ? -0.39 -5.441 6.652 1 89.62 124 PHE B N 1
ATOM 3025 C CA . PHE B 1 124 ? 0.231 -6.395 5.742 1 89.62 124 PHE B CA 1
ATOM 3026 C C . PHE B 1 124 ? -0.756 -6.84 4.672 1 89.62 124 PHE B C 1
ATOM 3028 O O . PHE B 1 124 ? -0.352 -7.246 3.578 1 89.62 124 PHE B O 1
ATOM 3035 N N . GLU B 1 125 ? -2.053 -6.77 4.93 1 89.88 125 GLU B N 1
ATOM 3036 C CA . GLU B 1 125 ? -3.041 -6.977 3.877 1 89.88 125 GLU B CA 1
ATOM 3037 C C . GLU B 1 125 ? -2.971 -5.871 2.828 1 89.88 125 GLU B C 1
ATOM 3039 O O . GLU B 1 125 ? -3.068 -6.137 1.628 1 89.88 125 GLU B O 1
ATOM 3044 N N . LEU B 1 126 ? -2.793 -4.734 3.346 1 87.06 126 LEU B N 1
ATOM 3045 C CA . LEU B 1 126 ? -2.68 -3.58 2.463 1 87.06 126 LEU B CA 1
ATOM 3046 C C . LEU B 1 126 ? -1.43 -3.68 1.594 1 87.06 126 LEU B C 1
ATOM 3048 O O . LEU B 1 126 ? -1.481 -3.41 0.391 1 87.06 126 LEU B O 1
ATOM 3052 N N . LEU B 1 127 ? -0.416 -4.008 2.268 1 82.31 127 LEU B N 1
ATOM 3053 C CA . LEU B 1 127 ? 0.854 -4.156 1.565 1 82.31 127 LEU B CA 1
ATOM 3054 C C . LEU B 1 127 ? 0.73 -5.168 0.432 1 82.31 127 LEU B C 1
ATOM 3056 O O . LEU B 1 127 ? 1.225 -4.934 -0.673 1 82.31 127 LEU B O 1
ATOM 3060 N N . GLN B 1 128 ? 0.113 -6.207 0.704 1 83.44 128 GLN B N 1
ATOM 3061 C CA . GLN B 1 128 ? -0.079 -7.234 -0.313 1 83.44 128 GLN B CA 1
ATOM 3062 C C . GLN B 1 128 ? -0.874 -6.695 -1.499 1 83.44 128 GLN B C 1
ATOM 3064 O O . GLN B 1 128 ? -0.524 -6.949 -2.654 1 83.44 128 GLN B O 1
ATOM 3069 N N . ALA B 1 129 ? -1.93 -6.074 -1.206 1 83.06 129 ALA B N 1
ATOM 3070 C CA . ALA B 1 129 ? -2.764 -5.5 -2.26 1 83.06 129 ALA B CA 1
ATOM 3071 C C . ALA B 1 129 ? -1.987 -4.473 -3.078 1 83.06 129 ALA B C 1
ATOM 3073 O O . ALA B 1 129 ? -2.068 -4.461 -4.309 1 83.06 129 ALA B O 1
ATOM 3074 N N . TRP B 1 130 ? -1.26 -3.691 -2.375 1 76.69 130 TRP B N 1
ATOM 3075 C CA . TRP B 1 130 ? -0.469 -2.648 -3.021 1 76.69 130 TRP B CA 1
ATOM 3076 C C . TRP B 1 130 ? 0.571 -3.256 -3.957 1 76.69 130 TRP B C 1
ATOM 3078 O O . TRP B 1 130 ? 0.707 -2.828 -5.105 1 76.69 130 TRP B O 1
ATOM 3088 N N . GLU B 1 131 ? 1.285 -4.234 -3.506 1 71.5 131 GLU B N 1
ATOM 3089 C CA . GLU B 1 131 ? 2.34 -4.879 -4.281 1 71.5 131 GLU B CA 1
ATOM 3090 C C . GLU B 1 131 ? 1.778 -5.527 -5.543 1 71.5 131 GLU B C 1
ATOM 3092 O O . GLU B 1 131 ? 2.469 -5.617 -6.562 1 71.5 131 GLU B O 1
ATOM 3097 N N . ASN B 1 132 ? 0.551 -5.867 -5.488 1 69.19 132 ASN B N 1
ATOM 3098 C CA . ASN B 1 132 ? -0.066 -6.551 -6.621 1 69.19 132 ASN B CA 1
ATOM 3099 C C . ASN B 1 132 ? -0.87 -5.59 -7.488 1 69.19 132 ASN B C 1
ATOM 3101 O O . ASN B 1 132 ? -1.51 -6.008 -8.453 1 69.19 132 ASN B O 1
ATOM 3105 N N . THR B 1 133 ? -0.786 -4.273 -7.145 1 69.38 133 THR B N 1
ATOM 3106 C CA . THR B 1 133 ? -1.535 -3.23 -7.836 1 69.38 133 THR B CA 1
ATOM 3107 C C . THR B 1 133 ? -2.996 -3.637 -8.008 1 69.38 133 THR B C 1
ATOM 3109 O O . THR B 1 133 ? -3.568 -3.479 -9.086 1 69.38 133 THR B O 1
ATOM 3112 N N . ALA B 1 134 ? -3.514 -4.305 -7.047 1 70.5 134 ALA B N 1
ATOM 3113 C CA . ALA B 1 134 ? -4.879 -4.82 -7.102 1 70.5 134 ALA B CA 1
ATOM 3114 C C . ALA B 1 134 ? -5.766 -4.141 -6.066 1 70.5 134 ALA B C 1
ATOM 3116 O O . ALA B 1 134 ? -5.301 -3.777 -4.984 1 70.5 134 ALA B O 1
ATOM 3117 N N . PRO B 1 135 ? -7.09 -3.863 -6.52 1 77.5 135 PRO B N 1
ATOM 3118 C CA . PRO B 1 135 ? -8.023 -3.408 -5.492 1 77.5 135 PRO B CA 1
ATOM 3119 C C . PRO B 1 135 ? -8.234 -4.438 -4.383 1 77.5 135 PRO B C 1
ATOM 3121 O O . PRO B 1 135 ? -8 -5.633 -4.594 1 77.5 135 PRO B O 1
ATOM 3124 N N . LEU B 1 136 ? -8.531 -3.941 -3.162 1 92.25 136 LEU B N 1
ATOM 3125 C CA . LEU B 1 136 ? -8.906 -4.77 -2.021 1 92.25 136 LEU B CA 1
ATOM 3126 C C . LEU B 1 136 ? -10.422 -4.793 -1.846 1 92.25 136 LEU B C 1
ATOM 3128 O O . LEU B 1 136 ? -11.07 -3.742 -1.865 1 92.25 136 LEU B O 1
ATOM 3132 N N . PHE B 1 137 ? -10.961 -5.953 -1.774 1 95.69 137 PHE B N 1
ATOM 3133 C CA . PHE B 1 137 ? -12.398 -6.117 -1.597 1 95.69 137 PHE B CA 1
ATOM 3134 C C . PHE B 1 137 ? -12.719 -6.605 -0.189 1 95.69 137 PHE B C 1
ATOM 3136 O O . PHE B 1 137 ? -12.07 -7.523 0.318 1 95.69 137 PHE B O 1
ATOM 3143 N N . ILE B 1 138 ? -13.664 -5.98 0.369 1 97.31 138 ILE B N 1
ATOM 3144 C CA . ILE B 1 138 ? -14.156 -6.406 1.676 1 97.31 138 ILE B CA 1
ATOM 3145 C C . ILE B 1 138 ? -15.43 -7.234 1.506 1 97.31 138 ILE B C 1
ATOM 3147 O O . ILE B 1 138 ? -16.5 -6.691 1.208 1 97.31 138 ILE B O 1
ATOM 3151 N N . ARG B 1 139 ? -15.281 -8.539 1.662 1 98.12 139 ARG B N 1
ATOM 3152 C CA . ARG B 1 139 ? -16.391 -9.477 1.524 1 98.12 139 ARG B CA 1
ATOM 3153 C C . ARG B 1 139 ? -16.266 -10.617 2.523 1 98.12 139 ARG B C 1
ATOM 3155 O O . ARG B 1 139 ? -15.172 -11.148 2.738 1 98.12 139 ARG B O 1
ATOM 3162 N N . THR B 1 140 ? -17.391 -10.969 3.121 1 97.75 140 THR B N 1
ATOM 3163 C CA . THR B 1 140 ? -17.453 -12.242 3.84 1 97.75 140 THR B CA 1
ATOM 3164 C C . THR B 1 140 ? -17.688 -13.398 2.875 1 97.75 140 THR B C 1
ATOM 3166 O O . THR B 1 140 ? -18.156 -13.195 1.75 1 97.75 140 THR B O 1
ATOM 3169 N N . PRO B 1 141 ? -17.312 -14.633 3.365 1 98.06 141 PRO B N 1
ATOM 3170 C CA . PRO B 1 141 ? -17.625 -15.773 2.498 1 98.06 141 PRO B CA 1
ATOM 3171 C C . PRO B 1 141 ? -19.094 -15.836 2.094 1 98.06 141 PRO B C 1
ATOM 3173 O O . PRO B 1 141 ? -19.422 -16.266 0.984 1 98.06 141 PRO B O 1
ATOM 3176 N N . ASP B 1 142 ? -19.984 -15.367 2.924 1 97.88 142 ASP B N 1
ATOM 3177 C CA . ASP B 1 142 ? -21.422 -15.414 2.654 1 97.88 142 ASP B CA 1
ATOM 3178 C C . ASP B 1 142 ? -21.797 -14.445 1.533 1 97.88 142 ASP B C 1
ATOM 3180 O O . ASP B 1 142 ? -22.875 -14.578 0.931 1 97.88 142 ASP B O 1
ATOM 3184 N N . GLU B 1 143 ? -21 -13.461 1.29 1 97.56 143 GLU B N 1
ATOM 3185 C CA . GLU B 1 143 ? -21.266 -12.484 0.235 1 97.56 143 GLU B CA 1
ATOM 3186 C C . GLU B 1 143 ? -20.719 -12.969 -1.106 1 97.56 143 GLU B C 1
ATOM 3188 O O . GLU B 1 143 ? -20.891 -12.305 -2.129 1 97.56 143 GLU B O 1
ATOM 3193 N N . MET B 1 144 ? -20.078 -14.141 -1.076 1 96.94 144 MET B N 1
ATOM 3194 C CA . MET B 1 144 ? -19.516 -14.742 -2.281 1 96.94 144 MET B CA 1
ATOM 3195 C C . MET B 1 144 ? -20.406 -15.875 -2.781 1 96.94 144 MET B C 1
ATOM 3197 O O . MET B 1 144 ? -21.219 -16.422 -2.023 1 96.94 144 MET B O 1
ATOM 3201 N N . PRO B 1 145 ? -20.266 -16.219 -4.051 1 96.25 145 PRO B N 1
ATOM 3202 C CA . PRO B 1 145 ? -21.031 -17.359 -4.543 1 96.25 145 PRO B CA 1
ATOM 3203 C C . PRO B 1 145 ? -20.766 -18.641 -3.742 1 96.25 145 PRO B C 1
ATOM 3205 O O . PRO B 1 145 ? -19.656 -18.844 -3.238 1 96.25 145 PRO B O 1
ATOM 3208 N N . ASN B 1 146 ? -21.75 -19.516 -3.686 1 94.44 146 ASN B N 1
ATOM 3209 C CA . ASN B 1 146 ? -21.656 -20.75 -2.902 1 94.44 146 ASN B CA 1
ATOM 3210 C C . ASN B 1 146 ? -20.578 -21.672 -3.451 1 94.44 146 ASN B C 1
ATOM 3212 O O . ASN B 1 146 ? -20.062 -22.547 -2.73 1 94.44 146 ASN B O 1
ATOM 3216 N N . ASP B 1 147 ? -20.266 -21.562 -4.688 1 95.81 147 ASP B N 1
ATOM 3217 C CA . ASP B 1 147 ? -19.266 -22.422 -5.305 1 95.81 147 ASP B CA 1
ATOM 3218 C C . ASP B 1 147 ? -17.938 -21.703 -5.465 1 95.81 147 ASP B C 1
ATOM 3220 O O . ASP B 1 147 ? -17.078 -22.141 -6.223 1 95.81 147 ASP B O 1
ATOM 3224 N N . PHE B 1 148 ? -17.828 -20.594 -4.758 1 97.06 148 PHE B N 1
ATOM 3225 C CA . PHE B 1 148 ? -16.625 -19.781 -4.836 1 97.06 148 PHE B CA 1
ATOM 3226 C C . PHE B 1 148 ? -15.414 -20.562 -4.328 1 97.06 148 PHE B C 1
ATOM 3228 O O . PHE B 1 148 ? -15.477 -21.219 -3.285 1 97.06 148 PHE B O 1
ATOM 3235 N N . GLN B 1 149 ? -14.305 -20.578 -5.141 1 97.88 149 GLN B N 1
ATOM 3236 C CA . GLN B 1 149 ? -13.031 -21.188 -4.766 1 97.88 149 GLN B CA 1
ATOM 3237 C C . GLN B 1 149 ? -11.898 -20.156 -4.785 1 97.88 149 GLN B C 1
ATOM 3239 O O . GLN B 1 149 ? -11.984 -19.156 -5.492 1 97.88 149 GLN B O 1
ATOM 3244 N N . ILE B 1 150 ? -10.891 -20.438 -3.992 1 97.56 150 ILE B N 1
ATOM 3245 C CA . ILE B 1 150 ? -9.812 -19.453 -3.898 1 97.56 150 ILE B CA 1
ATOM 3246 C C . ILE B 1 150 ? -8.492 -20.109 -4.309 1 97.56 150 ILE B C 1
ATOM 3248 O O . ILE B 1 150 ? -8.32 -21.312 -4.18 1 97.56 150 ILE B O 1
ATOM 3252 N N . SER B 1 151 ? -7.598 -19.281 -4.809 1 96.38 151 SER B N 1
ATOM 3253 C CA . SER B 1 151 ? -6.266 -19.781 -5.148 1 96.38 151 SER B CA 1
ATOM 3254 C C . SER B 1 151 ? -5.418 -19.984 -3.9 1 96.38 151 SER B C 1
ATOM 3256 O O . SER B 1 151 ? -4.645 -20.953 -3.82 1 96.38 151 SER B O 1
ATOM 3258 N N . LYS B 1 152 ? -5.59 -19.062 -2.961 1 96.69 152 LYS B N 1
ATOM 3259 C CA . LYS B 1 152 ? -4.898 -19.25 -1.688 1 96.69 152 LYS B CA 1
ATOM 3260 C C . LYS B 1 152 ? -5.504 -18.359 -0.603 1 96.69 152 LYS B C 1
ATOM 3262 O O . LYS B 1 152 ? -6.129 -17.344 -0.901 1 96.69 152 LYS B O 1
ATOM 3267 N N . GLY B 1 153 ? -5.391 -18.859 0.6 1 97.44 153 GLY B N 1
ATOM 3268 C CA . GLY B 1 153 ? -5.578 -18.047 1.788 1 97.44 153 GLY B CA 1
ATOM 3269 C C . GLY B 1 153 ? -4.273 -17.516 2.361 1 97.44 153 GLY B C 1
ATOM 3270 O O . GLY B 1 153 ? -3.236 -18.172 2.26 1 97.44 153 GLY B O 1
ATOM 3271 N N . CYS B 1 154 ? -4.387 -16.375 2.992 1 97.25 154 CYS B N 1
ATOM 3272 C CA . CYS B 1 154 ? -3.184 -15.742 3.521 1 97.25 154 CYS B CA 1
ATOM 3273 C C . CYS B 1 154 ? -3.426 -15.188 4.922 1 97.25 154 CYS B C 1
ATOM 3275 O O . CYS B 1 154 ? -4.188 -14.234 5.09 1 97.25 154 CYS B O 1
ATOM 3277 N N . PHE B 1 155 ? -2.781 -15.797 5.867 1 98.44 155 PHE B N 1
ATOM 3278 C CA . PHE B 1 155 ? -2.674 -15.18 7.18 1 98.44 155 PHE B CA 1
ATOM 3279 C C . PHE B 1 155 ? -1.496 -14.211 7.23 1 98.44 155 PHE B C 1
ATOM 3281 O O . PHE B 1 155 ? -0.391 -14.547 6.801 1 98.44 155 PHE B O 1
ATOM 3288 N N . VAL B 1 156 ? -1.782 -13.031 7.805 1 96.88 156 VAL B N 1
ATOM 3289 C CA . VAL B 1 156 ? -0.732 -12.016 7.762 1 96.88 156 VAL B CA 1
ATOM 3290 C C . VAL B 1 156 ? -0.525 -11.422 9.148 1 96.88 156 VAL B C 1
ATOM 3292 O O . VAL B 1 156 ? -1.397 -11.539 10.016 1 96.88 156 VAL B O 1
ATOM 3295 N N . GLY B 1 157 ? 0.666 -10.852 9.398 1 94.62 157 GLY B N 1
ATOM 3296 C CA . GLY B 1 157 ? 1.005 -10.219 10.672 1 94.62 157 GLY B CA 1
ATOM 3297 C C . GLY B 1 157 ? 2.5 -10.133 10.914 1 94.62 157 GLY B C 1
ATOM 3298 O O . GLY B 1 157 ? 3.297 -10.516 10.047 1 94.62 157 GLY B O 1
ATOM 3299 N N . ASP B 1 158 ? 2.883 -9.547 12.008 1 93.62 158 ASP B N 1
ATOM 3300 C CA . ASP B 1 158 ? 4.305 -9.492 12.328 1 93.62 158 ASP B CA 1
ATOM 3301 C C . ASP B 1 158 ? 4.875 -10.891 12.547 1 93.62 158 ASP B C 1
ATOM 3303 O O . ASP B 1 158 ? 4.121 -11.852 12.727 1 93.62 158 ASP B O 1
ATOM 3307 N N . LYS B 1 159 ? 6.156 -10.984 12.5 1 96.25 159 LYS B N 1
ATOM 3308 C CA . LYS B 1 159 ? 6.848 -12.266 12.562 1 96.25 159 LYS B CA 1
ATOM 3309 C C . LYS B 1 159 ? 6.496 -13.023 13.844 1 96.25 159 LYS B C 1
ATOM 3311 O O . LYS B 1 159 ? 6.23 -14.227 13.805 1 96.25 159 LYS B O 1
ATOM 3316 N N . ALA B 1 160 ? 6.523 -12.336 14.961 1 97.19 160 ALA B N 1
ATOM 3317 C CA . ALA B 1 160 ? 6.273 -12.977 16.25 1 97.19 160 ALA B CA 1
ATOM 3318 C C . ALA B 1 160 ? 4.871 -13.578 16.297 1 97.19 160 ALA B C 1
ATOM 3320 O O . ALA B 1 160 ? 4.688 -14.703 16.766 1 97.19 160 ALA B O 1
ATOM 3321 N N . LEU B 1 161 ? 3.914 -12.867 15.82 1 96.81 161 LEU B N 1
ATOM 3322 C CA . LEU B 1 161 ? 2.533 -13.344 15.781 1 96.81 161 LEU B CA 1
ATOM 3323 C C . LEU B 1 161 ? 2.416 -14.609 14.938 1 96.81 161 LEU B C 1
ATOM 3325 O O . LEU B 1 161 ? 1.833 -15.602 15.383 1 96.81 161 LEU B O 1
ATOM 3329 N N . LEU B 1 162 ? 2.975 -14.609 13.758 1 97.69 162 LEU B N 1
ATOM 3330 C CA . LEU B 1 162 ? 2.818 -15.734 12.852 1 97.69 162 LEU B CA 1
ATOM 3331 C C . LEU B 1 162 ? 3.627 -16.938 13.336 1 97.69 162 LEU B C 1
ATOM 3333 O O . LEU B 1 162 ? 3.223 -18.078 13.133 1 97.69 162 LEU B O 1
ATOM 3337 N N . ASP B 1 163 ? 4.777 -16.672 13.977 1 97.81 163 ASP B N 1
ATOM 3338 C CA . ASP B 1 163 ? 5.547 -17.766 14.562 1 97.81 163 ASP B CA 1
ATOM 3339 C C . ASP B 1 163 ? 4.719 -18.531 15.586 1 97.81 163 ASP B C 1
ATOM 3341 O O . ASP B 1 163 ? 4.785 -19.75 15.648 1 97.81 163 ASP B O 1
ATOM 3345 N N . GLN B 1 164 ? 4.016 -17.812 16.375 1 97.94 164 GLN B N 1
ATOM 3346 C CA . GLN B 1 164 ? 3.174 -18.422 17.406 1 97.94 164 GLN B CA 1
ATOM 3347 C C . GLN B 1 164 ? 1.952 -19.094 16.781 1 97.94 164 GLN B C 1
ATOM 3349 O O . GLN B 1 164 ? 1.5 -20.141 17.25 1 97.94 164 GLN B O 1
ATOM 3354 N N . PHE B 1 165 ? 1.452 -18.594 15.758 1 98.25 165 PHE B N 1
ATOM 3355 C CA . PHE B 1 165 ? 0.198 -19.016 15.141 1 98.25 165 PHE B CA 1
ATOM 3356 C C . PHE B 1 165 ? 0.418 -20.219 14.227 1 98.25 165 PHE B C 1
ATOM 3358 O O . PHE B 1 165 ? -0.453 -21.078 14.109 1 98.25 165 PHE B O 1
ATOM 3365 N N . GLU B 1 166 ? 1.514 -20.312 13.539 1 98.19 166 GLU B N 1
ATOM 3366 C CA . GLU B 1 166 ? 1.758 -21.297 12.484 1 98.19 166 GLU B CA 1
ATOM 3367 C C . GLU B 1 166 ? 1.567 -22.719 12.992 1 98.19 166 GLU B C 1
ATOM 3369 O O . GLU B 1 166 ? 0.885 -23.531 12.359 1 98.19 166 GLU B O 1
ATOM 3374 N N . PRO B 1 167 ? 2.119 -23.094 14.172 1 98.19 167 PRO B N 1
ATOM 3375 C CA . PRO B 1 167 ? 1.896 -24.453 14.641 1 98.19 167 PRO B CA 1
ATOM 3376 C C . PRO B 1 167 ? 0.418 -24.781 14.867 1 98.19 167 PRO B C 1
ATOM 3378 O O . PRO B 1 167 ? -0.017 -25.906 14.633 1 98.19 167 PRO B O 1
ATOM 3381 N N . ILE B 1 168 ? -0.312 -23.844 15.32 1 98.38 168 ILE B N 1
ATOM 3382 C CA . ILE B 1 168 ? -1.742 -24 15.555 1 98.38 168 ILE B CA 1
ATOM 3383 C C . ILE B 1 168 ? -2.463 -24.234 14.227 1 98.38 168 ILE B C 1
ATOM 3385 O O . ILE B 1 168 ? -3.305 -25.125 14.117 1 98.38 168 ILE B O 1
ATOM 3389 N N . LEU B 1 169 ? -2.133 -23.438 13.234 1 98.56 169 LEU B N 1
ATOM 3390 C CA . LEU B 1 169 ? -2.719 -23.562 11.898 1 98.56 169 LEU B CA 1
ATOM 3391 C C . LEU B 1 169 ? -2.424 -24.938 11.297 1 98.56 169 LEU B C 1
ATOM 3393 O O . LEU B 1 169 ? -3.322 -25.594 10.766 1 98.56 169 LEU B O 1
ATOM 3397 N N . ARG B 1 170 ? -1.18 -25.375 11.375 1 97.94 170 ARG B N 1
ATOM 3398 C CA . ARG B 1 170 ? -0.767 -26.641 10.797 1 97.94 170 ARG B CA 1
ATOM 3399 C C . ARG B 1 170 ? -1.469 -27.812 11.492 1 97.94 170 ARG B C 1
ATOM 3401 O O . ARG B 1 170 ? -1.814 -28.797 10.852 1 97.94 170 ARG B O 1
ATOM 3408 N N . ALA B 1 171 ? -1.632 -27.719 12.758 1 98.06 171 ALA B N 1
ATOM 3409 C CA . ALA B 1 171 ? -2.326 -28.766 13.5 1 98.06 171 ALA B CA 1
ATOM 3410 C C . ALA B 1 171 ? -3.764 -28.922 13.016 1 98.06 171 ALA B C 1
ATOM 3412 O O . ALA B 1 171 ? -4.273 -30.047 12.922 1 98.06 171 ALA B O 1
ATOM 3413 N N . LYS B 1 172 ? -4.336 -27.844 12.672 1 98 172 LYS B N 1
ATOM 3414 C CA . LYS B 1 172 ? -5.75 -27.875 12.32 1 98 172 LYS B CA 1
ATOM 3415 C C . LYS B 1 172 ? -5.938 -28.203 10.836 1 98 172 LYS B C 1
ATOM 3417 O O . LYS B 1 172 ? -6.852 -28.953 10.477 1 98 172 LYS B O 1
ATOM 3422 N N . PHE B 1 173 ? -5.098 -27.641 9.961 1 98.19 173 PHE B N 1
ATOM 3423 C CA . PHE B 1 173 ? -5.398 -27.672 8.539 1 98.19 173 PHE B CA 1
ATOM 3424 C C . PHE B 1 173 ? -4.293 -28.375 7.766 1 98.19 173 PHE B C 1
ATOM 3426 O O . PHE B 1 173 ? -4.395 -28.562 6.551 1 98.19 173 PHE B O 1
ATOM 3433 N N . GLY B 1 174 ? -3.221 -28.797 8.391 1 96.38 174 GLY B N 1
ATOM 3434 C CA . GLY B 1 174 ? -2.031 -29.297 7.73 1 96.38 174 GLY B CA 1
ATOM 3435 C C . GLY B 1 174 ? -2.295 -30.547 6.906 1 96.38 174 GLY B C 1
ATOM 3436 O O . GLY B 1 174 ? -1.54 -30.859 5.984 1 96.38 174 GLY B O 1
ATOM 3437 N N . GLN B 1 175 ? -3.34 -31.297 7.168 1 95.88 175 GLN B N 1
ATOM 3438 C CA . GLN B 1 175 ? -3.678 -32.5 6.422 1 95.88 175 GLN B CA 1
ATOM 3439 C C . GLN B 1 175 ? -4.504 -32.156 5.18 1 95.88 175 GLN B C 1
ATOM 3441 O O . GLN B 1 175 ? -4.551 -32.938 4.23 1 95.88 175 GLN B O 1
ATOM 3446 N N . ASP B 1 176 ? -5.117 -31.047 5.18 1 97.31 176 ASP B N 1
ATOM 3447 C CA . ASP B 1 176 ? -6.086 -30.703 4.141 1 97.31 176 ASP B CA 1
ATOM 3448 C C . ASP B 1 176 ? -5.512 -29.656 3.18 1 97.31 176 ASP B C 1
ATOM 3450 O O . ASP B 1 176 ? -6.02 -29.484 2.07 1 97.31 176 ASP B O 1
ATOM 3454 N N . LEU B 1 177 ? -4.469 -28.969 3.625 1 97.69 177 LEU B N 1
ATOM 3455 C CA . LEU B 1 177 ? -3.934 -27.844 2.85 1 97.69 177 LEU B CA 1
ATOM 3456 C C . LEU B 1 177 ? -2.412 -27.906 2.797 1 97.69 177 LEU B C 1
ATOM 3458 O O . LEU B 1 177 ? -1.775 -28.484 3.678 1 97.69 177 LEU B O 1
ATOM 3462 N N . TYR B 1 178 ? -1.837 -27.344 1.733 1 94.62 17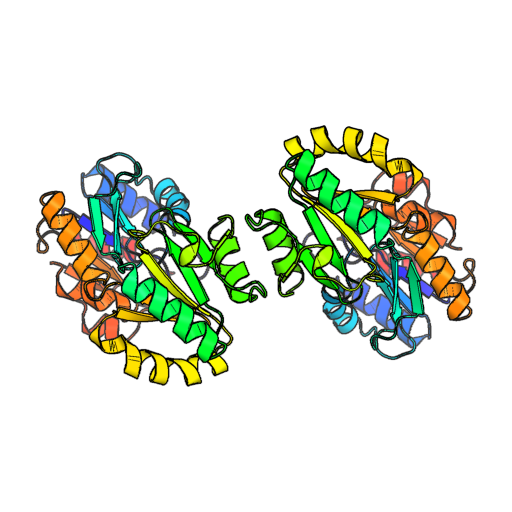8 TYR B N 1
ATOM 3463 C CA . TYR B 1 178 ? -0.418 -27.016 1.673 1 94.62 178 TYR B CA 1
ATOM 3464 C C . TYR B 1 178 ? -0.146 -25.656 2.322 1 94.62 178 TYR B C 1
ATOM 3466 O O . TYR B 1 178 ? -0.604 -24.625 1.833 1 94.62 178 TYR B O 1
ATOM 3474 N N . ILE B 1 179 ? 0.529 -25.688 3.471 1 95.06 179 ILE B N 1
ATOM 3475 C CA . ILE B 1 179 ? 0.782 -24.469 4.227 1 95.06 179 ILE B CA 1
ATOM 3476 C C . ILE B 1 179 ? 2.238 -24.047 4.051 1 95.06 179 ILE B C 1
ATOM 3478 O O . ILE B 1 179 ? 3.154 -24.828 4.324 1 95.06 179 ILE B O 1
ATOM 3482 N N . VAL B 1 180 ? 2.404 -22.797 3.59 1 91.25 180 VAL B N 1
ATOM 3483 C CA . VAL B 1 180 ? 3.74 -22.297 3.277 1 91.25 180 VAL B CA 1
ATOM 3484 C C . VAL B 1 180 ? 3.967 -20.953 3.965 1 91.25 180 VAL B C 1
ATOM 3486 O O . VAL B 1 180 ? 3.115 -20.062 3.896 1 91.25 180 VAL B O 1
ATOM 3489 N N . ARG B 1 181 ? 5.062 -20.844 4.66 1 91.5 181 ARG B N 1
ATOM 3490 C CA . ARG B 1 181 ? 5.527 -19.547 5.141 1 91.5 181 ARG B CA 1
ATOM 3491 C C . ARG B 1 181 ? 6.277 -18.797 4.047 1 91.5 181 ARG B C 1
ATOM 3493 O O . ARG B 1 181 ? 7.477 -19 3.855 1 91.5 181 ARG B O 1
ATOM 3500 N N . ALA B 1 182 ? 5.633 -17.906 3.361 1 86.38 182 ALA B N 1
ATOM 3501 C CA . ALA B 1 182 ? 6.23 -17.219 2.221 1 86.38 182 ALA B CA 1
ATOM 3502 C C . ALA B 1 182 ? 7.316 -16.25 2.674 1 86.38 182 ALA B C 1
ATOM 3504 O O . ALA B 1 182 ? 8.328 -16.078 1.988 1 86.38 182 ALA B O 1
ATOM 3505 N N . ASP B 1 183 ? 7.145 -15.555 3.729 1 86.56 183 ASP B N 1
ATOM 3506 C CA . ASP B 1 183 ? 8.133 -14.727 4.406 1 86.56 183 ASP B CA 1
ATOM 3507 C C . ASP B 1 183 ? 7.742 -14.477 5.859 1 86.56 183 ASP B C 1
ATOM 3509 O O . ASP B 1 183 ? 6.883 -15.164 6.402 1 86.56 183 ASP B O 1
ATOM 3513 N N . ASP B 1 184 ? 8.352 -13.539 6.492 1 92.75 184 ASP B N 1
ATOM 3514 C CA . ASP B 1 184 ? 8.156 -13.305 7.918 1 92.75 184 ASP B CA 1
ATOM 3515 C C . ASP B 1 184 ? 6.723 -12.852 8.203 1 92.75 184 ASP B C 1
ATOM 3517 O O . ASP B 1 184 ? 6.242 -12.969 9.336 1 92.75 184 ASP B O 1
ATOM 3521 N N . HIS B 1 185 ? 5.98 -12.398 7.211 1 94.81 185 HIS B N 1
ATOM 3522 C CA . HIS B 1 185 ? 4.723 -11.711 7.488 1 94.81 185 HIS B CA 1
ATOM 3523 C C . HIS B 1 185 ? 3.562 -12.383 6.758 1 94.81 185 HIS B C 1
ATOM 3525 O O . HIS B 1 185 ? 2.416 -11.938 6.867 1 94.81 185 HIS B O 1
ATOM 3531 N N . PHE B 1 186 ? 3.859 -13.508 6.086 1 94.25 186 PHE B N 1
ATOM 3532 C CA . PHE B 1 186 ? 2.834 -14.141 5.266 1 94.25 186 PHE B CA 1
ATOM 3533 C C . PHE B 1 186 ? 2.85 -15.656 5.457 1 94.25 186 PHE B C 1
ATOM 3535 O O . PHE B 1 186 ? 3.861 -16.312 5.199 1 94.25 186 PHE B O 1
ATOM 3542 N N . LEU B 1 187 ? 1.785 -16.172 5.895 1 96.69 187 LEU B N 1
ATOM 3543 C CA . LEU B 1 187 ? 1.518 -17.609 6.035 1 96.69 187 LEU B CA 1
ATOM 3544 C C . LEU B 1 187 ? 0.361 -18.031 5.141 1 96.69 187 LEU B C 1
ATOM 3546 O O . LEU B 1 187 ? -0.788 -17.656 5.375 1 96.69 187 LEU B O 1
ATOM 3550 N N . GLU B 1 188 ? 0.701 -18.875 4.168 1 96.44 188 GLU B N 1
ATOM 3551 C CA . GLU B 1 188 ? -0.241 -19.094 3.074 1 96.44 188 GLU B CA 1
ATOM 3552 C C . GLU B 1 188 ? -0.789 -20.516 3.1 1 96.44 188 GLU B C 1
ATOM 3554 O O . GLU B 1 188 ? -0.093 -21.453 3.508 1 96.44 188 GLU B O 1
ATOM 3559 N N . CYS B 1 189 ? -2.016 -20.641 2.719 1 98 189 CYS B N 1
ATOM 3560 C CA . CYS B 1 189 ? -2.723 -21.922 2.619 1 98 189 CYS B CA 1
ATOM 3561 C C . CYS B 1 189 ? -3.18 -22.172 1.188 1 98 189 CYS B C 1
ATOM 3563 O O . CYS B 1 189 ? -3.98 -21.422 0.641 1 98 189 CYS B O 1
ATOM 3565 N N . LEU B 1 190 ? -2.721 -23.219 0.642 1 97.88 190 LEU B N 1
ATOM 3566 C CA . LEU B 1 190 ? -3.057 -23.578 -0.73 1 97.88 190 LEU B CA 1
ATOM 3567 C C . LEU B 1 190 ? -3.594 -25 -0.799 1 97.88 190 LEU B C 1
ATOM 3569 O O . LEU B 1 190 ? -3.549 -25.734 0.191 1 97.88 190 LEU B O 1
ATOM 3573 N N . HIS B 1 191 ? -4.145 -25.344 -2.006 1 98.12 191 HIS B N 1
ATOM 3574 C CA . HIS B 1 191 ? -4.574 -26.719 -2.24 1 98.12 191 HIS B CA 1
ATOM 3575 C C . HIS B 1 191 ? -3.449 -27.703 -1.954 1 98.12 191 HIS B C 1
ATOM 3577 O O . HIS B 1 191 ? -2.285 -27.438 -2.254 1 98.12 191 HIS B O 1
ATOM 3583 N N . PRO B 1 192 ? -3.762 -28.844 -1.409 1 95.94 192 PRO B N 1
ATOM 3584 C CA . PRO B 1 192 ? -2.711 -29.766 -0.99 1 95.94 192 PRO B CA 1
ATOM 3585 C C . PRO B 1 192 ? -1.865 -30.266 -2.158 1 95.94 192 PRO B C 1
ATOM 3587 O O . PRO B 1 192 ? -0.718 -30.688 -1.965 1 95.94 192 PRO B O 1
ATOM 3590 N N . ASN B 1 193 ? -2.336 -30.219 -3.297 1 95.56 193 ASN B N 1
ATOM 3591 C CA . ASN B 1 193 ? -1.606 -30.688 -4.473 1 95.56 193 ASN B CA 1
ATOM 3592 C C . ASN B 1 193 ? -0.639 -29.625 -4.988 1 95.56 193 ASN B C 1
ATOM 3594 O O . ASN B 1 193 ? 0.165 -29.891 -5.883 1 95.56 193 ASN B O 1
ATOM 3598 N N . VAL B 1 194 ? -0.725 -28.5 -4.371 1 96.38 194 VAL B N 1
ATOM 3599 C CA . VAL B 1 194 ? -0.011 -27.359 -4.941 1 96.38 194 VAL B CA 1
ATOM 3600 C C . VAL B 1 194 ? 1.438 -27.359 -4.465 1 96.38 194 VAL B C 1
ATOM 3602 O O . VAL B 1 194 ? 1.705 -27.531 -3.271 1 96.38 194 VAL B O 1
ATOM 3605 N N . ASN B 1 195 ? 2.33 -27.234 -5.309 1 94.12 195 ASN B N 1
ATOM 3606 C CA . ASN B 1 195 ? 3.719 -26.812 -5.223 1 94.12 195 ASN B CA 1
ATOM 3607 C C . ASN B 1 195 ? 4.293 -26.484 -6.602 1 94.12 195 ASN B C 1
ATOM 3609 O O . ASN B 1 195 ? 3.662 -26.766 -7.621 1 94.12 195 ASN B O 1
ATOM 3613 N N . LYS B 1 196 ? 5.43 -25.891 -6.586 1 96.25 196 LYS B N 1
ATOM 3614 C CA . LYS B 1 196 ? 5.977 -25.469 -7.871 1 96.25 196 LYS B CA 1
ATOM 3615 C C . LYS B 1 196 ? 6.188 -26.656 -8.805 1 96.25 196 LYS B C 1
ATOM 3617 O O . LYS B 1 196 ? 5.902 -26.578 -10 1 96.25 196 LYS B O 1
ATOM 3622 N N . GLY B 1 197 ? 6.637 -27.797 -8.297 1 97.31 197 GLY B N 1
ATOM 3623 C CA . GLY B 1 197 ? 6.887 -28.984 -9.078 1 97.31 197 GLY B CA 1
ATOM 3624 C C . GLY B 1 197 ? 5.629 -29.578 -9.695 1 97.31 197 GLY B C 1
ATOM 3625 O O . GLY B 1 197 ? 5.594 -29.859 -10.898 1 97.31 197 GLY B O 1
ATOM 3626 N N . SER B 1 198 ? 4.617 -29.781 -8.898 1 97.25 198 SER B N 1
ATOM 3627 C CA . SER B 1 198 ? 3.371 -30.344 -9.406 1 97.25 198 SER B CA 1
ATOM 3628 C C . SER B 1 198 ? 2.752 -29.453 -10.477 1 97.25 198 SER B C 1
ATOM 3630 O O . SER B 1 198 ? 2.242 -29.938 -11.484 1 97.25 198 SER B O 1
ATOM 3632 N N . GLY B 1 199 ? 2.777 -28.109 -10.242 1 97.75 199 GLY B N 1
ATOM 3633 C CA . GLY B 1 199 ? 2.293 -27.172 -11.25 1 97.75 199 GLY B CA 1
ATOM 3634 C C . GLY B 1 199 ? 3.031 -27.281 -12.57 1 97.75 199 GLY B C 1
ATOM 3635 O O . GLY B 1 199 ? 2.408 -27.328 -13.633 1 97.75 199 GLY B O 1
ATOM 3636 N N . LEU B 1 200 ? 4.344 -27.375 -12.461 1 98.31 200 LEU B N 1
ATOM 3637 C CA . LEU B 1 200 ? 5.18 -27.5 -13.648 1 98.31 200 LEU B CA 1
ATOM 3638 C C . LEU B 1 200 ? 4.898 -28.812 -14.383 1 98.31 200 LEU B C 1
ATOM 3640 O O . LEU B 1 200 ? 4.793 -28.828 -15.609 1 98.31 200 LEU B O 1
ATOM 3644 N N . LYS B 1 201 ? 4.773 -29.844 -13.648 1 98.5 201 LYS B N 1
ATOM 3645 C CA . LYS B 1 201 ? 4.48 -31.156 -14.227 1 98.5 201 LYS B CA 1
ATOM 3646 C C . LYS B 1 201 ? 3.133 -31.156 -14.945 1 98.5 201 LYS B C 1
ATOM 3648 O O . LYS B 1 201 ? 3.021 -31.641 -16.062 1 98.5 201 LYS B O 1
ATOM 3653 N N . GLU B 1 202 ? 2.139 -30.625 -14.312 1 98.25 202 GLU B N 1
ATOM 3654 C CA . GLU B 1 202 ? 0.811 -30.547 -14.914 1 98.25 202 GLU B CA 1
ATOM 3655 C C . GLU B 1 202 ? 0.835 -29.719 -16.203 1 98.25 202 GLU B C 1
ATOM 3657 O O . GLU B 1 202 ? 0.218 -30.094 -17.203 1 98.25 202 GLU B O 1
ATOM 3662 N N . LEU B 1 203 ? 1.535 -28.625 -16.125 1 98.38 203 LEU B N 1
ATOM 3663 C CA . LEU B 1 203 ? 1.67 -27.797 -17.312 1 98.38 203 LEU B CA 1
ATOM 3664 C C . LEU B 1 203 ? 2.346 -28.578 -18.438 1 98.38 203 LEU B C 1
ATOM 3666 O O . LEU B 1 203 ? 1.87 -28.562 -19.578 1 98.38 203 LEU B O 1
ATOM 3670 N N . GLY B 1 204 ? 3.445 -29.203 -18.109 1 98.44 204 GLY B N 1
ATOM 3671 C CA . GLY B 1 204 ? 4.141 -30.016 -19.094 1 98.44 204 GLY B CA 1
ATOM 3672 C C . GLY B 1 204 ? 3.238 -31.016 -19.797 1 98.44 204 GLY B C 1
ATOM 3673 O O . GLY B 1 204 ? 3.27 -31.141 -21.016 1 98.44 204 GLY B O 1
ATOM 3674 N N . LYS B 1 205 ? 2.443 -31.703 -19.016 1 98.12 205 LYS B N 1
ATOM 3675 C CA . LYS B 1 205 ? 1.496 -32.688 -19.562 1 98.12 205 LYS B CA 1
ATOM 3676 C C . LYS B 1 205 ? 0.532 -32 -20.531 1 98.12 205 LYS B C 1
ATOM 3678 O O . LYS B 1 205 ? 0.229 -32.562 -21.594 1 98.12 205 LYS B O 1
ATOM 3683 N N . LYS B 1 206 ? 0.081 -30.875 -20.25 1 97.69 206 LYS B N 1
ATOM 3684 C CA . LYS B 1 206 ? -0.88 -30.141 -21.062 1 97.69 206 LYS B CA 1
ATOM 3685 C C . LYS B 1 206 ? -0.256 -29.703 -22.391 1 97.69 206 LYS B C 1
ATOM 3687 O O . LYS B 1 206 ? -0.937 -29.656 -23.422 1 97.69 206 LYS B O 1
ATOM 3692 N N . ILE B 1 207 ? 1.03 -29.422 -22.359 1 97.69 207 ILE B N 1
ATOM 3693 C CA . ILE B 1 207 ? 1.604 -28.797 -23.547 1 97.69 207 ILE B CA 1
ATOM 3694 C C . ILE B 1 207 ? 2.516 -29.797 -24.25 1 97.69 207 ILE B C 1
ATOM 3696 O O . ILE B 1 207 ? 3.139 -29.453 -25.266 1 97.69 207 ILE B O 1
ATOM 3700 N N . GLY B 1 208 ? 2.654 -30.969 -23.688 1 97.81 208 GLY B N 1
ATOM 3701 C CA . GLY B 1 208 ? 3.373 -32.031 -24.359 1 97.81 208 GLY B CA 1
ATOM 3702 C C . GLY B 1 208 ? 4.875 -31.969 -24.141 1 97.81 208 GLY B C 1
ATOM 3703 O O . GLY B 1 208 ? 5.648 -32.281 -25.047 1 97.81 208 GLY B O 1
ATOM 3704 N N . VAL B 1 209 ? 5.324 -31.531 -23.016 1 98.38 209 VAL B N 1
ATOM 3705 C CA . VAL B 1 209 ? 6.738 -31.516 -22.656 1 98.38 209 VAL B CA 1
ATOM 3706 C C . VAL B 1 209 ? 6.984 -32.438 -21.469 1 98.38 209 VAL B C 1
ATOM 3708 O O . VAL B 1 209 ? 6.391 -32.25 -20.391 1 98.38 209 VAL B O 1
ATOM 3711 N N . SER B 1 210 ? 7.789 -33.406 -21.609 1 98.12 210 SER B N 1
ATOM 3712 C CA . SER B 1 210 ? 8.086 -34.344 -20.531 1 98.12 210 SER B CA 1
ATOM 3713 C C . SER B 1 210 ? 9.07 -33.75 -19.531 1 98.12 210 SER B C 1
ATOM 3715 O O . SER B 1 210 ? 9.836 -32.844 -19.875 1 98.12 210 SER B O 1
ATOM 3717 N N . THR B 1 211 ? 9.094 -34.25 -18.359 1 97.94 211 THR B N 1
ATOM 3718 C CA . THR B 1 211 ? 9.906 -33.688 -17.281 1 97.94 211 THR B CA 1
ATOM 3719 C C . THR B 1 211 ? 11.391 -33.844 -17.594 1 97.94 211 THR B C 1
ATOM 3721 O O . THR B 1 211 ? 12.203 -33 -17.219 1 97.94 211 THR B O 1
ATOM 3724 N N . ASP B 1 212 ? 11.734 -34.906 -18.312 1 97.88 212 ASP B N 1
ATOM 3725 C CA . ASP B 1 212 ? 13.133 -35.125 -18.672 1 97.88 212 ASP B CA 1
ATOM 3726 C C . ASP B 1 212 ? 13.617 -34.094 -19.672 1 97.88 212 ASP B C 1
ATOM 3728 O O . ASP B 1 212 ? 14.828 -33.906 -19.859 1 97.88 212 ASP B O 1
ATOM 3732 N N . GLU B 1 213 ? 12.703 -33.375 -20.25 1 98.56 213 GLU B N 1
ATOM 3733 C CA . GLU B 1 213 ? 13.031 -32.344 -21.219 1 98.56 213 GLU B CA 1
ATOM 3734 C C . GLU B 1 213 ? 13.023 -30.953 -20.562 1 98.56 213 GLU B C 1
ATOM 3736 O O . GLU B 1 213 ? 13.172 -29.938 -21.25 1 98.56 213 GLU B O 1
ATOM 3741 N N . MET B 1 214 ? 12.891 -30.906 -19.25 1 98.75 214 MET B N 1
ATOM 3742 C CA . MET B 1 214 ? 12.797 -29.641 -18.531 1 98.75 214 MET B CA 1
ATOM 3743 C C . MET B 1 214 ? 14.07 -29.359 -17.75 1 98.75 214 MET B C 1
ATOM 3745 O O . MET B 1 214 ? 14.703 -30.281 -17.234 1 98.75 214 MET B O 1
ATOM 3749 N N . MET B 1 215 ? 14.414 -28.109 -17.688 1 98.81 215 MET B N 1
ATOM 3750 C CA . MET B 1 215 ? 15.445 -27.562 -16.812 1 98.81 215 MET B CA 1
ATOM 3751 C C . MET B 1 215 ? 14.852 -26.547 -15.836 1 98.81 215 MET B C 1
ATOM 3753 O O . MET B 1 215 ? 14 -25.75 -16.219 1 98.81 215 MET B O 1
ATOM 3757 N N . ALA B 1 216 ? 15.211 -26.625 -14.586 1 98.88 216 ALA B N 1
ATOM 3758 C CA . ALA B 1 216 ? 14.656 -25.719 -13.586 1 98.88 216 ALA B CA 1
ATOM 3759 C C . ALA B 1 216 ? 15.766 -25 -12.812 1 98.88 216 ALA B C 1
ATOM 3761 O O . ALA B 1 216 ? 16.812 -25.594 -12.531 1 98.88 216 ALA B O 1
ATOM 3762 N N . PHE B 1 217 ? 15.555 -23.766 -12.547 1 98.88 217 PHE B N 1
ATOM 3763 C CA . PHE B 1 217 ? 16.422 -22.938 -11.719 1 98.88 217 PHE B CA 1
ATOM 3764 C C . PHE B 1 217 ? 15.719 -22.516 -10.438 1 98.88 217 PHE B C 1
ATOM 3766 O O . PHE B 1 217 ? 14.555 -22.109 -10.477 1 98.88 217 PHE B O 1
ATOM 3773 N N . GLY B 1 218 ? 16.359 -22.609 -9.312 1 98.44 218 GLY B N 1
ATOM 3774 C CA . GLY B 1 218 ? 15.812 -22.172 -8.039 1 98.44 218 GLY B CA 1
ATOM 3775 C C . GLY B 1 218 ? 16.875 -21.953 -6.977 1 98.44 218 GLY B C 1
ATOM 3776 O O . GLY B 1 218 ? 18.047 -22.219 -7.203 1 98.44 218 GLY B O 1
ATOM 3777 N N . ASP B 1 219 ? 16.438 -21.359 -5.82 1 97.62 219 ASP B N 1
ATOM 3778 C CA . ASP B 1 219 ? 17.438 -21.031 -4.805 1 97.62 219 ASP B CA 1
ATOM 3779 C C . ASP B 1 219 ? 16.984 -21.5 -3.422 1 97.62 219 ASP B C 1
ATOM 3781 O O . ASP B 1 219 ? 17.781 -21.562 -2.49 1 97.62 219 ASP B O 1
ATOM 3785 N N . GLU B 1 220 ? 15.703 -21.781 -3.301 1 94.12 220 GLU B N 1
ATOM 3786 C CA . GLU B 1 220 ? 15.219 -22.047 -1.949 1 94.12 220 GLU B CA 1
ATOM 3787 C C . GLU B 1 220 ? 14.445 -23.359 -1.888 1 94.12 220 GLU B C 1
ATOM 3789 O O . GLU B 1 220 ? 14.289 -24.031 -2.904 1 94.12 220 GLU B O 1
ATOM 3794 N N . ARG B 1 221 ? 13.953 -23.703 -0.678 1 90.81 221 ARG B N 1
ATOM 3795 C CA . ARG B 1 221 ? 13.297 -24.969 -0.366 1 90.81 221 ARG B CA 1
ATOM 3796 C C . ARG B 1 221 ? 12.07 -25.188 -1.241 1 90.81 221 ARG B C 1
ATOM 3798 O O . ARG B 1 221 ? 11.781 -26.312 -1.658 1 90.81 221 ARG B O 1
ATOM 3805 N N . ASN B 1 222 ? 11.32 -24.156 -1.548 1 90 222 ASN B N 1
ATOM 3806 C CA . ASN B 1 222 ? 10.086 -24.297 -2.32 1 90 222 ASN B CA 1
ATOM 3807 C C . ASN B 1 222 ? 10.383 -24.625 -3.781 1 90 222 ASN B C 1
ATOM 3809 O O . ASN B 1 222 ? 9.477 -24.984 -4.535 1 90 222 ASN B O 1
ATOM 3813 N N . ASP B 1 223 ? 11.633 -24.625 -4.129 1 96.19 223 ASP B N 1
ATOM 3814 C CA . ASP B 1 223 ? 12.016 -24.953 -5.496 1 96.19 223 ASP B CA 1
ATOM 3815 C C . ASP B 1 223 ? 12.352 -26.438 -5.617 1 96.19 223 ASP B C 1
ATOM 3817 O O . ASP B 1 223 ? 12.438 -26.984 -6.727 1 96.19 223 ASP B O 1
ATOM 3821 N N . ILE B 1 224 ? 12.555 -27.094 -4.543 1 96.88 224 ILE B N 1
ATOM 3822 C CA . ILE B 1 224 ? 13.008 -28.484 -4.543 1 96.88 224 ILE B CA 1
ATOM 3823 C C . ILE B 1 224 ? 11.969 -29.359 -5.246 1 96.88 224 ILE B C 1
ATOM 3825 O O . ILE B 1 224 ? 12.328 -30.312 -5.945 1 96.88 224 ILE B O 1
ATOM 3829 N N . SER B 1 225 ? 10.742 -28.984 -5.109 1 96.31 225 SER B N 1
ATOM 3830 C CA . SER B 1 225 ? 9.703 -29.766 -5.785 1 96.31 225 SER B CA 1
ATOM 3831 C C . SER B 1 225 ? 9.875 -29.719 -7.297 1 96.31 225 SER B C 1
ATOM 3833 O O . SER B 1 225 ? 9.531 -30.672 -8 1 96.31 225 SER B O 1
ATOM 3835 N N . MET B 1 226 ? 10.352 -28.641 -7.828 1 97.75 226 MET B N 1
ATOM 3836 C CA . MET B 1 226 ? 10.672 -28.562 -9.25 1 97.75 226 MET B CA 1
ATOM 3837 C C . MET B 1 226 ? 11.898 -29.406 -9.578 1 97.75 226 MET B C 1
ATOM 3839 O O . MET B 1 226 ? 11.906 -30.156 -10.562 1 97.75 226 MET B O 1
ATOM 3843 N N . PHE B 1 227 ? 12.922 -29.344 -8.688 1 98.44 227 PHE B N 1
ATOM 3844 C CA . PHE B 1 227 ? 14.172 -30.062 -8.891 1 98.44 227 PHE B CA 1
ATOM 3845 C C . PHE B 1 227 ? 13.93 -31.578 -8.961 1 98.44 227 PHE B C 1
ATOM 3847 O O . PHE B 1 227 ? 14.531 -32.281 -9.773 1 98.44 227 PHE B O 1
ATOM 3854 N N . ASP B 1 228 ? 13.008 -31.984 -8.25 1 97.81 228 ASP B N 1
ATOM 3855 C CA . ASP B 1 228 ? 12.766 -33.406 -8.094 1 97.81 228 ASP B CA 1
ATOM 3856 C C . ASP B 1 228 ? 12.133 -34 -9.352 1 97.81 228 ASP B C 1
ATOM 3858 O O . ASP B 1 228 ? 12.156 -35.219 -9.555 1 97.81 228 ASP B O 1
ATOM 3862 N N . ILE B 1 229 ? 11.656 -33.219 -10.188 1 97.5 229 ILE B N 1
ATOM 3863 C CA . ILE B 1 229 ? 10.883 -33.812 -11.266 1 97.5 229 ILE B CA 1
ATOM 3864 C C . ILE B 1 229 ? 11.539 -33.5 -12.609 1 97.5 229 ILE B C 1
ATOM 3866 O O . ILE B 1 229 ? 11.305 -34.219 -13.602 1 97.5 229 ILE B O 1
ATOM 3870 N N . VAL B 1 230 ? 12.391 -32.531 -12.727 1 98.56 230 VAL B N 1
ATOM 3871 C CA . VAL B 1 230 ? 12.898 -32.094 -14.023 1 98.56 230 VAL B CA 1
ATOM 3872 C C . VAL B 1 230 ? 14.125 -32.938 -14.391 1 98.56 230 VAL B C 1
ATOM 3874 O O . VAL B 1 230 ? 14.742 -33.562 -13.531 1 98.56 230 VAL B O 1
ATOM 3877 N N . GLY B 1 231 ? 14.453 -32.906 -15.656 1 98.31 231 GLY B N 1
ATOM 3878 C CA . GLY B 1 231 ? 15.633 -33.594 -16.141 1 98.31 231 GLY B CA 1
ATOM 3879 C C . GLY B 1 231 ? 16.938 -32.938 -15.695 1 98.31 231 GLY B C 1
ATOM 3880 O O . GLY B 1 231 ? 17.953 -33.625 -15.531 1 98.31 231 GLY B O 1
ATOM 3881 N N . THR B 1 232 ? 16.984 -31.656 -15.539 1 98.56 232 THR B N 1
ATOM 3882 C CA . THR B 1 232 ? 18.156 -30.922 -15.086 1 98.56 232 THR B CA 1
ATOM 3883 C C . THR B 1 232 ? 17.766 -29.859 -14.062 1 98.56 232 THR B C 1
ATOM 3885 O O . THR B 1 232 ? 17.047 -28.922 -14.383 1 98.56 232 THR B O 1
ATOM 3888 N N . ALA B 1 233 ? 18.234 -30.047 -12.875 1 98.81 233 ALA B N 1
ATOM 3889 C CA . ALA B 1 233 ? 17.969 -29.094 -11.789 1 98.81 233 ALA B CA 1
ATOM 3890 C C . ALA B 1 233 ? 19.203 -28.25 -11.492 1 98.81 233 ALA B C 1
ATOM 3892 O O . ALA B 1 233 ? 20.281 -28.781 -11.25 1 98.81 233 ALA B O 1
ATOM 3893 N N . VAL B 1 234 ? 19.047 -26.938 -11.508 1 98.88 234 VAL B N 1
ATOM 3894 C CA . VAL B 1 234 ? 20.156 -26.031 -11.281 1 98.88 234 VAL B CA 1
ATOM 3895 C C . VAL B 1 234 ? 19.875 -25.156 -10.055 1 98.88 234 VAL B C 1
ATOM 3897 O O . VAL B 1 234 ? 18.875 -24.422 -10.031 1 98.88 234 VAL B O 1
ATOM 3900 N N . ALA B 1 235 ? 20.688 -25.156 -9.062 1 98.88 235 ALA B N 1
ATOM 3901 C CA . ALA B 1 235 ? 20.594 -24.266 -7.902 1 98.88 235 ALA B CA 1
ATOM 3902 C C . ALA B 1 235 ? 21.484 -23.047 -8.078 1 98.88 235 ALA B C 1
ATOM 3904 O O . ALA B 1 235 ? 22.609 -23.141 -8.555 1 98.88 235 ALA B O 1
ATOM 3905 N N . MET B 1 236 ? 20.938 -21.969 -7.66 1 98.81 236 MET B N 1
ATOM 3906 C CA . MET B 1 236 ? 21.703 -20.734 -7.711 1 98.81 236 MET B CA 1
ATOM 3907 C C . MET B 1 236 ? 22.812 -20.719 -6.648 1 98.81 236 MET B C 1
ATOM 3909 O O . MET B 1 236 ? 22.625 -21.25 -5.555 1 98.81 236 MET B O 1
ATOM 3913 N N . GLY B 1 237 ? 23.891 -20.047 -6.992 1 98.69 237 GLY B N 1
ATOM 3914 C CA . GLY B 1 237 ? 25 -19.938 -6.051 1 98.69 237 GLY B CA 1
ATOM 3915 C C . GLY B 1 237 ? 24.594 -19.297 -4.734 1 98.69 237 GLY B C 1
ATOM 3916 O O . GLY B 1 237 ? 25.141 -19.641 -3.684 1 98.69 237 GLY B O 1
ATOM 3917 N N . ASN B 1 238 ? 23.688 -18.438 -4.805 1 98.44 238 ASN B N 1
ATOM 3918 C CA . ASN B 1 238 ? 23.188 -17.766 -3.605 1 98.44 238 ASN B CA 1
ATOM 3919 C C . ASN B 1 238 ? 22.125 -18.594 -2.896 1 98.44 238 ASN B C 1
ATOM 3921 O O . ASN B 1 238 ? 21.578 -18.156 -1.88 1 98.44 238 ASN B O 1
ATOM 3925 N N . GLY B 1 239 ? 21.797 -19.719 -3.354 1 97.44 239 GLY B N 1
ATOM 3926 C CA . GLY B 1 239 ? 20.688 -20.516 -2.811 1 97.44 239 GLY B CA 1
ATOM 3927 C C . GLY B 1 239 ? 21.047 -21.203 -1.509 1 97.44 239 GLY B C 1
ATOM 3928 O O . GLY B 1 239 ? 22.203 -21.203 -1.096 1 97.44 239 GLY B O 1
ATOM 3929 N N . SER B 1 240 ? 20.078 -21.719 -0.895 1 96.81 240 SER B N 1
ATOM 3930 C CA . SER B 1 240 ? 20.266 -22.453 0.349 1 96.81 240 SER B CA 1
ATOM 3931 C C . SER B 1 240 ? 21 -23.766 0.105 1 96.81 240 SER B C 1
ATOM 3933 O O . SER B 1 240 ? 20.984 -24.297 -1.007 1 96.81 240 SER B O 1
ATOM 3935 N N . GLN B 1 241 ? 21.625 -24.234 1.158 1 97.88 241 GLN B N 1
ATOM 3936 C CA . GLN B 1 241 ? 22.297 -25.516 1.054 1 97.88 241 GLN B CA 1
ATOM 3937 C C . GLN B 1 241 ? 21.312 -26.625 0.72 1 97.88 241 GLN B C 1
ATOM 3939 O O . GLN B 1 241 ? 21.625 -27.547 -0.044 1 97.88 241 GLN B O 1
ATOM 3944 N N . GLU B 1 242 ? 20.188 -26.516 1.247 1 97.12 242 GLU B N 1
ATOM 3945 C CA . GLU B 1 242 ? 19.156 -27.516 0.986 1 97.12 242 GLU B CA 1
ATOM 3946 C C . GLU B 1 242 ? 18.812 -27.578 -0.499 1 97.12 242 GLU B C 1
ATOM 3948 O O . GLU B 1 242 ? 18.672 -28.656 -1.067 1 97.12 242 GLU B O 1
ATOM 3953 N N . ALA B 1 243 ? 18.625 -26.5 -1.082 1 97.5 243 ALA B N 1
ATOM 3954 C CA . ALA B 1 243 ? 18.344 -26.453 -2.514 1 97.5 243 ALA B CA 1
ATOM 3955 C C . ALA B 1 243 ? 19.5 -27.016 -3.324 1 97.5 243 ALA B C 1
ATOM 3957 O O . ALA B 1 243 ? 19.312 -27.781 -4.262 1 97.5 243 ALA B O 1
ATOM 3958 N N . LYS B 1 244 ? 20.703 -26.641 -2.955 1 98.5 244 LYS B N 1
ATOM 3959 C CA . LYS B 1 244 ? 21.906 -27.094 -3.65 1 98.5 244 LYS B CA 1
ATOM 3960 C C . LYS B 1 244 ? 22.047 -28.609 -3.568 1 98.5 244 LYS B C 1
ATOM 3962 O O . LYS B 1 244 ? 22.469 -29.25 -4.535 1 98.5 244 LYS B O 1
ATOM 3967 N N . ASP B 1 245 ? 21.656 -29.156 -2.461 1 98.12 245 ASP B N 1
ATOM 3968 C CA . ASP B 1 245 ? 21.766 -30.594 -2.25 1 98.12 245 ASP B CA 1
ATOM 3969 C C . ASP B 1 245 ? 20.812 -31.359 -3.164 1 98.12 245 ASP B C 1
ATOM 3971 O O . ASP B 1 245 ? 21 -32.562 -3.4 1 98.12 245 ASP B O 1
ATOM 3975 N N . HIS B 1 246 ? 19.859 -30.719 -3.707 1 97.88 246 HIS B N 1
ATOM 3976 C CA . HIS B 1 246 ? 18.844 -31.375 -4.535 1 97.88 246 HIS B CA 1
ATOM 3977 C C . HIS B 1 246 ? 19.062 -31.047 -6.012 1 97.88 246 HIS B C 1
ATOM 3979 O O . HIS B 1 246 ? 18.25 -31.453 -6.855 1 97.88 246 HIS B O 1
ATOM 3985 N N . ALA B 1 247 ? 20.109 -30.359 -6.309 1 98.56 247 ALA B N 1
ATOM 3986 C CA . ALA B 1 247 ? 20.328 -29.922 -7.684 1 98.56 247 ALA B CA 1
ATOM 3987 C C . ALA B 1 247 ? 21.344 -30.812 -8.391 1 98.56 247 ALA B C 1
ATOM 3989 O O . ALA B 1 247 ? 22.172 -31.453 -7.738 1 98.56 247 ALA B O 1
ATOM 3990 N N . ASP B 1 248 ? 21.312 -30.844 -9.672 1 98.44 248 ASP B N 1
ATOM 3991 C CA . ASP B 1 248 ? 22.312 -31.516 -10.492 1 98.44 248 ASP B CA 1
ATOM 3992 C C . ASP B 1 248 ? 23.547 -30.656 -10.664 1 98.44 248 ASP B C 1
ATOM 3994 O O . ASP B 1 248 ? 24.641 -31.156 -10.914 1 98.44 248 ASP B O 1
ATOM 3998 N N . PHE B 1 249 ? 23.375 -29.359 -10.555 1 98.62 249 PHE B N 1
ATOM 3999 C CA . PHE B 1 249 ? 24.438 -28.391 -10.781 1 98.62 249 PHE B CA 1
ATOM 4000 C C . PHE B 1 249 ? 24.203 -27.125 -9.961 1 98.62 249 PHE B C 1
ATOM 4002 O O . PHE B 1 249 ? 23.062 -26.672 -9.82 1 98.62 249 PHE B O 1
ATOM 4009 N N . VAL B 1 250 ? 25.234 -26.641 -9.414 1 98.88 250 VAL B N 1
ATOM 4010 C CA . VAL B 1 250 ? 25.188 -25.344 -8.742 1 98.88 250 VAL B CA 1
ATOM 4011 C C . VAL B 1 250 ? 25.875 -24.281 -9.617 1 98.88 250 VAL B C 1
ATOM 4013 O O . VAL B 1 250 ? 27.078 -24.391 -9.898 1 98.88 250 VAL B O 1
ATOM 4016 N N . THR B 1 251 ? 25.125 -23.375 -10.055 1 98.75 251 THR B N 1
ATOM 4017 C CA . THR B 1 251 ? 25.688 -22.312 -10.891 1 98.75 251 THR B CA 1
ATOM 4018 C C . THR B 1 251 ? 26.141 -21.125 -10.047 1 98.75 251 THR B C 1
ATOM 4020 O O . THR B 1 251 ? 26.219 -21.234 -8.82 1 98.75 251 THR B O 1
ATOM 4023 N N . ALA B 1 252 ? 26.547 -20.016 -10.719 1 98.62 252 ALA B N 1
ATOM 4024 C CA . ALA B 1 252 ? 26.922 -18.797 -10.016 1 98.62 252 ALA B CA 1
ATOM 4025 C C . ALA B 1 252 ? 25.703 -18.125 -9.406 1 98.62 252 ALA B C 1
ATOM 4027 O O . ALA B 1 252 ? 24.578 -18.578 -9.594 1 98.62 252 ALA B O 1
ATOM 4028 N N . SER B 1 253 ? 25.891 -17.016 -8.742 1 98.62 253 SER B N 1
ATOM 4029 C CA . SER B 1 253 ? 24.797 -16.344 -8.031 1 9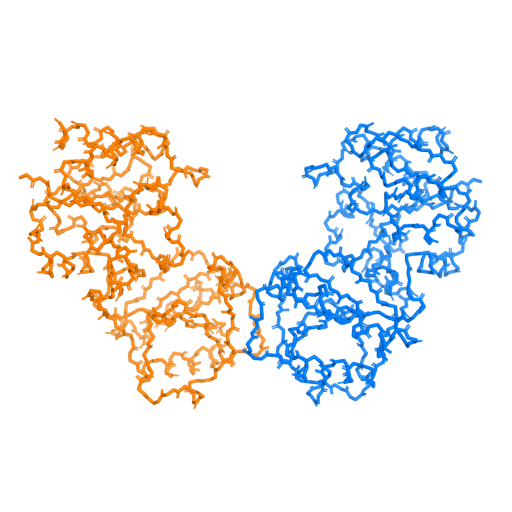8.62 253 SER B CA 1
ATOM 4030 C C . SER B 1 253 ? 23.906 -15.555 -8.992 1 98.62 253 SER B C 1
ATOM 4032 O O . SER B 1 253 ? 24.266 -15.367 -10.156 1 98.62 253 SER B O 1
ATOM 4034 N N . ASN B 1 254 ? 22.781 -15.117 -8.438 1 98.5 254 ASN B N 1
ATOM 4035 C CA . ASN B 1 254 ? 21.844 -14.289 -9.195 1 98.5 254 ASN B CA 1
ATOM 4036 C C . ASN B 1 254 ? 22.422 -12.906 -9.477 1 98.5 254 ASN B C 1
ATOM 4038 O O . ASN B 1 254 ? 21.875 -12.141 -10.266 1 98.5 254 ASN B O 1
ATOM 4042 N N . ASP B 1 255 ? 23.578 -12.625 -8.922 1 98.5 255 ASP B N 1
ATOM 4043 C CA . ASP B 1 255 ? 24.297 -11.375 -9.188 1 98.5 255 ASP B CA 1
ATOM 4044 C C . ASP B 1 255 ? 25.469 -11.609 -10.141 1 98.5 255 ASP B C 1
ATOM 4046 O O . ASP B 1 255 ? 26.078 -10.656 -10.625 1 98.5 255 ASP B O 1
ATOM 4050 N N . ASP B 1 256 ? 25.766 -12.844 -10.438 1 98.44 256 ASP B N 1
ATOM 4051 C CA . ASP B 1 256 ? 27 -13.18 -11.148 1 98.44 256 ASP B CA 1
ATOM 4052 C C . ASP B 1 256 ? 26.703 -14.023 -12.383 1 98.44 256 ASP B C 1
ATOM 4054 O O . ASP B 1 256 ? 27.406 -15 -12.656 1 98.44 256 ASP B O 1
ATOM 4058 N N . ASP B 1 257 ? 25.625 -13.742 -13.047 1 98.38 257 ASP B N 1
ATOM 4059 C CA . ASP B 1 257 ? 25.25 -14.289 -14.352 1 98.38 257 ASP B CA 1
ATOM 4060 C C . ASP B 1 257 ? 24.984 -15.789 -14.258 1 98.38 257 ASP B C 1
ATOM 4062 O O . ASP B 1 257 ? 25.25 -16.531 -15.203 1 98.38 257 ASP B O 1
ATOM 4066 N N . GLY B 1 258 ? 24.531 -16.219 -13.156 1 98.75 258 GLY B N 1
ATOM 4067 C CA . GLY B 1 258 ? 24.344 -17.625 -12.898 1 98.75 258 GLY B CA 1
ATOM 4068 C C . GLY B 1 258 ? 23.453 -18.312 -13.93 1 98.75 258 GLY B C 1
ATOM 4069 O O . GLY B 1 258 ? 23.766 -19.406 -14.398 1 98.75 258 GLY B O 1
ATOM 4070 N N . ILE B 1 259 ? 22.328 -17.719 -14.297 1 98.81 259 ILE B N 1
ATOM 4071 C CA . ILE B 1 259 ? 21.406 -18.312 -15.25 1 98.81 259 ILE B CA 1
ATOM 4072 C C . ILE B 1 259 ? 22.078 -18.438 -16.625 1 98.81 259 ILE B C 1
ATOM 4074 O O . ILE B 1 259 ? 22.047 -19.5 -17.234 1 98.81 259 ILE B O 1
ATOM 4078 N N . ALA B 1 260 ? 22.719 -17.359 -17.078 1 98.81 260 ALA B N 1
ATOM 4079 C CA . ALA B 1 260 ? 23.359 -17.359 -18.391 1 98.81 260 ALA B CA 1
ATOM 4080 C C . ALA B 1 260 ? 24.453 -18.406 -18.469 1 98.81 260 ALA B C 1
ATOM 4082 O O . ALA B 1 260 ? 24.562 -19.125 -19.469 1 98.81 260 ALA B O 1
ATOM 4083 N N . LYS B 1 261 ? 25.25 -18.5 -17.438 1 98.75 261 LYS B N 1
ATOM 4084 C CA . LYS B 1 261 ? 26.359 -19.469 -17.406 1 98.75 261 LYS B CA 1
ATOM 4085 C C . LYS B 1 261 ? 25.828 -20.891 -17.5 1 98.75 261 LYS B C 1
ATOM 4087 O O . LYS B 1 261 ? 26.359 -21.719 -18.266 1 98.75 261 LYS B O 1
ATOM 4092 N N . ALA B 1 262 ? 24.812 -21.172 -16.75 1 98.75 262 ALA B N 1
ATOM 4093 C CA . ALA B 1 262 ? 24.25 -22.516 -16.766 1 98.75 262 ALA B CA 1
ATOM 4094 C C . ALA B 1 262 ? 23.609 -22.828 -18.125 1 98.75 262 ALA B C 1
ATOM 4096 O O . ALA B 1 262 ? 23.75 -23.938 -18.625 1 98.75 262 ALA B O 1
ATOM 4097 N N . LEU B 1 263 ? 22.891 -21.906 -18.703 1 98.69 263 LEU B N 1
ATOM 4098 C CA . LEU B 1 263 ? 22.281 -22.141 -20.016 1 98.69 263 LEU B CA 1
ATOM 4099 C C . LEU B 1 263 ? 23.359 -22.359 -21.078 1 98.69 263 LEU B C 1
ATOM 4101 O O . LEU B 1 263 ? 23.188 -23.203 -21.953 1 98.69 263 LEU B O 1
ATOM 4105 N N . ASP B 1 264 ? 24.438 -21.609 -21.016 1 98.19 264 ASP B N 1
ATOM 4106 C CA . ASP B 1 264 ? 25.547 -21.797 -21.953 1 98.19 264 ASP B CA 1
ATOM 4107 C C . ASP B 1 264 ? 26.109 -23.219 -21.844 1 98.19 264 ASP B C 1
ATOM 4109 O O . ASP B 1 264 ? 26.469 -23.828 -22.844 1 98.19 264 ASP B O 1
ATOM 4113 N N . LYS B 1 265 ? 26.141 -23.703 -20.703 1 97.5 265 LYS B N 1
ATOM 4114 C CA . LYS B 1 265 ? 26.734 -25.016 -20.438 1 97.5 265 LYS B CA 1
ATOM 4115 C C . LYS B 1 265 ? 25.797 -26.141 -20.891 1 97.5 265 LYS B C 1
ATOM 4117 O O . LYS B 1 265 ? 26.25 -27.125 -21.453 1 97.5 265 LYS B O 1
ATOM 4122 N N . PHE B 1 266 ? 24.516 -25.969 -20.641 1 97.5 266 PHE B N 1
ATOM 4123 C CA . PHE B 1 266 ? 23.625 -27.125 -20.734 1 97.5 266 PHE B CA 1
ATOM 4124 C C . PHE B 1 266 ? 22.703 -27 -21.953 1 97.5 266 PHE B C 1
ATOM 4126 O O . PHE B 1 266 ? 22.125 -28 -22.391 1 97.5 266 PHE B O 1
ATOM 4133 N N . VAL B 1 267 ? 22.5 -25.844 -22.469 1 97.31 267 VAL B N 1
ATOM 4134 C CA . VAL B 1 267 ? 21.484 -25.656 -23.484 1 97.31 267 VAL B CA 1
ATOM 4135 C C . VAL B 1 267 ? 22.141 -25.234 -24.797 1 97.31 267 VAL B C 1
ATOM 4137 O O . VAL B 1 267 ? 21.781 -25.734 -25.875 1 97.31 267 VAL B O 1
ATOM 4140 N N . PHE B 1 268 ? 23.141 -24.375 -24.641 1 96.19 268 PHE B N 1
ATOM 4141 C CA . PHE B 1 268 ? 23.719 -23.828 -25.875 1 96.19 268 PHE B CA 1
ATOM 4142 C C . PHE B 1 268 ? 25.062 -24.5 -26.172 1 96.19 268 PHE B C 1
ATOM 4144 O O . PHE B 1 268 ? 25.391 -24.734 -27.344 1 96.19 268 PHE B O 1
#

Solvent-accessible surface area (backbone atoms only — not comparable to full-atom values): 26676 Å² total; per-residue (Å²): 118,74,46,33,39,37,32,25,42,85,61,34,52,21,21,94,82,69,41,70,48,69,56,39,46,52,43,48,40,54,38,47,74,71,68,26,36,57,26,49,40,29,66,47,47,62,73,66,40,51,66,59,31,57,73,52,66,46,55,44,81,80,19,41,34,28,20,46,28,16,17,35,24,25,27,50,71,63,52,74,72,48,73,43,56,31,49,36,68,57,51,47,50,51,55,52,48,25,60,75,69,72,42,50,51,35,32,31,33,84,84,57,42,34,35,20,61,52,45,69,34,44,57,58,58,43,49,51,25,57,71,44,76,28,50,38,32,54,45,46,70,86,77,45,63,86,82,41,56,29,38,30,40,35,40,39,42,57,46,70,60,43,64,66,44,47,63,58,50,43,72,74,39,47,91,69,29,31,75,44,71,79,50,67,43,37,40,32,39,29,20,58,75,45,31,40,19,51,26,51,51,53,49,23,64,77,74,71,46,57,43,72,23,23,32,35,40,25,23,41,72,72,34,42,48,35,26,74,55,31,54,39,16,34,12,30,51,72,28,41,68,70,22,46,72,55,28,79,41,73,36,42,24,39,80,59,48,13,66,28,55,46,42,51,72,74,73,100,118,72,46,33,40,36,32,25,40,85,61,34,52,21,21,96,81,70,41,72,49,69,56,40,48,53,44,48,41,56,38,47,76,70,68,27,35,56,26,49,39,28,66,45,46,62,72,66,40,50,68,57,32,56,74,52,65,45,54,44,80,80,21,40,35,27,19,44,29,16,18,35,26,25,27,49,70,65,52,75,73,48,74,43,56,30,50,37,69,57,51,47,50,52,54,52,49,25,61,74,69,71,41,51,51,36,32,32,32,85,83,57,42,34,37,21,61,54,44,69,35,46,56,58,56,44,49,52,25,55,72,43,76,29,50,40,32,54,45,46,70,86,78,44,63,87,80,42,56,29,39,29,39,35,39,38,44,56,47,69,60,45,63,67,42,46,63,58,49,42,73,73,39,48,89,70,27,31,73,44,73,80,51,67,43,35,40,31,39,27,21,58,76,43,32,39,20,52,26,50,50,54,48,22,63,74,72,71,45,58,44,70,25,22,32,34,40,24,21,41,72,72,36,42,49,35,28,74,55,32,53,39,15,33,12,33,51,73,27,42,69,69,23,45,73,57,28,79,40,72,37,41,25,40,80,60,49,12,65,28,54,46,42,52,72,75,73,100

Secondary structure (DSSP, 8-state):
---EEEE-IIIIIB-TTS-B-HHHHHHHHHHHHTT-EEEEE-SS-GGGTHHHHHHHT--STT-EEEEGGGTEEEETTS-EEEE--B-HHHHHHHHHHHHHHT--EEEE-TT--EEE--SEE-HHHHHHHHHTT--EEE--GGGS-TT--BSEEEEE--HHHHHHHHHHHHHHHTTTSEEEEEETTEEEEE-TT-SHHHHHHHHHHHHT--GGGEEEEE-SGGGHHHHTTSSEEEE-TTS-HHHHHT-SEE---TTTTHHHHHHHHHT-/---EEEE-IIIIIB-TTS-B-HHHHHHHHHHHHTT-EEEEE-SS-GGGTHHHHHHHT--STT-EEEEGGGTEEEETTS-EEEE--B-HHHHHHHHHHHHHHT--EEEE-TT--EEE--SEE-HHHHHHHHHTT--EEE--GGGS-TT--BSEEEEE--HHHHHHHHHHHHHHHTTTSEEEEEETTEEEEE-TT-SHHHHHHHHHHHHT--GGGEEEEE-SGGGHHHHTTSSEEEE-TTS-HHHHHT-SEE---TTTTHHHHHHHHHT-